Protein AF-0000000087712544 (afdb_homodimer)

pLDDT: mean 96.52, std 3.57, range [65.75, 98.94]

Organism: NCBI:txid1293036

Nearest PDB structures (foldseek):
  1uin-assembly1_B  TM=9.057E-01  e=6.612E-23  Thermus thermophilus
  3aey-assembly1_B  TM=8.820E-01  e=3.073E-22  Thermus thermophilus HB8
  4h27-assembly1_A  TM=8.557E-01  e=8.986E-17  Homo sapiens
  1p5j-assembly1_A  TM=8.442E-01  e=1.444E-15  Homo sapiens
  5i6d-assembly1_A  TM=7.350E-01  e=1.079E-13  Mycobacterium tuberculosis

Structure (mmCIF, N/CA/C/O backbone):
data_AF-0000000087712544-model_v1
#
loop_
_entity.id
_entity.type
_entity.pdbx_description
1 polymer 'Threonine synthase'
#
loop_
_atom_site.group_PDB
_atom_site.id
_atom_site.type_symbol
_atom_site.label_atom_id
_atom_site.label_alt_id
_atom_site.label_comp_id
_atom_site.label_asym_id
_atom_site.label_entity_id
_atom_site.label_seq_id
_atom_site.pdbx_PDB_ins_code
_atom_site.Cartn_x
_atom_site.Cartn_y
_atom_site.Cartn_z
_atom_site.occupancy
_atom_site.B_iso_or_equiv
_atom_site.auth_seq_id
_atom_site.auth_comp_id
_atom_site.auth_asym_id
_atom_site.auth_atom_id
_atom_site.pdbx_PDB_model_num
ATOM 1 N N . MET A 1 1 ? -15.078 -16.906 -26.75 1 65.75 1 MET A N 1
ATOM 2 C CA . MET A 1 1 ? -15.117 -16.766 -25.297 1 65.75 1 MET A CA 1
ATOM 3 C C . MET A 1 1 ? -13.992 -17.578 -24.641 1 65.75 1 MET A C 1
ATOM 5 O O . MET A 1 1 ? -13.68 -18.688 -25.094 1 65.75 1 MET A O 1
ATOM 9 N N . MET A 1 2 ? -13.203 -16.984 -23.859 1 81.94 2 MET A N 1
ATOM 10 C CA . MET A 1 2 ? -12.086 -17.688 -23.234 1 81.94 2 MET A CA 1
ATOM 11 C C . MET A 1 2 ? -12.594 -18.828 -22.359 1 81.94 2 MET A C 1
ATOM 13 O O . MET A 1 2 ? -13.531 -18.656 -21.578 1 81.94 2 MET A O 1
ATOM 17 N N . LYS A 1 3 ? -12.117 -20.031 -22.641 1 91.5 3 LYS A N 1
ATOM 18 C CA . LYS A 1 3 ? -12.547 -21.234 -21.938 1 91.5 3 LYS A CA 1
ATOM 19 C C . LYS A 1 3 ? -11.438 -21.766 -21.047 1 91.5 3 LYS A C 1
ATOM 21 O O . LYS A 1 3 ? -10.258 -21.516 -21.281 1 91.5 3 LYS A O 1
ATOM 26 N N . ALA A 1 4 ? -11.898 -22.406 -19.953 1 96.62 4 ALA A N 1
ATOM 27 C CA . ALA A 1 4 ? -10.945 -23.141 -19.141 1 96.62 4 ALA A CA 1
ATOM 28 C C . ALA A 1 4 ? -10.719 -24.547 -19.688 1 96.62 4 ALA A C 1
ATOM 30 O O . ALA A 1 4 ? -11.68 -25.266 -19.969 1 96.62 4 ALA A O 1
ATOM 31 N N . VAL A 1 5 ? -9.453 -24.938 -19.922 1 97.56 5 VAL A N 1
ATOM 32 C CA . VAL A 1 5 ? -9.133 -26.234 -20.5 1 97.56 5 VAL A CA 1
ATOM 33 C C . VAL A 1 5 ? -8.109 -26.953 -19.641 1 97.56 5 VAL A C 1
ATOM 35 O O . VAL A 1 5 ? -7.301 -26.312 -18.953 1 97.56 5 VAL A O 1
ATOM 38 N N . CYS A 1 6 ? -8.18 -28.234 -19.625 1 97.5 6 CYS A N 1
ATOM 39 C CA . CYS A 1 6 ? -7.223 -29.062 -18.891 1 97.5 6 CYS A CA 1
ATOM 40 C C . CYS A 1 6 ? -5.828 -28.938 -19.5 1 97.5 6 CYS A C 1
ATOM 42 O O . CYS A 1 6 ? -5.656 -29.062 -20.719 1 97.5 6 CYS A O 1
ATOM 44 N N . MET A 1 7 ? -4.836 -28.719 -18.656 1 95.94 7 MET A N 1
ATOM 45 C CA . MET A 1 7 ? -3.469 -28.531 -19.125 1 95.94 7 MET A CA 1
ATOM 46 C C . MET A 1 7 ? -2.828 -29.859 -19.5 1 95.94 7 MET A C 1
ATOM 48 O O . MET A 1 7 ? -1.756 -29.891 -20.094 1 95.94 7 MET A O 1
ATOM 52 N N . LYS A 1 8 ? -3.48 -30.953 -19.156 1 94.88 8 LYS A N 1
ATOM 53 C CA . LYS A 1 8 ? -2.959 -32.281 -19.453 1 94.88 8 LYS A CA 1
ATOM 54 C C . LYS A 1 8 ? -3.613 -32.875 -20.703 1 94.88 8 LYS A C 1
ATOM 56 O O . LYS A 1 8 ? -2.924 -33.312 -21.625 1 94.88 8 LYS A O 1
ATOM 61 N N . CYS A 1 9 ? -5 -32.875 -20.812 1 96.94 9 CYS A N 1
ATOM 62 C CA . CYS A 1 9 ? -5.664 -33.594 -21.906 1 96.94 9 CYS A CA 1
ATOM 63 C C . CYS A 1 9 ? -6.375 -32.594 -22.844 1 96.94 9 CYS A C 1
ATOM 65 O O . CYS A 1 9 ? -6.875 -33 -23.891 1 96.94 9 C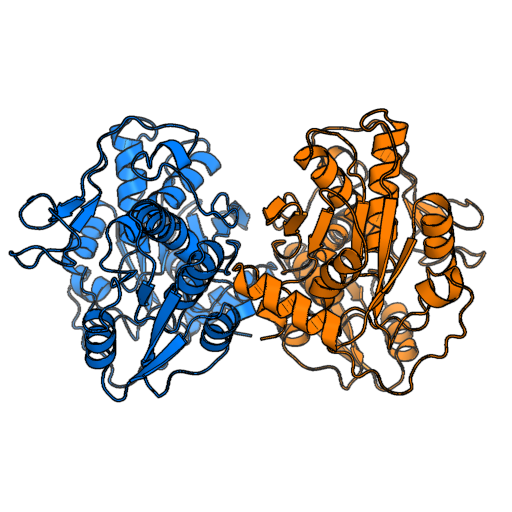YS A O 1
ATOM 67 N N . GLY A 1 10 ? -6.527 -31.328 -22.438 1 96.12 10 GLY A N 1
ATOM 68 C CA . GLY A 1 10 ? -7.094 -30.328 -23.312 1 96.12 10 GLY A CA 1
ATOM 69 C C . GLY A 1 10 ? -8.602 -30.219 -23.219 1 96.12 10 GLY A C 1
ATOM 70 O O . GLY A 1 10 ? -9.211 -29.328 -23.812 1 96.12 10 GLY A O 1
ATOM 71 N N . LYS A 1 11 ? -9.227 -31.031 -22.453 1 96.75 11 LYS A N 1
ATOM 72 C CA . LYS A 1 11 ? -10.68 -31.016 -22.312 1 96.75 11 LYS A CA 1
ATOM 73 C C . LYS A 1 11 ? -11.164 -29.734 -21.656 1 96.75 11 LYS A C 1
ATOM 75 O O . LYS A 1 11 ? -10.547 -29.25 -20.703 1 96.75 11 LYS A O 1
ATOM 80 N N . GLN A 1 12 ? -12.258 -29.25 -22.188 1 96.88 12 GLN A N 1
ATOM 81 C CA . GLN A 1 12 ? -12.844 -28.031 -21.641 1 96.88 12 GLN A CA 1
ATOM 82 C C . GLN A 1 12 ? -13.539 -28.297 -20.312 1 96.88 12 GLN A C 1
ATOM 84 O O . GLN A 1 12 ? -14.195 -29.328 -20.141 1 96.88 12 GLN A O 1
ATOM 89 N N . ARG A 1 13 ? -13.289 -27.391 -19.406 1 96 13 ARG A N 1
ATOM 90 C CA . ARG A 1 13 ? -14 -27.438 -18.141 1 96 13 ARG A CA 1
ATOM 91 C C . ARG A 1 13 ? -15.5 -27.25 -18.344 1 96 13 ARG A C 1
ATOM 93 O O . ARG A 1 13 ? -15.914 -26.359 -19.094 1 96 13 ARG A O 1
ATOM 100 N N . GLU A 1 14 ? -16.359 -28.031 -17.734 1 91.19 14 GLU A N 1
ATOM 101 C CA . GLU A 1 14 ? -17.797 -27.984 -17.969 1 91.19 14 GLU A CA 1
ATOM 102 C C . GLU A 1 14 ? -18.531 -27.328 -16.797 1 91.19 14 GLU A C 1
ATOM 104 O O . GLU A 1 14 ? -19.609 -26.766 -16.969 1 91.19 14 GLU A O 1
ATOM 109 N N . GLY A 1 15 ? -18.031 -27.25 -15.695 1 88.81 15 GLY A N 1
ATOM 110 C CA . GLY A 1 15 ? -18.641 -26.688 -14.5 1 88.81 15 GLY A CA 1
ATOM 111 C C . GLY A 1 15 ? -17.625 -26.094 -13.531 1 88.81 15 GLY A C 1
ATOM 112 O O . GLY A 1 15 ? -16.766 -25.297 -13.922 1 88.81 15 GLY A O 1
ATOM 113 N N . ASN A 1 16 ? -17.828 -26.516 -12.352 1 88.44 16 ASN A N 1
ATOM 114 C CA . ASN A 1 16 ? -16.984 -25.953 -11.297 1 88.44 16 ASN A CA 1
ATOM 115 C C . ASN A 1 16 ? -15.938 -26.969 -10.836 1 88.44 16 ASN A C 1
ATOM 117 O O . ASN A 1 16 ? -15.43 -26.875 -9.719 1 88.44 16 ASN A O 1
ATOM 121 N N . GLU A 1 17 ? -15.641 -27.922 -11.758 1 92.5 17 GLU A N 1
ATOM 122 C CA . GLU A 1 17 ? -14.656 -28.938 -11.391 1 92.5 17 GLU A CA 1
ATOM 123 C C . GLU A 1 17 ? -13.305 -28.312 -11.078 1 92.5 17 GLU A C 1
ATOM 125 O O . GLU A 1 17 ? -12.883 -27.359 -11.742 1 92.5 17 GLU A O 1
ATOM 130 N N . ILE A 1 18 ? -12.719 -28.797 -10.07 1 92.88 18 ILE A N 1
ATOM 131 C CA . ILE A 1 18 ? -11.422 -28.266 -9.656 1 92.88 18 ILE A CA 1
ATOM 132 C C . ILE A 1 18 ? -10.32 -28.953 -10.461 1 92.88 18 ILE A C 1
ATOM 134 O O . ILE A 1 18 ? -9.281 -28.344 -10.75 1 92.88 18 ILE A O 1
ATOM 138 N N . ARG A 1 19 ? -10.547 -30.203 -10.812 1 95.06 19 ARG A N 1
ATOM 139 C CA . ARG A 1 19 ? -9.633 -30.984 -11.633 1 95.06 19 ARG A CA 1
ATOM 140 C C . ARG A 1 19 ? -10.383 -31.688 -12.758 1 95.06 19 ARG A C 1
ATOM 142 O O . ARG A 1 19 ? -11.562 -32 -12.625 1 95.06 19 ARG A O 1
ATOM 149 N N . CYS A 1 20 ? -9.656 -31.875 -13.766 1 96.56 20 CYS A N 1
ATOM 150 C CA . CYS A 1 20 ? -10.188 -32.656 -14.875 1 96.56 20 CYS A CA 1
ATOM 151 C C . CYS A 1 20 ? -10.32 -34.125 -14.508 1 96.56 20 CYS A C 1
ATOM 153 O O . CYS A 1 20 ? -9.641 -34.594 -13.594 1 96.56 20 CYS A O 1
ATOM 155 N N . LYS A 1 21 ? -11.117 -34.844 -15.219 1 95.38 21 LYS A N 1
ATOM 156 C CA . LYS A 1 21 ? -11.281 -36.281 -14.992 1 95.38 21 LYS A CA 1
ATOM 157 C C . LYS A 1 21 ? -9.969 -37.031 -15.188 1 95.38 21 LYS A C 1
ATOM 159 O O . LYS A 1 21 ? -9.727 -38.031 -14.531 1 95.38 21 LYS A O 1
ATOM 164 N N . CYS A 1 22 ? -9.141 -36.469 -15.961 1 96.44 22 CYS A N 1
ATOM 165 C CA . CYS A 1 22 ? -7.852 -37.094 -16.219 1 96.44 22 CYS A CA 1
ATOM 166 C C . CYS A 1 22 ? -6.867 -36.781 -15.094 1 96.44 22 CYS A C 1
ATOM 168 O O . CYS A 1 22 ? -5.742 -37.281 -15.094 1 96.44 22 CYS A O 1
ATOM 170 N N . GLY A 1 23 ? -7.27 -35.938 -14.227 1 94.81 23 GLY A N 1
ATOM 171 C CA . GLY A 1 23 ? -6.43 -35.562 -13.094 1 94.81 23 GLY A CA 1
ATOM 172 C C . GLY A 1 23 ? -5.688 -34.281 -13.305 1 94.81 23 GLY A C 1
ATOM 173 O O . GLY A 1 23 ? -5.059 -33.75 -12.375 1 94.81 23 GLY A O 1
ATOM 174 N N . GLY A 1 24 ? -5.812 -33.719 -14.445 1 96.12 24 GLY A N 1
ATOM 175 C CA . GLY A 1 24 ? -5.102 -32.469 -14.773 1 96.12 24 GLY A CA 1
ATOM 176 C C . GLY A 1 24 ? -5.754 -31.234 -14.195 1 96.12 24 GLY A C 1
ATOM 177 O O . GLY A 1 24 ? -6.895 -31.297 -13.727 1 96.12 24 GLY A O 1
ATOM 178 N N . VAL A 1 25 ? -4.934 -30.172 -14.172 1 96.5 25 VAL A N 1
ATOM 179 C CA . VAL A 1 25 ? -5.414 -28.875 -13.695 1 96.5 25 VAL A CA 1
ATOM 180 C C . VAL A 1 25 ? -5.828 -28.016 -14.883 1 96.5 25 VAL A C 1
ATOM 182 O O . VAL A 1 25 ? -5.371 -28.234 -16.016 1 96.5 25 VAL A O 1
ATOM 185 N N . PHE A 1 26 ? -6.734 -27.094 -14.633 1 97.62 26 PHE A N 1
ATOM 186 C CA . PHE A 1 26 ? -7.266 -26.25 -15.703 1 97.62 26 PHE A CA 1
ATOM 187 C C . PHE A 1 26 ? -6.48 -24.953 -15.82 1 97.62 26 PHE A C 1
ATOM 189 O O . PHE A 1 26 ? -5.887 -24.5 -14.844 1 97.62 26 PHE A O 1
ATOM 196 N N . LYS A 1 27 ? -6.426 -24.391 -17 1 97.62 27 LYS A N 1
ATOM 197 C CA . LYS A 1 27 ? -5.992 -23.016 -17.266 1 97.62 27 LYS A CA 1
ATOM 198 C C . LYS A 1 27 ? -6.977 -22.312 -18.203 1 97.62 27 LYS A C 1
ATOM 200 O O . LYS A 1 27 ? -7.762 -22.953 -18.891 1 97.62 27 LYS A O 1
ATOM 205 N N . ILE A 1 28 ? -7 -21 -18.125 1 97.75 28 ILE A N 1
ATOM 206 C CA . ILE A 1 28 ? -7.777 -20.234 -19.094 1 97.75 28 ILE A CA 1
ATOM 207 C C . ILE A 1 28 ? -7.039 -20.203 -20.422 1 97.75 28 ILE A C 1
ATOM 209 O O . ILE A 1 28 ? -5.855 -19.844 -20.484 1 97.75 28 ILE A O 1
ATOM 213 N N . ASP A 1 29 ? -7.656 -20.641 -21.438 1 96.31 29 ASP A N 1
ATOM 214 C CA . ASP A 1 29 ? -7.086 -20.594 -22.781 1 96.31 29 ASP A CA 1
ATOM 215 C C . ASP A 1 29 ? -7.176 -19.188 -23.375 1 96.31 29 ASP A C 1
ATOM 217 O O . ASP A 1 29 ? -8.234 -18.766 -23.828 1 96.31 29 ASP A O 1
ATOM 221 N N . VAL A 1 30 ? -6.035 -18.484 -23.438 1 96.06 30 VAL A N 1
ATOM 222 C CA . VAL A 1 30 ? -5.996 -17.094 -23.891 1 96.06 30 VAL A CA 1
ATOM 223 C C . VAL A 1 30 ? -5.832 -17.031 -25.406 1 96.06 30 VAL A C 1
ATOM 225 O O . VAL A 1 30 ? -4.73 -17.234 -25.922 1 96.06 30 VAL A O 1
ATOM 228 N N . ASP A 1 31 ? -6.918 -16.812 -26.078 1 93.25 31 ASP A N 1
ATOM 229 C CA . ASP A 1 31 ? -6.93 -16.75 -27.547 1 93.25 31 ASP A CA 1
ATOM 230 C C . ASP A 1 31 ? -7.68 -15.508 -28.031 1 93.25 31 ASP A C 1
ATOM 232 O O . ASP A 1 31 ? -8.664 -15.617 -28.766 1 93.25 31 ASP A O 1
ATOM 236 N N . ILE A 1 32 ? -7.332 -14.359 -27.578 1 96.75 32 ILE A N 1
ATOM 237 C CA . ILE A 1 32 ? -7.945 -13.086 -27.922 1 96.75 32 ILE A CA 1
ATOM 238 C C . ILE A 1 32 ? -6.859 -12.078 -28.297 1 96.75 32 ILE A C 1
ATOM 240 O O . ILE A 1 32 ? -5.711 -12.211 -27.859 1 96.75 32 ILE A O 1
ATOM 244 N N . PRO A 1 33 ? -7.203 -11.117 -29.109 1 97.75 33 PRO A N 1
ATOM 245 C CA . PRO A 1 33 ? -6.238 -10.039 -29.344 1 97.75 33 PRO A CA 1
ATOM 246 C C . PRO A 1 33 ? -5.891 -9.281 -28.062 1 97.75 33 PRO A C 1
ATOM 248 O O . PRO A 1 33 ? -6.699 -9.219 -27.141 1 97.75 33 PRO A O 1
ATOM 251 N N . PHE A 1 34 ? -4.695 -8.766 -28.078 1 98.38 34 PHE A N 1
ATOM 252 C CA . PHE A 1 34 ? -4.246 -8.008 -26.906 1 98.38 34 PHE A CA 1
ATOM 253 C C . PHE A 1 34 ? -4.812 -6.59 -26.938 1 98.38 34 PHE A C 1
ATOM 255 O O . PHE A 1 34 ? -4.898 -5.969 -28 1 98.38 34 PHE A O 1
ATOM 262 N N . SER A 1 35 ? -5.223 -6.121 -25.781 1 98.25 35 SER A N 1
ATOM 263 C CA . SER A 1 35 ? -5.66 -4.742 -25.594 1 98.25 35 SER A CA 1
ATOM 264 C C . SER A 1 35 ? -4.781 -4.012 -24.578 1 98.25 35 SER A C 1
ATOM 266 O O . SER A 1 35 ? -4.41 -4.582 -23.547 1 98.25 35 SER A O 1
ATOM 268 N N . LYS A 1 36 ? -4.484 -2.715 -24.812 1 97.25 36 LYS A N 1
ATOM 269 C CA . LYS A 1 36 ? -3.707 -1.907 -23.875 1 97.25 36 LYS A CA 1
ATOM 270 C C . LYS A 1 36 ? -4.543 -1.521 -22.672 1 97.25 36 LYS A C 1
ATOM 272 O O . LYS A 1 36 ? -4 -1.081 -21.656 1 97.25 36 LYS A O 1
ATOM 277 N N . GLU A 1 37 ? -5.812 -1.564 -22.812 1 97.25 37 GLU A N 1
ATOM 278 C CA . GLU A 1 37 ? -6.68 -1.524 -21.641 1 97.25 37 GLU A CA 1
ATOM 279 C C . GLU A 1 37 ? -6.695 -2.871 -20.922 1 97.25 37 GLU A C 1
ATOM 281 O O . GLU A 1 37 ? -7.504 -3.744 -21.25 1 97.25 37 GLU A O 1
ATOM 286 N N . LEU A 1 38 ? -5.977 -3.041 -19.906 1 97.31 38 LEU A N 1
ATOM 287 C CA . LEU A 1 38 ? -5.531 -4.316 -19.344 1 97.31 38 LEU A CA 1
ATOM 288 C C . LEU A 1 38 ? -6.719 -5.207 -19 1 97.31 38 LEU A C 1
ATOM 290 O O . LEU A 1 38 ? -6.688 -6.414 -19.266 1 97.31 38 LEU A O 1
ATOM 294 N N . ARG A 1 39 ? -7.801 -4.633 -18.5 1 97.62 39 ARG A N 1
ATOM 295 C CA . ARG A 1 39 ? -8.922 -5.441 -18.031 1 97.62 39 ARG A CA 1
ATOM 296 C C . ARG A 1 39 ? -9.688 -6.043 -19.203 1 97.62 39 ARG A C 1
ATOM 298 O O . ARG A 1 39 ? -10.359 -7.062 -19.062 1 97.62 39 ARG A O 1
ATOM 305 N N . GLU A 1 40 ? -9.516 -5.477 -20.406 1 97.88 40 GLU A N 1
ATOM 306 C CA . GLU A 1 40 ? -10.18 -5.988 -21.594 1 97.88 40 GLU A CA 1
ATOM 307 C C . GLU A 1 40 ? -9.586 -7.328 -22.031 1 97.88 40 GLU A C 1
ATOM 309 O O . GLU A 1 40 ? -10.188 -8.055 -22.828 1 97.88 40 GLU A O 1
ATOM 314 N N . ASN A 1 41 ? -8.438 -7.672 -21.531 1 98.31 41 ASN A N 1
ATOM 315 C CA . ASN A 1 41 ? -7.793 -8.938 -21.859 1 98.31 41 ASN A CA 1
ATOM 316 C C . ASN A 1 41 ? -8.398 -10.102 -21.078 1 98.31 41 ASN A C 1
ATOM 318 O O . ASN A 1 41 ? -7.973 -11.25 -21.234 1 98.31 41 ASN A O 1
ATOM 322 N N . PHE A 1 42 ? -9.32 -9.789 -20.172 1 98.44 42 PHE A N 1
ATOM 323 C CA . PHE A 1 42 ? -10.062 -10.773 -19.391 1 98.44 42 PHE A CA 1
ATOM 324 C C . PHE A 1 42 ? -11.555 -10.68 -19.672 1 98.44 42 PHE A C 1
ATOM 326 O O . PHE A 1 42 ? -12.352 -10.406 -18.766 1 98.44 42 PHE A O 1
ATOM 333 N N . PRO A 1 43 ? -11.984 -11 -20.891 1 97.5 43 PRO A N 1
ATOM 334 C CA . PRO A 1 43 ? -13.352 -10.703 -21.328 1 97.5 43 PRO A CA 1
ATOM 335 C C . PRO A 1 43 ? -14.406 -11.531 -20.594 1 97.5 43 PRO A C 1
ATOM 337 O O . PRO A 1 43 ? -15.594 -11.203 -20.641 1 97.5 43 PRO A O 1
ATOM 340 N N . TYR A 1 44 ? -14.016 -12.625 -19.891 1 96.19 44 TYR A N 1
ATOM 341 C CA . TYR A 1 44 ? -14.977 -13.445 -19.172 1 96.19 44 TYR A CA 1
ATOM 342 C C . TYR A 1 44 ? -15.375 -12.797 -17.844 1 96.19 44 TYR A C 1
ATOM 344 O O . TYR A 1 44 ? -16.312 -13.242 -17.188 1 96.19 44 TYR A O 1
ATOM 352 N N . VAL A 1 45 ? -14.688 -11.742 -17.422 1 97.56 45 VAL A N 1
ATOM 353 C CA . VAL A 1 45 ? -15.094 -10.914 -16.297 1 97.56 45 VAL A CA 1
ATOM 354 C C . VAL A 1 45 ? -15.789 -9.656 -16.797 1 97.56 45 VAL A C 1
ATOM 356 O O . VAL A 1 45 ? -15.133 -8.719 -17.266 1 97.56 45 VAL A O 1
ATOM 359 N N . ARG A 1 46 ? -17.078 -9.617 -16.688 1 96.38 46 ARG A N 1
ATOM 360 C CA . ARG A 1 46 ? -17.859 -8.516 -17.234 1 96.38 46 ARG A CA 1
ATOM 361 C C . ARG A 1 46 ? -18.016 -7.387 -16.234 1 96.38 46 ARG A C 1
ATOM 363 O O . ARG A 1 46 ? -18.125 -6.219 -16.609 1 96.38 46 ARG A O 1
ATOM 370 N N . LYS A 1 47 ? -18.047 -7.68 -15 1 96.88 47 LYS A N 1
ATOM 371 C CA . LYS A 1 47 ? -18.156 -6.723 -13.898 1 96.88 47 LYS A CA 1
ATOM 372 C C . LYS A 1 47 ? -17.062 -6.961 -12.859 1 96.88 47 LYS A C 1
ATOM 374 O O . LYS A 1 47 ? -17.094 -7.965 -12.141 1 96.88 47 LYS A O 1
ATOM 379 N N . TRP A 1 48 ? -16.219 -6.023 -12.734 1 98.19 48 TRP A N 1
ATOM 380 C CA . TRP A 1 48 ? -15.078 -6.168 -11.836 1 98.19 48 TRP A CA 1
ATOM 381 C C . TRP A 1 48 ? -15.43 -5.691 -10.43 1 98.19 48 TRP A C 1
ATOM 383 O O . TRP A 1 48 ? -16 -4.609 -10.258 1 98.19 48 TRP A O 1
ATOM 393 N N . ILE A 1 49 ? -15.219 -6.453 -9.461 1 97.94 49 ILE A N 1
ATOM 394 C CA . ILE A 1 49 ? -15.211 -6.066 -8.055 1 97.94 49 ILE A CA 1
ATOM 395 C C . ILE A 1 49 ? -13.781 -5.754 -7.613 1 97.94 49 ILE A C 1
ATOM 397 O O . ILE A 1 49 ? -13.031 -6.656 -7.23 1 97.94 49 ILE A O 1
ATOM 401 N N . SER A 1 50 ? -13.484 -4.473 -7.66 1 98.38 50 SER A N 1
ATOM 402 C CA . SER A 1 50 ? -12.078 -4.082 -7.629 1 98.38 50 SER A CA 1
ATOM 403 C C . SER A 1 50 ? -11.773 -3.205 -6.418 1 98.38 50 SER A C 1
ATOM 405 O O . SER A 1 50 ? -12.594 -2.377 -6.023 1 98.38 50 SER A O 1
ATOM 407 N N . LEU A 1 51 ? -10.695 -3.43 -5.805 1 98.25 51 LEU A N 1
ATOM 408 C CA . LEU A 1 51 ? -10.117 -2.541 -4.801 1 98.25 51 LEU A CA 1
ATOM 409 C C . LEU A 1 51 ? -9.031 -1.66 -5.41 1 98.25 51 LEU A C 1
ATOM 411 O O . LEU A 1 51 ? -8.203 -1.102 -4.691 1 98.25 51 LEU A O 1
ATOM 415 N N . ARG A 1 52 ? -9.039 -1.631 -6.758 1 97.5 52 ARG A N 1
ATOM 416 C CA . ARG A 1 52 ? -8.141 -0.815 -7.566 1 97.5 52 ARG A CA 1
ATOM 417 C C . ARG A 1 52 ? -6.723 -1.381 -7.543 1 97.5 52 ARG A C 1
ATOM 419 O O . ARG A 1 52 ? -5.754 -0.633 -7.414 1 97.5 52 ARG A O 1
ATOM 426 N N . GLU A 1 53 ? -6.715 -2.725 -7.535 1 98.19 53 GLU A N 1
ATOM 427 C CA . GLU A 1 53 ? -5.461 -3.451 -7.723 1 98.19 53 GLU A CA 1
ATOM 428 C C . GLU A 1 53 ? -4.93 -3.281 -9.141 1 98.19 53 GLU A C 1
ATOM 430 O O . GLU A 1 53 ? -5.562 -2.627 -9.977 1 98.19 53 GLU A O 1
ATOM 435 N N . TRP A 1 54 ? -3.824 -3.85 -9.406 1 97.19 54 TRP A N 1
ATOM 436 C CA . TRP A 1 54 ? -3.145 -3.699 -10.688 1 97.19 54 TRP A CA 1
ATOM 437 C C . TRP A 1 54 ? -2.535 -2.307 -10.82 1 97.19 54 TRP A C 1
ATOM 439 O O . TRP A 1 54 ? -2.838 -1.411 -10.031 1 97.19 54 TRP A O 1
ATOM 449 N N . ASN A 1 55 ? -1.501 -2.107 -11.609 1 94.62 55 ASN A N 1
ATOM 450 C CA . ASN A 1 55 ? -0.803 -0.859 -11.891 1 94.62 55 ASN A CA 1
ATOM 451 C C . ASN A 1 55 ? 0.178 -0.499 -10.781 1 94.62 55 ASN A C 1
ATOM 453 O O . ASN A 1 55 ? 0.168 0.626 -10.273 1 94.62 55 ASN A O 1
ATOM 457 N N . THR A 1 56 ? 0.781 -1.489 -10.289 1 97.94 56 THR A N 1
ATOM 458 C CA . THR A 1 56 ? 1.818 -1.225 -9.297 1 97.94 56 THR A CA 1
ATOM 459 C C . THR A 1 56 ? 3.057 -0.626 -9.953 1 97.94 56 THR A C 1
ATOM 461 O O . THR A 1 56 ? 3.316 -0.871 -11.133 1 97.94 56 THR A O 1
ATOM 464 N N . PRO A 1 57 ? 3.799 0.157 -9.25 1 97.5 57 PRO A N 1
ATOM 465 C CA . PRO A 1 57 ? 4.914 0.873 -9.875 1 97.5 57 PRO A CA 1
ATOM 466 C C . PRO A 1 57 ? 6.152 -0.002 -10.047 1 97.5 57 PRO A C 1
ATOM 468 O O . PRO A 1 57 ? 6.273 -1.043 -9.398 1 97.5 57 PRO A O 1
ATOM 471 N N . SER A 1 58 ? 6.965 0.399 -11.008 1 97.56 58 SER A N 1
ATOM 472 C CA . SER A 1 58 ? 8.344 -0.061 -11.156 1 97.56 58 SER A CA 1
ATOM 473 C C . SER A 1 58 ? 9.336 1.069 -10.898 1 97.56 58 SER A C 1
ATOM 475 O O . SER A 1 58 ? 9.102 2.209 -11.305 1 97.56 58 SER A O 1
ATOM 477 N N . ILE A 1 59 ? 10.375 0.764 -10.141 1 97 59 ILE A N 1
ATOM 478 C CA . ILE A 1 59 ? 11.398 1.786 -9.938 1 97 59 ILE A CA 1
ATOM 479 C C . ILE A 1 59 ? 12.773 1.226 -10.305 1 97 59 ILE A C 1
ATOM 481 O O . ILE A 1 59 ? 13 0.019 -10.203 1 97 59 ILE A O 1
ATOM 485 N N . LYS A 1 60 ? 13.617 2.104 -10.789 1 96.31 60 LYS A N 1
ATOM 486 C CA . LYS A 1 60 ? 14.992 1.738 -11.102 1 96.31 60 LYS A CA 1
ATOM 487 C C . LYS A 1 60 ? 15.922 2.01 -9.922 1 96.31 60 LYS A C 1
ATOM 489 O O . LYS A 1 60 ? 15.938 3.117 -9.383 1 96.31 60 LYS A O 1
ATOM 494 N N . VAL A 1 61 ? 16.594 1.04 -9.453 1 96.38 61 VAL A N 1
ATOM 495 C CA . VAL A 1 61 ? 17.562 1.166 -8.367 1 96.38 61 VAL A CA 1
ATOM 496 C C . VAL A 1 61 ? 18.859 0.465 -8.758 1 96.38 61 VAL A C 1
ATOM 498 O O . VAL A 1 61 ? 18.875 -0.754 -8.938 1 96.38 61 VAL A O 1
ATOM 501 N N . GLN A 1 62 ? 19.922 1.206 -8.891 1 94.38 62 GLN A N 1
ATOM 502 C CA . GLN A 1 62 ? 21.266 0.699 -9.141 1 94.38 62 GLN A CA 1
ATOM 503 C C . GLN A 1 62 ? 21.266 -0.302 -10.297 1 94.38 62 GLN A C 1
ATOM 505 O O . GLN A 1 62 ? 21.766 -1.418 -10.156 1 94.38 62 GLN A O 1
ATOM 510 N N . GLY A 1 63 ? 20.625 -0.01 -11.344 1 94.75 63 GLY A N 1
ATOM 511 C CA . GLY A 1 63 ? 20.672 -0.781 -12.57 1 94.75 63 GLY A CA 1
ATOM 512 C C . GLY A 1 63 ? 19.656 -1.91 -12.617 1 94.75 63 GLY A C 1
ATOM 513 O O . GLY A 1 63 ? 19.641 -2.703 -13.555 1 94.75 63 GLY A O 1
ATOM 514 N N . MET A 1 64 ? 18.812 -2.033 -11.617 1 97.25 64 MET A N 1
ATOM 515 C CA . MET A 1 64 ? 17.766 -3.039 -11.586 1 97.25 64 MET A CA 1
ATOM 516 C C . MET A 1 64 ? 16.391 -2.385 -11.625 1 97.25 64 MET A C 1
ATOM 518 O O . MET A 1 64 ? 16.203 -1.266 -11.141 1 97.25 64 MET A O 1
ATOM 522 N N . THR A 1 65 ? 15.484 -3.043 -12.234 1 98.19 65 THR A N 1
ATOM 523 C CA . THR A 1 65 ? 14.086 -2.639 -12.164 1 98.19 65 THR A CA 1
ATOM 524 C C . THR A 1 65 ? 13.352 -3.408 -11.07 1 98.19 65 THR A C 1
ATOM 526 O O . THR A 1 65 ? 13.234 -4.633 -11.141 1 98.19 65 THR A O 1
ATOM 529 N N . LEU A 1 66 ? 12.938 -2.703 -10.047 1 98.69 66 LEU A N 1
ATOM 530 C CA . LEU A 1 66 ? 12.148 -3.297 -8.977 1 98.69 66 LEU A CA 1
ATOM 531 C C . LEU A 1 66 ? 10.656 -3.092 -9.219 1 98.69 66 LEU A C 1
ATOM 533 O O . LEU A 1 66 ? 10.188 -1.954 -9.297 1 98.69 66 LEU A O 1
ATOM 537 N N . LYS A 1 67 ? 9.93 -4.156 -9.469 1 98.81 67 LYS A N 1
ATOM 538 C CA . LYS A 1 67 ? 8.477 -4.098 -9.57 1 98.81 67 LYS A CA 1
ATOM 539 C C . LYS A 1 67 ? 7.82 -4.195 -8.195 1 98.81 67 LYS A C 1
ATOM 541 O O . LYS A 1 67 ? 7.871 -5.246 -7.559 1 98.81 67 LYS A O 1
ATOM 546 N N . LEU A 1 68 ? 7.168 -3.143 -7.766 1 98.75 68 LEU A N 1
ATOM 547 C CA . LEU A 1 68 ? 6.656 -3.041 -6.402 1 98.75 68 LEU A CA 1
ATOM 548 C C . LEU A 1 68 ? 5.246 -3.613 -6.305 1 98.75 68 LEU A C 1
ATOM 550 O O . LEU A 1 68 ? 4.316 -2.916 -5.898 1 98.75 68 LEU A O 1
ATOM 554 N N . ASP A 1 69 ? 5.156 -4.891 -6.516 1 98.69 69 ASP A N 1
ATOM 555 C CA . ASP A 1 69 ? 3.85 -5.535 -6.605 1 98.69 69 ASP A CA 1
ATOM 556 C C . ASP A 1 69 ? 3.246 -5.75 -5.223 1 98.69 69 ASP A C 1
ATOM 558 O O . ASP A 1 69 ? 2.059 -6.062 -5.098 1 98.69 69 ASP A O 1
ATOM 562 N N . PHE A 1 70 ? 4.02 -5.492 -4.137 1 98.56 70 PHE A N 1
ATOM 563 C CA . PHE A 1 70 ? 3.543 -5.559 -2.76 1 98.56 70 PHE A CA 1
ATOM 564 C C . PHE A 1 70 ? 2.645 -4.367 -2.441 1 98.56 70 PHE A C 1
ATOM 566 O O . PHE A 1 70 ? 2.016 -4.32 -1.382 1 98.56 70 PHE A O 1
ATOM 573 N N . LEU A 1 71 ? 2.498 -3.434 -3.408 1 98.38 71 LEU A N 1
ATOM 574 C CA . LEU A 1 71 ? 1.697 -2.234 -3.184 1 98.38 71 LEU A CA 1
ATOM 575 C C . LEU A 1 71 ? 0.27 -2.432 -3.684 1 98.38 71 LEU A C 1
ATOM 577 O O . LEU A 1 71 ? -0.507 -1.477 -3.75 1 98.38 71 LEU A O 1
ATOM 581 N N . ASN A 1 72 ? -0.103 -3.668 -4.043 1 98.69 72 ASN A N 1
ATOM 582 C CA . ASN A 1 72 ? -1.52 -3.967 -4.227 1 98.69 72 ASN A CA 1
ATOM 583 C C . ASN A 1 72 ? -2.299 -3.805 -2.926 1 98.69 72 ASN A C 1
ATOM 585 O O . ASN A 1 72 ? -1.715 -3.812 -1.842 1 98.69 72 ASN A O 1
ATOM 589 N N . PRO A 1 73 ? -3.572 -3.711 -2.949 1 98.44 73 PRO A N 1
ATOM 590 C CA . PRO A 1 73 ? -4.406 -3.264 -1.83 1 98.44 73 PRO A CA 1
ATOM 591 C C . PRO A 1 73 ? -4.215 -4.113 -0.576 1 98.44 73 PRO A C 1
ATOM 593 O O . PRO A 1 73 ? -4.176 -3.58 0.536 1 98.44 73 PRO A O 1
ATOM 596 N N . THR A 1 74 ? -4.047 -5.418 -0.723 1 98.44 74 THR A N 1
ATOM 597 C CA . THR A 1 74 ? -3.969 -6.258 0.465 1 98.44 74 THR A CA 1
ATOM 598 C C . THR A 1 74 ? -2.514 -6.523 0.846 1 98.44 74 THR A C 1
ATOM 600 O O . THR A 1 74 ? -2.24 -7.281 1.78 1 98.44 74 THR A O 1
ATOM 603 N N . GLY A 1 75 ? -1.592 -5.918 0.047 1 98.19 75 GLY A N 1
ATOM 604 C CA . GLY A 1 75 ? -0.179 -6.012 0.379 1 98.19 75 GLY A CA 1
ATOM 605 C C . GLY A 1 75 ? 0.522 -7.172 -0.303 1 98.19 75 GLY A C 1
ATOM 606 O O . GLY A 1 75 ? 1.553 -7.648 0.175 1 98.19 75 GLY A O 1
ATOM 607 N N . SER A 1 76 ? -0.035 -7.711 -1.373 1 98.38 76 SER A N 1
ATOM 608 C CA . SER A 1 76 ? 0.645 -8.797 -2.074 1 98.38 76 SER A CA 1
ATOM 609 C C . SER A 1 76 ? 0.169 -8.906 -3.518 1 98.38 76 SER A C 1
ATOM 611 O O . SER A 1 76 ? -0.89 -8.383 -3.869 1 98.38 76 SER A O 1
ATOM 613 N N . TYR A 1 77 ? 0.903 -9.594 -4.363 1 98.69 77 TYR A N 1
ATOM 614 C CA . TYR A 1 77 ? 0.586 -9.805 -5.773 1 98.69 77 TYR A CA 1
ATOM 615 C C . TYR A 1 77 ? -0.658 -10.672 -5.926 1 98.69 77 TYR A C 1
ATOM 617 O O . TYR A 1 77 ? -1.244 -10.742 -7.012 1 98.69 77 TYR A O 1
ATOM 625 N N . LYS A 1 78 ? -1.086 -11.367 -4.793 1 98.81 78 LYS A N 1
ATOM 626 C CA . LYS A 1 78 ? -2.219 -12.289 -4.852 1 98.81 78 LYS A CA 1
ATOM 627 C C . LYS A 1 78 ? -3.504 -11.555 -5.223 1 98.81 78 LYS A C 1
ATOM 629 O O . LYS A 1 78 ? -4.449 -12.164 -5.723 1 98.81 78 LYS A O 1
ATOM 634 N N . ASP A 1 79 ? -3.508 -10.266 -5.039 1 98.94 79 ASP A N 1
ATOM 635 C CA . ASP A 1 79 ? -4.672 -9.469 -5.402 1 98.94 79 ASP A CA 1
ATOM 636 C C . ASP A 1 79 ? -4.992 -9.609 -6.887 1 98.94 79 ASP A C 1
ATOM 638 O O . ASP A 1 79 ? -6.156 -9.531 -7.289 1 98.94 79 ASP A O 1
ATOM 642 N N . ARG A 1 80 ? -3.938 -9.82 -7.707 1 98.88 80 ARG A N 1
ATOM 643 C CA . ARG A 1 80 ? -4.125 -9.945 -9.148 1 98.88 80 ARG A CA 1
ATOM 644 C C . ARG A 1 80 ? -5.004 -11.148 -9.484 1 98.88 80 ARG A C 1
ATOM 646 O O . ARG A 1 80 ? -5.852 -11.07 -10.375 1 98.88 80 ARG A O 1
ATOM 653 N N . GLY A 1 81 ? -4.758 -12.219 -8.797 1 98.88 81 GLY A N 1
ATOM 654 C CA . GLY A 1 81 ? -5.578 -13.406 -8.984 1 98.88 81 GLY A CA 1
ATOM 655 C C . GLY A 1 81 ? -6.93 -13.312 -8.305 1 98.88 81 GLY A C 1
ATOM 656 O O . GLY A 1 81 ? -7.945 -13.711 -8.883 1 98.88 81 GLY A O 1
ATOM 657 N N . SER A 1 82 ? -6.965 -12.758 -7.074 1 98.94 82 SER A N 1
ATOM 658 C CA . SER A 1 82 ? -8.188 -12.703 -6.277 1 98.94 82 SER A CA 1
ATOM 659 C C . SER A 1 82 ? -9.25 -11.852 -6.957 1 98.94 82 SER A C 1
ATOM 661 O O . SER A 1 82 ? -10.43 -12.211 -6.969 1 98.94 82 SER A O 1
ATOM 663 N N . VAL A 1 83 ? -8.852 -10.711 -7.539 1 98.94 83 VAL A N 1
ATOM 664 C CA . VAL A 1 83 ? -9.836 -9.836 -8.172 1 98.94 83 VAL A CA 1
ATOM 665 C C . VAL A 1 83 ? -10.508 -10.57 -9.328 1 98.94 83 VAL A C 1
ATOM 667 O O . VAL A 1 83 ? -11.719 -10.453 -9.523 1 98.94 83 VAL A O 1
ATOM 670 N N . THR A 1 84 ? -9.695 -11.32 -10.102 1 98.81 84 THR A N 1
ATOM 671 C CA . THR A 1 84 ? -10.203 -12.016 -11.273 1 98.81 84 THR A CA 1
ATOM 672 C C . THR A 1 84 ? -11.102 -13.18 -10.867 1 98.81 84 THR A C 1
ATOM 674 O O . THR A 1 84 ? -12.219 -13.32 -11.375 1 98.81 84 THR A O 1
ATOM 677 N N . LEU A 1 85 ? -10.641 -13.961 -9.93 1 98.75 85 LEU A N 1
ATOM 678 C CA . LEU A 1 85 ? -11.398 -15.125 -9.477 1 98.75 85 LEU A CA 1
ATOM 679 C C . LEU A 1 85 ? -12.703 -14.695 -8.805 1 98.75 85 LEU A C 1
ATOM 681 O O . LEU A 1 85 ? -13.781 -15.148 -9.188 1 98.75 85 LEU A O 1
ATOM 685 N N . VAL A 1 86 ? -12.656 -13.781 -7.844 1 98.88 86 VAL A N 1
ATOM 686 C CA . VAL A 1 86 ? -13.82 -13.398 -7.043 1 98.88 86 VAL A CA 1
ATOM 687 C C . VAL A 1 86 ? -14.836 -12.68 -7.922 1 98.88 86 VAL A C 1
ATOM 689 O O . VAL A 1 86 ? -16.047 -12.906 -7.797 1 98.88 86 VAL A O 1
ATOM 692 N N . SER A 1 87 ? -14.375 -11.766 -8.844 1 98.75 87 SER A N 1
ATOM 693 C CA . SER A 1 87 ? -15.289 -11.109 -9.773 1 98.75 87 SER A CA 1
ATOM 694 C C . SER A 1 87 ? -16.016 -12.133 -10.633 1 98.75 87 SER A C 1
ATOM 696 O O . SER A 1 87 ? -17.234 -12.016 -10.859 1 98.75 87 SER A O 1
ATOM 698 N N . SER A 1 88 ? -15.25 -13.141 -11.172 1 97.88 88 SER A N 1
ATOM 699 C CA . SER A 1 88 ? -15.844 -14.188 -11.992 1 97.88 88 SER A CA 1
ATOM 700 C C . SER A 1 88 ? -16.875 -14.992 -11.211 1 97.88 88 SER A C 1
ATOM 702 O O . SER A 1 88 ? -17.938 -15.32 -11.734 1 97.88 88 SER A O 1
ATOM 704 N N . LEU A 1 89 ? -16.578 -15.297 -9.922 1 98.06 89 LEU A N 1
ATOM 705 C CA . LEU A 1 89 ? -17.484 -16.062 -9.086 1 98.06 89 LEU A CA 1
ATOM 706 C C . LEU A 1 89 ? -18.734 -15.25 -8.742 1 98.06 89 LEU A C 1
ATOM 708 O O . LEU A 1 89 ? -19.844 -15.773 -8.773 1 98.06 89 LEU A O 1
ATOM 712 N N . ALA A 1 90 ? -18.531 -14 -8.414 1 98.31 90 ALA A N 1
ATOM 713 C CA . ALA A 1 90 ? -19.641 -13.133 -8.055 1 98.31 90 ALA A CA 1
ATOM 714 C C . ALA A 1 90 ? -20.656 -13.039 -9.195 1 98.31 90 ALA A C 1
ATOM 716 O O . ALA A 1 90 ? -21.875 -13.102 -8.969 1 98.31 90 ALA A O 1
ATOM 717 N N . GLN A 1 91 ? -20.188 -12.836 -10.422 1 96.62 91 GLN A N 1
ATOM 718 C CA . GLN A 1 91 ? -21.094 -12.695 -11.562 1 96.62 91 GLN A CA 1
ATOM 719 C C . GLN A 1 91 ? -21.812 -14 -11.867 1 96.62 91 GLN A C 1
ATOM 721 O O . GLN A 1 91 ? -22.859 -14 -12.516 1 96.62 91 GLN A O 1
ATOM 726 N N . ARG A 1 92 ? -21.25 -15.203 -11.391 1 94.94 92 ARG A N 1
ATOM 727 C CA . ARG A 1 92 ? -21.875 -16.516 -11.547 1 94.94 92 ARG A CA 1
ATOM 728 C C . ARG A 1 92 ? -22.859 -16.797 -10.422 1 94.94 92 ARG A C 1
ATOM 730 O O . ARG A 1 92 ? -23.469 -17.875 -10.367 1 94.94 92 ARG A O 1
ATOM 737 N N . GLY A 1 93 ? -22.969 -15.898 -9.516 1 96.81 93 GLY A N 1
ATOM 738 C CA . GLY A 1 93 ? -23.953 -15.992 -8.453 1 96.81 93 GLY A CA 1
ATOM 739 C C . GLY A 1 93 ? -23.469 -16.781 -7.25 1 96.81 93 GLY A C 1
ATOM 740 O O . GLY A 1 93 ? -24.25 -17.109 -6.363 1 96.81 93 GLY A O 1
ATOM 741 N N . ILE A 1 94 ? -22.188 -17.062 -7.199 1 97.81 94 ILE A N 1
ATOM 742 C CA . ILE A 1 94 ? -21.625 -17.75 -6.051 1 97.81 94 IL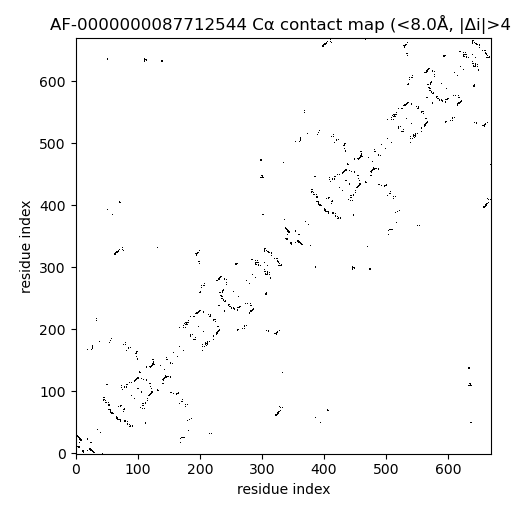E A CA 1
ATOM 743 C C . ILE A 1 94 ? -21.609 -16.828 -4.836 1 97.81 94 ILE A C 1
ATOM 745 O O . ILE A 1 94 ? -21.125 -15.695 -4.922 1 97.81 94 ILE A O 1
ATOM 749 N N . ARG A 1 95 ? -22.047 -17.344 -3.693 1 98.19 95 ARG A N 1
ATOM 750 C CA . ARG A 1 95 ? -22.219 -16.469 -2.547 1 98.19 95 ARG A CA 1
ATOM 751 C C . ARG A 1 95 ? -21.391 -16.953 -1.354 1 98.19 95 ARG A C 1
ATOM 753 O O . ARG A 1 95 ? -21.281 -16.25 -0.344 1 98.19 95 ARG A O 1
ATOM 760 N N . GLU A 1 96 ? -20.844 -18.125 -1.455 1 98.75 96 GLU A N 1
ATOM 761 C CA . GLU A 1 96 ? -19.984 -18.688 -0.416 1 98.75 96 GLU A CA 1
ATOM 762 C C . GLU A 1 96 ? -18.766 -19.391 -1.021 1 98.75 96 GLU A C 1
ATOM 764 O O . GLU A 1 96 ? -18.906 -20.203 -1.933 1 98.75 96 GLU A O 1
ATOM 769 N N . ILE A 1 97 ? -17.594 -19.031 -0.485 1 98.88 97 ILE A N 1
ATOM 770 C CA . ILE A 1 97 ? -16.391 -19.641 -1.021 1 98.88 97 ILE A CA 1
ATOM 771 C C . ILE A 1 97 ? -15.5 -20.125 0.125 1 98.88 97 ILE A C 1
ATOM 773 O O . ILE A 1 97 ? -15.625 -19.641 1.255 1 98.88 97 ILE A O 1
ATOM 777 N N . SER A 1 98 ? -14.656 -21.109 -0.124 1 98.75 98 SER A N 1
ATOM 778 C CA . SER A 1 98 ? -13.641 -21.609 0.793 1 98.75 98 SER A CA 1
ATOM 779 C C . SER A 1 98 ? -12.25 -21.516 0.178 1 98.75 98 SER A C 1
ATOM 781 O O . SER A 1 98 ? -12.102 -21.531 -1.046 1 98.75 98 SER A O 1
ATOM 783 N N . GLU A 1 99 ? -11.281 -21.312 0.914 1 98.31 99 GLU A N 1
ATOM 784 C CA . GLU A 1 99 ? -9.867 -21.281 0.564 1 98.31 99 GLU A CA 1
ATOM 785 C C . GLU A 1 99 ? -9.008 -21.828 1.698 1 98.31 99 GLU A C 1
ATOM 787 O O . GLU A 1 99 ? -9.422 -21.828 2.859 1 98.31 99 GLU A O 1
ATOM 792 N N . ASP A 1 100 ? -7.789 -22.344 1.408 1 97.44 100 ASP A N 1
ATOM 793 C CA . ASP A 1 100 ? -7.023 -23.047 2.432 1 97.44 100 ASP A CA 1
ATOM 794 C C . ASP A 1 100 ? -5.645 -22.422 2.615 1 97.44 100 ASP A C 1
ATOM 796 O O . ASP A 1 100 ? -4.645 -23.125 2.732 1 97.44 100 ASP A O 1
ATOM 800 N N . SER A 1 101 ? -5.527 -21.156 2.6 1 94.81 101 SER A N 1
ATOM 801 C CA . SER A 1 101 ? -4.27 -20.453 2.83 1 94.81 101 SER A CA 1
ATOM 802 C C . SER A 1 101 ? -4.375 -19.516 4.031 1 94.81 101 SER A C 1
ATOM 804 O O . SER A 1 101 ? -5.289 -18.688 4.105 1 94.81 101 SER A O 1
ATOM 806 N N . SER A 1 102 ? -3.412 -19.625 4.934 1 92.31 102 SER A N 1
ATOM 807 C CA . SER A 1 102 ? -3.336 -18.703 6.066 1 92.31 102 SER A CA 1
ATOM 808 C C . SER A 1 102 ? -2.502 -17.469 5.723 1 92.31 102 SER A C 1
ATOM 810 O O . SER A 1 102 ? -2.256 -16.625 6.586 1 92.31 102 SER A O 1
ATOM 812 N N . GLY A 1 103 ? -2.02 -17.359 4.535 1 94.56 103 GLY A N 1
ATOM 813 C CA . GLY A 1 103 ? -1.088 -16.312 4.156 1 94.56 103 GLY A CA 1
ATOM 814 C C . GLY A 1 103 ? -1.697 -15.281 3.227 1 94.56 103 GLY A C 1
ATOM 815 O O . GLY A 1 103 ? -2.844 -14.867 3.416 1 94.56 103 GLY A O 1
ATOM 816 N N . ASN A 1 104 ? -0.9 -14.867 2.244 1 97.12 104 ASN A N 1
ATOM 817 C CA . ASN A 1 104 ? -1.27 -13.773 1.349 1 97.12 104 ASN A CA 1
ATOM 818 C C . ASN A 1 104 ? -2.482 -14.133 0.496 1 97.12 104 ASN A C 1
ATOM 820 O O . ASN A 1 104 ? -3.342 -13.289 0.244 1 97.12 104 ASN A O 1
ATOM 824 N N . ALA A 1 105 ? -2.551 -15.359 0.072 1 97.94 105 ALA A N 1
ATOM 825 C CA . ALA A 1 105 ? -3.703 -15.766 -0.728 1 97.94 105 ALA A CA 1
ATOM 826 C C . ALA A 1 105 ? -4.992 -15.695 0.089 1 97.94 105 ALA A C 1
ATOM 828 O O . ALA A 1 105 ? -6.008 -15.188 -0.39 1 97.94 105 ALA A O 1
ATOM 829 N N . GLY A 1 106 ? -4.938 -16.25 1.291 1 98.12 106 GLY A N 1
ATOM 830 C CA . GLY A 1 106 ? -6.094 -16.172 2.17 1 98.12 106 GLY A CA 1
ATOM 831 C C . GLY A 1 106 ? -6.539 -14.758 2.461 1 98.12 106 GLY A C 1
ATOM 832 O O . GLY A 1 106 ? -7.734 -14.453 2.41 1 98.12 106 GLY A O 1
ATOM 833 N N . SER A 1 107 ? -5.59 -13.898 2.773 1 98.19 107 SER A N 1
ATOM 834 C CA . SER A 1 107 ? -5.902 -12.508 3.068 1 98.19 107 SER A CA 1
ATOM 835 C C . SER A 1 107 ? -6.52 -11.812 1.86 1 98.19 107 SER A C 1
ATOM 837 O O . SER A 1 107 ? -7.488 -11.062 1.996 1 98.19 107 SER A O 1
ATOM 839 N N . SER A 1 108 ? -5.941 -12.062 0.708 1 98.81 108 SER A N 1
ATOM 840 C CA . SER A 1 108 ? -6.422 -11.43 -0.518 1 98.81 108 SER A CA 1
ATOM 841 C C . SER A 1 108 ? -7.832 -11.891 -0.862 1 98.81 108 SER A C 1
ATOM 843 O O . SER A 1 108 ? -8.711 -11.07 -1.143 1 98.81 108 SER A O 1
ATOM 845 N N . ILE A 1 109 ? -8.078 -13.164 -0.822 1 98.88 109 ILE A N 1
ATOM 846 C CA . ILE A 1 109 ? -9.383 -13.719 -1.137 1 98.88 109 ILE A CA 1
ATOM 847 C C . ILE A 1 109 ? -10.414 -13.227 -0.123 1 98.88 109 ILE A C 1
ATOM 849 O O . ILE A 1 109 ? -11.547 -12.906 -0.487 1 98.88 109 ILE A O 1
ATOM 853 N N . ALA A 1 110 ? -10.023 -13.164 1.125 1 98.88 110 ALA A N 1
ATOM 854 C CA . ALA A 1 110 ? -10.906 -12.641 2.162 1 98.88 110 ALA A CA 1
ATOM 855 C C . ALA A 1 110 ? -11.312 -11.203 1.855 1 98.88 110 ALA A C 1
ATOM 857 O O . ALA A 1 110 ? -12.484 -10.844 1.979 1 98.88 110 ALA A O 1
ATOM 858 N N . ALA A 1 111 ? -10.406 -10.406 1.445 1 98.88 111 ALA A N 1
ATOM 859 C CA . ALA A 1 111 ? -10.672 -9 1.166 1 98.88 111 ALA A CA 1
ATOM 860 C C . ALA A 1 111 ? -11.625 -8.844 -0.015 1 98.88 111 ALA A C 1
ATOM 862 O O . ALA A 1 111 ? -12.625 -8.125 0.076 1 98.88 111 ALA A O 1
ATOM 863 N N . TYR A 1 112 ? -11.312 -9.477 -1.121 1 98.94 112 TYR A N 1
ATOM 864 C CA . TYR A 1 112 ? -12.133 -9.336 -2.322 1 98.94 112 TYR A CA 1
ATOM 865 C C . TYR A 1 112 ? -13.492 -9.992 -2.137 1 98.94 112 TYR A C 1
ATOM 867 O O . TYR A 1 112 ? -14.5 -9.516 -2.676 1 98.94 112 TYR A O 1
ATOM 875 N N . GLY A 1 113 ? -13.492 -11.125 -1.4 1 98.88 113 GLY A N 1
ATOM 876 C CA . GLY A 1 113 ? -14.781 -11.688 -1.021 1 98.88 113 GLY A CA 1
ATOM 877 C C . GLY A 1 113 ? -15.633 -10.727 -0.214 1 98.88 113 GLY A C 1
ATOM 878 O O . GLY A 1 113 ? -16.828 -10.586 -0.471 1 98.88 113 GLY A O 1
ATOM 879 N N . ALA A 1 114 ? -15.039 -10.102 0.756 1 98.75 114 ALA A N 1
ATOM 880 C CA . ALA A 1 114 ? -15.742 -9.117 1.573 1 98.75 114 ALA A CA 1
ATOM 881 C C . ALA A 1 114 ? -16.328 -8.008 0.707 1 98.75 114 ALA A C 1
ATOM 883 O O . ALA A 1 114 ? -17.5 -7.66 0.849 1 98.75 114 ALA A O 1
ATOM 884 N N . MET A 1 115 ? -15.57 -7.457 -0.215 1 98.56 115 MET A N 1
ATOM 885 C CA . MET A 1 115 ? -16.031 -6.398 -1.108 1 98.56 115 MET A CA 1
ATOM 886 C C . MET A 1 115 ? -17.188 -6.879 -1.967 1 98.56 115 MET A C 1
ATOM 888 O O . MET A 1 115 ? -18.109 -6.109 -2.26 1 98.56 115 MET A O 1
ATOM 892 N N . ALA A 1 116 ? -17.109 -8.148 -2.34 1 98.56 116 ALA A N 1
ATOM 893 C CA . ALA A 1 116 ? -18.109 -8.719 -3.238 1 98.56 116 ALA A CA 1
ATOM 894 C C . ALA A 1 116 ? -19.375 -9.109 -2.475 1 98.56 116 ALA A C 1
ATOM 896 O O . ALA A 1 116 ? -20.391 -9.453 -3.08 1 98.56 116 ALA A O 1
ATOM 897 N N . GLY A 1 117 ? -19.312 -9.07 -1.145 1 98.19 117 GLY A N 1
ATOM 898 C CA . GLY A 1 117 ? -20.438 -9.555 -0.351 1 98.19 117 GLY A CA 1
ATOM 899 C C . GLY A 1 117 ? -20.562 -11.062 -0.345 1 98.19 117 GLY A C 1
ATOM 900 O O . GLY A 1 117 ? -21.656 -11.602 -0.191 1 98.19 117 GLY A O 1
ATOM 901 N N . ILE A 1 118 ? -19.484 -11.781 -0.623 1 98.81 118 ILE A N 1
ATOM 902 C CA . ILE A 1 118 ? -19.422 -13.242 -0.619 1 98.81 118 ILE A CA 1
ATOM 903 C C . ILE A 1 118 ? -18.938 -13.734 0.744 1 98.81 118 ILE A C 1
ATOM 905 O O . ILE A 1 118 ? -18.016 -13.164 1.324 1 98.81 118 ILE A O 1
ATOM 909 N N . LYS A 1 119 ? -19.609 -14.742 1.321 1 98.81 119 LYS A N 1
ATOM 910 C CA . LYS A 1 119 ? -19.125 -15.367 2.549 1 98.81 119 LYS A CA 1
ATOM 911 C C . LYS A 1 119 ? -17.844 -16.156 2.299 1 98.81 119 LYS A C 1
ATOM 913 O O . LYS A 1 119 ? -17.797 -17 1.401 1 98.81 119 LYS A O 1
ATOM 918 N N . VAL A 1 120 ? -16.828 -15.883 3.061 1 98.88 120 VAL A N 1
ATOM 919 C CA . VAL A 1 120 ? -15.531 -16.5 2.842 1 98.88 120 VAL A CA 1
ATOM 920 C C . VAL A 1 120 ? -15.148 -17.344 4.055 1 98.88 120 VAL A C 1
ATOM 922 O O . VAL A 1 120 ? -15.18 -16.875 5.191 1 98.88 120 VAL A O 1
ATOM 925 N N . LYS A 1 121 ? -14.805 -18.562 3.826 1 98.88 121 LYS A N 1
ATOM 926 C CA . LYS A 1 121 ? -14.219 -19.469 4.82 1 98.88 121 LYS A CA 1
ATOM 927 C C . LYS A 1 121 ? -12.758 -19.766 4.492 1 98.88 121 LYS A C 1
ATOM 929 O O . LYS A 1 121 ? -12.453 -20.25 3.395 1 98.88 121 LYS A O 1
ATOM 934 N N . ILE A 1 122 ? -11.938 -19.484 5.422 1 98.81 122 ILE A N 1
ATOM 935 C CA . ILE A 1 122 ? -10.523 -19.781 5.242 1 98.81 122 ILE A CA 1
ATOM 936 C C . ILE A 1 122 ? -10.109 -20.922 6.176 1 98.81 122 ILE A C 1
ATOM 938 O O . ILE A 1 122 ? -10.148 -20.766 7.398 1 98.81 122 ILE A O 1
ATOM 942 N N . PHE A 1 123 ? -9.664 -21.984 5.617 1 98.56 123 PHE A N 1
ATOM 943 C CA . PHE A 1 123 ? -9.227 -23.156 6.363 1 98.56 123 PHE A CA 1
ATOM 944 C C . PHE A 1 123 ? -7.719 -23.109 6.602 1 98.56 123 PHE A C 1
ATOM 946 O O . PHE A 1 123 ? -6.945 -22.891 5.664 1 98.56 123 PHE A O 1
ATOM 953 N N . VAL A 1 124 ? -7.395 -23.25 7.828 1 97.38 124 VAL A N 1
ATOM 954 C CA . VAL A 1 124 ? -5.98 -23.141 8.18 1 97.38 124 VAL A CA 1
ATOM 955 C C . VAL A 1 124 ? -5.613 -24.219 9.188 1 97.38 124 VAL A C 1
ATOM 957 O O . VAL A 1 124 ? -6.488 -24.781 9.852 1 97.38 124 VAL A O 1
ATOM 960 N N . PRO A 1 125 ? -4.281 -24.562 9.219 1 94.25 125 PRO A N 1
ATOM 961 C CA . PRO A 1 125 ? -3.877 -25.438 10.32 1 94.25 125 PRO A CA 1
ATOM 962 C C . PRO A 1 125 ? -4.203 -24.859 11.695 1 94.25 125 PRO A C 1
ATOM 964 O O . PRO A 1 125 ? -4.152 -23.641 11.883 1 94.25 125 PRO A O 1
ATOM 967 N N . SER A 1 126 ? -4.469 -25.688 12.633 1 94.94 126 SER A N 1
ATOM 968 C CA . SER A 1 126 ? -4.832 -25.266 13.977 1 94.94 126 SER A CA 1
ATOM 969 C C . SER A 1 126 ? -3.717 -24.438 14.617 1 94.94 126 SER A C 1
ATOM 971 O O . SER A 1 126 ? -3.965 -23.641 15.523 1 94.94 126 SER A O 1
ATOM 973 N N . THR A 1 127 ? -2.566 -24.547 14.078 1 90.69 127 THR A N 1
ATOM 974 C CA . THR A 1 127 ? -1.402 -23.875 14.641 1 90.69 127 THR A CA 1
ATOM 975 C C . THR A 1 127 ? -1.196 -22.516 13.984 1 90.69 127 THR A C 1
ATOM 977 O O . THR A 1 127 ? -0.335 -21.75 14.406 1 90.69 127 THR A O 1
ATOM 980 N N . ALA A 1 128 ? -1.971 -22.297 12.961 1 90.19 128 ALA A N 1
ATOM 981 C CA . ALA A 1 128 ? -1.808 -21.031 12.242 1 90.19 128 ALA A CA 1
ATOM 982 C C . ALA A 1 128 ? -2.08 -19.844 13.164 1 90.19 128 ALA A C 1
ATOM 984 O O . ALA A 1 128 ? -3.035 -19.859 13.945 1 90.19 128 ALA A O 1
ATOM 985 N N . ARG A 1 129 ? -1.158 -18.891 13.195 1 84.44 129 ARG A N 1
ATOM 986 C CA . ARG A 1 129 ? -1.271 -17.656 13.969 1 84.44 129 ARG A CA 1
ATOM 987 C C . ARG A 1 129 ? -0.548 -16.5 13.273 1 84.44 129 ARG A C 1
ATOM 989 O O . ARG A 1 129 ? 0.021 -16.688 12.195 1 84.44 129 ARG A O 1
ATOM 996 N N . GLY A 1 130 ? -0.746 -15.234 13.844 1 85.12 130 GLY A N 1
ATOM 997 C CA . GLY A 1 130 ? 0.069 -14.141 13.352 1 85.12 130 GLY A CA 1
ATOM 998 C C . GLY A 1 130 ? -0.729 -13.102 12.586 1 85.12 130 GLY A C 1
ATOM 999 O O . GLY A 1 130 ? -1.962 -13.141 12.578 1 85.12 130 GLY A O 1
ATOM 1000 N N . GLY A 1 131 ? 0.061 -12.18 12.062 1 84.25 131 GLY A N 1
ATOM 1001 C CA . GLY A 1 131 ? -0.495 -10.984 11.445 1 84.25 131 GLY A CA 1
ATOM 1002 C C . GLY A 1 131 ? -1.359 -11.281 10.234 1 84.25 131 GLY A C 1
ATOM 1003 O O . GLY A 1 131 ? -2.424 -10.68 10.062 1 84.25 131 GLY A O 1
ATOM 1004 N N . LYS A 1 132 ? -0.998 -12.234 9.305 1 87.56 132 LYS A N 1
ATOM 1005 C CA . LYS A 1 132 ? -1.767 -12.539 8.102 1 87.56 132 LYS A CA 1
ATOM 1006 C C . LYS A 1 132 ? -3.121 -13.148 8.461 1 87.56 132 LYS A C 1
ATOM 1008 O O . LYS A 1 132 ? -4.121 -12.875 7.793 1 87.56 132 LYS A O 1
ATOM 1013 N N . LEU A 1 133 ? -3.113 -13.938 9.523 1 93.75 133 LEU A N 1
ATOM 1014 C CA . LEU A 1 133 ? -4.383 -14.484 9.992 1 93.75 133 LEU A CA 1
ATOM 1015 C C . LEU A 1 133 ? -5.285 -13.375 10.531 1 93.75 133 LEU A C 1
ATOM 1017 O O . LEU A 1 133 ? -6.496 -13.391 10.297 1 93.75 133 LEU A O 1
ATOM 1021 N N . LYS A 1 134 ? -4.715 -12.445 11.281 1 95.12 134 LYS A N 1
ATOM 1022 C CA . LYS A 1 134 ? -5.48 -11.305 11.789 1 95.12 134 LYS A CA 1
ATOM 1023 C C . LYS A 1 134 ? -6.074 -10.492 10.641 1 95.12 134 LYS A C 1
ATOM 1025 O O . LYS A 1 134 ? -7.188 -9.977 10.75 1 95.12 134 LYS A O 1
ATOM 1030 N N . GLN A 1 135 ? -5.293 -10.328 9.609 1 97.5 135 GLN A N 1
ATOM 1031 C CA . GLN A 1 135 ? -5.773 -9.625 8.422 1 97.5 135 GLN A CA 1
ATOM 1032 C C . GLN A 1 135 ? -6.984 -10.328 7.816 1 97.5 135 GLN A C 1
ATOM 1034 O O . GLN A 1 135 ? -7.969 -9.68 7.449 1 97.5 135 GLN A O 1
ATOM 1039 N N . ILE A 1 136 ? -6.895 -11.664 7.707 1 98.38 136 ILE A N 1
ATOM 1040 C CA . ILE A 1 136 ? -7.98 -12.492 7.191 1 98.38 136 ILE A CA 1
ATOM 1041 C C . ILE A 1 136 ? -9.234 -12.289 8.039 1 98.38 136 ILE A C 1
ATOM 1043 O O . ILE A 1 136 ? -10.312 -12.008 7.508 1 98.38 136 ILE A O 1
ATOM 1047 N N . GLU A 1 137 ? -9.078 -12.328 9.328 1 98 137 GLU A N 1
ATOM 1048 C CA . GLU A 1 137 ? -10.188 -12.18 10.258 1 98 137 GLU A CA 1
ATOM 1049 C C . GLU A 1 137 ? -10.781 -10.773 10.195 1 98 137 GLU A C 1
ATOM 1051 O O . GLU A 1 137 ? -11.992 -10.602 10.289 1 98 137 GLU A O 1
ATOM 1056 N N . ALA A 1 138 ? -9.953 -9.844 10.047 1 98 138 ALA A N 1
ATOM 1057 C CA . ALA A 1 138 ? -10.398 -8.453 9.992 1 98 138 ALA A CA 1
ATOM 1058 C C . ALA A 1 138 ? -11.367 -8.234 8.828 1 98 138 ALA A C 1
ATOM 1060 O O . ALA A 1 138 ? -12.312 -7.457 8.938 1 98 138 ALA A O 1
ATOM 1061 N N . TYR A 1 139 ? -11.172 -8.914 7.727 1 98.62 139 TYR A N 1
ATOM 1062 C CA . TYR A 1 139 ? -12.008 -8.758 6.539 1 98.62 139 TYR A CA 1
ATOM 1063 C C . TYR A 1 139 ? -13.352 -9.453 6.727 1 98.62 139 TYR A C 1
ATOM 1065 O O . TYR A 1 139 ? -14.242 -9.328 5.883 1 98.62 139 TYR A O 1
ATOM 1073 N N . GLY A 1 140 ? -13.484 -10.211 7.801 1 98.44 140 GLY A N 1
ATOM 1074 C CA . GLY A 1 140 ? -14.758 -10.836 8.109 1 98.44 140 GLY A CA 1
ATOM 1075 C C . GLY A 1 140 ? -14.836 -12.289 7.672 1 98.44 140 GLY A C 1
ATOM 1076 O O . GLY A 1 140 ? -15.891 -12.922 7.777 1 98.44 140 GLY A O 1
ATOM 1077 N N . ALA A 1 141 ? -13.742 -12.82 7.164 1 98.75 141 ALA A N 1
ATOM 1078 C CA . ALA A 1 141 ? -13.727 -14.227 6.781 1 98.75 141 ALA A CA 1
ATOM 1079 C C . ALA A 1 141 ? -13.812 -15.133 8.008 1 98.75 141 ALA A C 1
ATOM 1081 O O . ALA A 1 141 ? -13.266 -14.812 9.062 1 98.75 141 ALA A O 1
ATOM 1082 N N . GLU A 1 142 ? -14.523 -16.188 7.883 1 98.5 142 GLU A N 1
ATOM 1083 C CA . GLU A 1 142 ? -14.523 -17.219 8.914 1 98.5 142 GLU A CA 1
ATOM 1084 C C . GLU A 1 142 ? -13.258 -18.062 8.836 1 98.5 142 GLU A C 1
ATOM 1086 O O . GLU A 1 142 ? -12.969 -18.656 7.801 1 98.5 142 GLU A O 1
ATOM 1091 N N . VAL A 1 143 ? -12.523 -18.078 9.898 1 98.38 143 VAL A N 1
ATOM 1092 C CA . VAL A 1 143 ? -11.328 -18.922 9.961 1 98.38 143 VAL A CA 1
ATOM 1093 C C . VAL A 1 143 ? -11.68 -20.281 10.562 1 98.38 143 VAL A C 1
ATOM 1095 O O . VAL A 1 143 ? -12.203 -20.359 11.68 1 98.38 143 VAL A O 1
ATOM 1098 N N . VAL A 1 144 ? -11.422 -21.281 9.828 1 98.38 144 VAL A N 1
ATOM 1099 C CA . VAL A 1 144 ? -11.688 -22.641 10.273 1 98.38 144 VAL A CA 1
ATOM 1100 C C . VAL A 1 144 ? -10.367 -23.375 10.523 1 98.38 144 VAL A C 1
ATOM 1102 O O . VAL A 1 144 ? -9.633 -23.688 9.578 1 98.38 144 VAL A O 1
ATOM 1105 N N . LYS A 1 145 ? -10.148 -23.719 11.711 1 97.56 145 LYS A N 1
ATOM 1106 C CA . LYS A 1 145 ? -8.906 -24.391 12.086 1 97.56 145 LYS A CA 1
ATOM 1107 C C . LYS A 1 145 ? -9.047 -25.906 12.008 1 97.56 145 LYS A C 1
ATOM 1109 O O . LYS A 1 145 ? -10.023 -26.469 12.508 1 97.56 145 LYS A O 1
ATOM 1114 N N . ILE A 1 146 ? -8.125 -26.516 11.359 1 97.62 146 ILE A N 1
ATOM 1115 C CA . ILE A 1 146 ? -8.148 -27.953 11.141 1 97.62 146 ILE A CA 1
ATOM 1116 C C . ILE A 1 146 ? -6.918 -28.594 11.781 1 97.62 146 ILE A C 1
ATOM 1118 O O . ILE A 1 146 ? -5.789 -28.156 11.539 1 97.62 146 ILE A O 1
ATOM 1122 N N . ASP A 1 147 ? -7.129 -29.609 12.578 1 95.31 147 ASP A N 1
ATOM 1123 C CA . ASP A 1 147 ? -6.02 -30.422 13.086 1 95.31 147 ASP A CA 1
ATOM 1124 C C . ASP A 1 147 ? -5.527 -31.406 12.023 1 95.31 147 ASP A C 1
ATOM 1126 O O . ASP A 1 147 ? -6.332 -32.094 11.375 1 95.31 147 ASP A O 1
ATOM 1130 N N . GLY A 1 148 ? -4.301 -31.391 11.82 1 90.5 148 GLY A N 1
ATOM 1131 C CA . GLY A 1 148 ? -3.762 -32.344 10.875 1 90.5 148 GLY A CA 1
ATOM 1132 C C . GLY A 1 148 ? -2.762 -31.75 9.906 1 90.5 148 GLY A C 1
ATOM 1133 O O . GLY A 1 148 ? -2.111 -30.75 10.219 1 90.5 148 GLY A O 1
ATOM 1134 N N . THR A 1 149 ? -2.594 -32.438 8.797 1 87.12 149 THR A N 1
ATOM 1135 C CA . THR A 1 149 ? -1.606 -32.062 7.785 1 87.12 149 THR A CA 1
ATOM 1136 C C . THR A 1 149 ? -2.164 -31 6.848 1 87.12 149 THR A C 1
ATOM 1138 O O . THR A 1 149 ? -3.346 -30.656 6.922 1 87.12 149 THR A O 1
ATOM 1141 N N . ARG A 1 150 ? -1.257 -30.469 6.035 1 87.19 150 ARG A N 1
ATOM 1142 C CA . ARG A 1 150 ? -1.684 -29.531 4.992 1 87.19 150 ARG A CA 1
ATOM 1143 C C . ARG A 1 150 ? -2.738 -30.172 4.09 1 87.19 150 ARG A C 1
ATOM 1145 O O . ARG A 1 150 ? -3.654 -29.5 3.623 1 87.19 150 ARG A O 1
ATOM 1152 N N . GLU A 1 151 ? -2.598 -31.406 3.861 1 90.44 151 GLU A N 1
ATOM 1153 C CA . GLU A 1 151 ? -3.562 -32.125 3.041 1 90.44 151 GLU A CA 1
ATOM 1154 C C . GLU A 1 151 ? -4.93 -32.188 3.717 1 90.44 151 GLU A C 1
ATOM 1156 O O . GLU A 1 151 ? -5.961 -32.094 3.049 1 90.44 151 GLU A O 1
ATOM 1161 N N . ASP A 1 152 ? -4.91 -32.344 5.012 1 95.5 152 ASP A N 1
ATOM 1162 C CA . ASP A 1 152 ? -6.164 -32.344 5.758 1 95.5 152 ASP A CA 1
ATOM 1163 C C . ASP A 1 152 ? -6.875 -30.984 5.633 1 95.5 152 ASP A C 1
ATOM 1165 O O . ASP A 1 152 ? -8.094 -30.938 5.48 1 95.5 152 ASP A O 1
ATOM 1169 N N . VAL A 1 153 ? -6.133 -30 5.688 1 96.5 153 VAL A N 1
ATOM 1170 C CA . VAL A 1 153 ? -6.672 -28.641 5.586 1 96.5 153 VAL A CA 1
ATOM 1171 C C . VAL A 1 153 ? -7.297 -28.438 4.207 1 96.5 153 VAL A C 1
ATOM 1173 O O . VAL A 1 153 ? -8.43 -27.969 4.098 1 96.5 153 VAL A O 1
ATOM 1176 N N . SER A 1 154 ? -6.598 -28.812 3.17 1 95.38 154 SER A N 1
ATOM 1177 C CA . SER A 1 154 ? -7.102 -28.656 1.81 1 95.38 154 SER A CA 1
ATOM 1178 C C . SER A 1 154 ? -8.359 -29.484 1.584 1 95.38 154 SER A C 1
ATOM 1180 O O . SER A 1 154 ? -9.312 -29.031 0.948 1 95.38 154 SER A O 1
ATOM 1182 N N . ARG A 1 155 ? -8.32 -30.719 2.068 1 96.31 155 ARG A N 1
ATOM 1183 C CA . ARG A 1 155 ? -9.477 -31.594 1.93 1 96.31 155 ARG A CA 1
ATOM 1184 C C . ARG A 1 155 ? -10.703 -31 2.625 1 96.31 155 ARG A C 1
ATOM 1186 O O . ARG A 1 155 ? -11.812 -31.062 2.092 1 96.31 155 ARG A O 1
ATOM 1193 N N . ALA A 1 156 ? -10.492 -30.453 3.793 1 98 156 ALA A N 1
ATOM 1194 C CA . ALA A 1 156 ? -11.586 -29.844 4.539 1 98 156 ALA A CA 1
ATOM 1195 C C . ALA A 1 156 ? -12.18 -28.656 3.773 1 98 156 ALA A C 1
ATOM 1197 O O . ALA A 1 156 ? -13.398 -28.5 3.717 1 98 156 ALA A O 1
ATOM 1198 N N . ALA A 1 157 ? -11.359 -27.812 3.217 1 98 157 ALA A N 1
ATOM 1199 C CA . ALA A 1 157 ? -11.812 -26.672 2.436 1 98 157 ALA A CA 1
ATOM 1200 C C . ALA A 1 157 ? -12.609 -27.109 1.211 1 98 157 ALA A C 1
ATOM 1202 O O . ALA A 1 157 ? -13.664 -26.562 0.912 1 98 157 ALA A O 1
ATOM 1203 N N . GLU A 1 158 ? -12.078 -28.109 0.524 1 96.44 158 GLU A N 1
ATOM 1204 C CA . GLU A 1 158 ? -12.703 -28.625 -0.694 1 96.44 158 GLU A CA 1
ATOM 1205 C C . GLU A 1 158 ? -14.062 -29.25 -0.396 1 96.44 158 GLU A C 1
ATOM 1207 O O . GLU A 1 158 ? -14.992 -29.156 -1.199 1 96.44 158 GLU A O 1
ATOM 1212 N N . SER A 1 159 ? -14.188 -29.875 0.751 1 96.88 159 SER A N 1
ATOM 1213 C CA . SER A 1 159 ? -15.398 -30.594 1.104 1 96.88 159 SER A CA 1
ATOM 1214 C C . SER A 1 159 ? -16.328 -29.75 1.965 1 96.88 159 SER A C 1
ATOM 1216 O O . SER A 1 159 ? -17.25 -30.266 2.584 1 96.88 159 SER A O 1
ATOM 1218 N N . SER A 1 160 ? -16.125 -28.5 2.07 1 97.19 160 SER A N 1
ATOM 1219 C CA . SER A 1 160 ? -16.828 -27.625 3.008 1 97.19 160 SER A CA 1
ATOM 1220 C C . SER A 1 160 ? -18.266 -27.359 2.549 1 97.19 160 SER A C 1
ATOM 1222 O O . SER A 1 160 ? -19.078 -26.859 3.322 1 97.19 160 SER A O 1
ATOM 1224 N N . GLY A 1 161 ? -18.625 -27.562 1.344 1 96.44 161 GLY A N 1
ATOM 1225 C CA . GLY A 1 161 ? -19.906 -27.219 0.766 1 96.44 161 GLY A CA 1
ATOM 1226 C C . GLY A 1 161 ? -19.906 -25.875 0.045 1 96.44 161 GLY A C 1
ATOM 1227 O O . GLY A 1 161 ? -20.75 -25.625 -0.808 1 96.44 161 GLY A O 1
ATOM 1228 N N . ALA A 1 162 ? -18.984 -25.047 0.342 1 97.94 162 ALA A N 1
ATOM 1229 C CA . ALA A 1 162 ? -18.781 -23.781 -0.363 1 97.94 162 ALA A CA 1
ATOM 1230 C C . ALA A 1 162 ? -17.969 -24 -1.637 1 97.94 162 ALA A C 1
ATOM 1232 O O . ALA A 1 162 ? -17.375 -25.062 -1.832 1 97.94 162 ALA A O 1
ATOM 1233 N N . TYR A 1 163 ? -18.094 -23.047 -2.576 1 98.19 163 TYR A N 1
ATOM 1234 C CA . TYR A 1 163 ? -17.219 -23.109 -3.748 1 98.19 163 TYR A CA 1
ATOM 1235 C C . TYR A 1 163 ? -15.758 -23.031 -3.346 1 98.19 163 TYR A C 1
ATOM 1237 O O . TYR A 1 163 ? -15.328 -22.078 -2.705 1 98.19 163 TYR A O 1
ATOM 1245 N N . TYR A 1 164 ? -14.953 -24.031 -3.691 1 98.38 164 TYR A N 1
ATOM 1246 C CA . TYR A 1 164 ? -13.547 -24.078 -3.324 1 98.38 164 TYR A CA 1
ATOM 1247 C C . TYR A 1 164 ? -12.719 -23.141 -4.199 1 98.38 164 TYR A C 1
ATOM 1249 O O . TYR A 1 164 ? -12.266 -23.531 -5.277 1 98.38 164 TYR A O 1
ATOM 1257 N N . ALA A 1 165 ? -12.438 -21.953 -3.709 1 98.44 165 ALA A N 1
ATOM 1258 C CA . ALA A 1 165 ? -11.727 -20.891 -4.422 1 98.44 165 ALA A CA 1
ATOM 1259 C C . ALA A 1 165 ? -10.219 -21.016 -4.227 1 98.44 165 ALA A C 1
ATOM 1261 O O . ALA A 1 165 ? -9.555 -20.047 -3.861 1 98.44 165 ALA A O 1
ATOM 1262 N N . SER A 1 166 ? -9.703 -22.203 -4.539 1 97.75 166 SER A N 1
ATOM 1263 C CA . SER A 1 166 ? -8.273 -22.469 -4.414 1 97.75 166 SER A CA 1
ATOM 1264 C C . SER A 1 166 ? -7.457 -21.5 -5.277 1 97.75 166 SER A C 1
ATOM 1266 O O . SER A 1 166 ? -7.613 -21.484 -6.5 1 97.75 166 SER A O 1
ATOM 1268 N N . HIS A 1 167 ? -6.488 -20.781 -4.621 1 97.75 167 HIS A N 1
ATOM 1269 C CA . HIS A 1 167 ? -5.656 -19.859 -5.375 1 97.75 167 HIS A CA 1
ATOM 1270 C C . HIS A 1 167 ? -4.695 -20.594 -6.297 1 97.75 167 HIS A C 1
ATOM 1272 O O . HIS A 1 167 ? -4.156 -20.016 -7.238 1 97.75 167 HIS A O 1
ATOM 1278 N N . VAL A 1 168 ? -4.488 -21.875 -6.047 1 97.38 168 VAL A N 1
ATOM 1279 C CA . VAL A 1 168 ? -3.557 -22.656 -6.855 1 97.38 168 VAL A CA 1
ATOM 1280 C C . VAL A 1 168 ? -4.312 -23.344 -7.996 1 97.38 168 VAL A C 1
ATOM 1282 O O . VAL A 1 168 ? -3.84 -23.359 -9.133 1 97.38 168 VAL A O 1
ATOM 1285 N N . LEU A 1 169 ? -5.566 -23.812 -7.746 1 97.25 169 LEU A N 1
ATOM 1286 C CA . LEU A 1 169 ? -6.227 -24.734 -8.664 1 97.25 169 LEU A CA 1
ATOM 1287 C C . LEU A 1 169 ? -7.227 -23.984 -9.547 1 97.25 169 LEU A C 1
ATOM 1289 O O . LEU A 1 169 ? -7.594 -24.484 -10.617 1 97.25 169 LEU A O 1
ATOM 1293 N N . GLN A 1 170 ? -7.742 -22.875 -9.086 1 97.94 170 GLN A N 1
ATOM 1294 C CA . GLN A 1 170 ? -8.695 -22.125 -9.906 1 97.94 170 GLN A CA 1
ATOM 1295 C C . GLN A 1 170 ? -7.996 -21.422 -11.07 1 97.94 170 GLN A C 1
ATOM 1297 O O . GLN A 1 170 ? -7.125 -20.578 -10.859 1 97.94 170 GLN A O 1
ATOM 1302 N N . PRO A 1 171 ? -8.398 -21.75 -12.273 1 97.81 171 PRO A N 1
ATOM 1303 C CA . PRO A 1 171 ? -7.719 -21.156 -13.43 1 97.81 171 PRO A CA 1
ATOM 1304 C C . PRO A 1 171 ? -7.887 -19.641 -13.508 1 97.81 171 PRO A C 1
ATOM 1306 O O . PRO A 1 171 ? -6.984 -18.938 -13.984 1 97.81 171 PRO A O 1
ATOM 1309 N N . GLU A 1 172 ? -8.992 -19.125 -13 1 98.12 172 GLU A N 1
ATOM 1310 C CA . GLU A 1 172 ? -9.242 -17.688 -13.047 1 98.12 172 GLU A CA 1
ATOM 1311 C C . GLU A 1 172 ? -8.25 -16.922 -12.172 1 98.12 172 GLU A C 1
ATOM 1313 O O . GLU A 1 172 ? -7.84 -15.812 -12.523 1 98.12 172 GLU A O 1
ATOM 1318 N N . PHE A 1 173 ? -7.898 -17.547 -11.023 1 98.69 173 PHE A N 1
ATOM 1319 C CA . PHE A 1 173 ? -6.902 -16.906 -10.164 1 98.69 173 PHE A CA 1
ATOM 1320 C C . PHE A 1 173 ? -5.566 -16.797 -10.883 1 98.69 173 PHE A C 1
ATOM 1322 O O . PHE A 1 173 ? -4.988 -15.703 -10.945 1 98.69 173 PHE A O 1
ATOM 1329 N N . ARG A 1 174 ? -5.074 -17.828 -11.43 1 98.31 174 ARG A N 1
ATOM 1330 C CA . ARG A 1 174 ? -3.795 -17.828 -12.133 1 98.31 174 ARG A CA 1
ATOM 1331 C C . ARG A 1 174 ? -3.838 -16.891 -13.336 1 98.31 174 ARG A C 1
ATOM 1333 O O . ARG A 1 174 ? -2.861 -16.203 -13.625 1 98.31 174 ARG A O 1
ATOM 1340 N N . ASP A 1 175 ? -4.957 -16.922 -14 1 98.69 175 ASP A N 1
ATOM 1341 C CA . ASP A 1 175 ? -5.117 -16.078 -15.188 1 98.69 175 ASP A CA 1
ATOM 1342 C C . ASP A 1 175 ? -4.98 -14.602 -14.844 1 98.69 175 ASP A C 1
ATOM 1344 O O . ASP A 1 175 ? -4.422 -13.828 -15.625 1 98.69 175 ASP A O 1
ATOM 1348 N N . GLY A 1 176 ? -5.52 -14.227 -13.664 1 98.81 176 GLY A N 1
ATOM 1349 C CA . GLY A 1 176 ? -5.438 -12.836 -13.25 1 98.81 176 GLY A CA 1
ATOM 1350 C C . GLY A 1 176 ? -4.012 -12.328 -13.172 1 98.81 176 GLY A C 1
ATOM 1351 O O . GLY A 1 176 ? -3.764 -11.133 -13.367 1 98.81 176 GLY A O 1
ATOM 1352 N N . ILE A 1 177 ? -3.074 -13.203 -12.984 1 98.81 177 ILE A N 1
ATOM 1353 C CA . ILE A 1 177 ? -1.681 -12.836 -12.758 1 98.81 177 ILE A CA 1
ATOM 1354 C C . ILE A 1 177 ? -1.022 -12.461 -14.086 1 98.81 177 ILE A C 1
ATOM 1356 O O . ILE A 1 177 ? 0.037 -11.828 -14.102 1 98.81 177 ILE A O 1
ATOM 1360 N N . ARG A 1 178 ? -1.691 -12.688 -15.281 1 98.62 178 ARG A N 1
ATOM 1361 C CA . ARG A 1 178 ? -1.199 -12.195 -16.562 1 98.62 178 ARG A CA 1
ATOM 1362 C C . ARG A 1 178 ? -1.024 -10.68 -16.531 1 98.62 178 ARG A C 1
ATOM 1364 O O . ARG A 1 178 ? -0.155 -10.141 -17.219 1 98.62 178 ARG A O 1
ATOM 1371 N N . SER A 1 179 ? -1.84 -10.047 -15.695 1 98.81 179 SER A N 1
ATOM 1372 C CA . SER A 1 179 ? -1.821 -8.594 -15.609 1 98.81 179 SER A CA 1
ATOM 1373 C C . SER A 1 179 ? -0.433 -8.078 -15.242 1 98.81 179 SER A C 1
ATOM 1375 O O . SER A 1 179 ? -0.042 -6.984 -15.656 1 98.81 179 SER A O 1
ATOM 1377 N N . LEU A 1 180 ? 0.287 -8.852 -14.469 1 98.88 180 LEU A N 1
ATOM 1378 C CA . LEU A 1 180 ? 1.626 -8.445 -14.062 1 98.88 180 LEU A CA 1
ATOM 1379 C C . LEU A 1 180 ? 2.562 -8.375 -15.258 1 98.88 180 LEU A C 1
ATOM 1381 O O . LEU A 1 180 ? 3.348 -7.43 -15.391 1 98.88 180 LEU A O 1
ATOM 1385 N N . ALA A 1 181 ? 2.484 -9.352 -16.125 1 98.81 181 ALA A N 1
ATOM 1386 C CA . ALA A 1 181 ? 3.295 -9.336 -17.328 1 98.81 181 ALA A CA 1
ATOM 1387 C C . ALA A 1 181 ? 2.963 -8.125 -18.203 1 98.81 181 ALA A C 1
ATOM 1389 O O . ALA A 1 181 ? 3.857 -7.5 -18.766 1 98.81 181 ALA A O 1
ATOM 1390 N N . TYR A 1 182 ? 1.7 -7.824 -18.312 1 98.75 182 TYR A N 1
ATOM 1391 C CA . TYR A 1 182 ? 1.27 -6.668 -19.094 1 98.75 182 TYR A CA 1
ATOM 1392 C C . TYR A 1 182 ? 1.862 -5.383 -18.531 1 98.75 182 TYR A C 1
ATOM 1394 O O . TYR A 1 182 ? 2.346 -4.535 -19.281 1 98.75 182 TYR A O 1
ATOM 1402 N N . GLU A 1 183 ? 1.837 -5.277 -17.219 1 98.5 183 GLU A N 1
ATOM 1403 C CA . GLU A 1 183 ? 2.387 -4.082 -16.594 1 98.5 183 GLU A CA 1
ATOM 1404 C C . GLU A 1 183 ? 3.895 -3.986 -16.812 1 98.5 183 GLU A C 1
ATOM 1406 O O . GLU A 1 183 ? 4.426 -2.9 -17.047 1 98.5 183 GLU A O 1
ATOM 1411 N N . LEU A 1 184 ? 4.531 -5.113 -16.625 1 98.5 184 LEU A N 1
ATOM 1412 C CA . LEU A 1 184 ? 5.98 -5.121 -16.828 1 98.5 184 LEU A CA 1
ATOM 1413 C C . LEU A 1 184 ? 6.34 -4.68 -18.234 1 98.5 184 LEU A C 1
ATOM 1415 O O . LEU A 1 184 ? 7.266 -3.889 -18.422 1 98.5 184 LEU A O 1
ATOM 1419 N N . ALA A 1 185 ? 5.617 -5.18 -19.234 1 98.25 185 ALA A N 1
ATOM 1420 C CA . ALA A 1 185 ? 5.852 -4.785 -20.609 1 98.25 185 ALA A CA 1
ATOM 1421 C C . ALA A 1 185 ? 5.547 -3.305 -20.828 1 98.25 185 ALA A C 1
ATOM 1423 O O . ALA A 1 185 ? 6.332 -2.582 -21.438 1 98.25 185 ALA A O 1
ATOM 1424 N N . ARG A 1 186 ? 4.402 -2.865 -20.297 1 97.62 186 ARG A N 1
ATOM 1425 C CA . ARG A 1 186 ? 4.012 -1.463 -20.391 1 97.62 186 ARG A CA 1
ATOM 1426 C C . ARG A 1 186 ? 5.074 -0.556 -19.781 1 97.62 186 ARG A C 1
ATOM 1428 O O . ARG A 1 186 ? 5.473 0.438 -20.391 1 97.62 186 ARG A O 1
ATOM 1435 N N . ASP A 1 187 ? 5.539 -0.961 -18.609 1 96 187 ASP A N 1
ATOM 1436 C CA . ASP A 1 187 ? 6.52 -0.155 -17.875 1 96 187 ASP A CA 1
ATOM 1437 C C . ASP A 1 187 ? 7.852 -0.114 -18.625 1 96 187 ASP A C 1
ATOM 1439 O O . ASP A 1 187 ? 8.672 0.776 -18.391 1 96 187 ASP A O 1
ATOM 1443 N N . ASN A 1 188 ? 8.062 -1.074 -19.422 1 96.56 188 ASN A N 1
ATOM 1444 C CA . ASN A 1 188 ? 9.297 -1.16 -20.203 1 96.56 188 ASN A CA 1
ATOM 1445 C C . ASN A 1 188 ? 9.062 -0.785 -21.656 1 96.56 188 ASN A C 1
ATOM 1447 O O . ASN A 1 188 ? 9.711 -1.324 -22.562 1 96.56 188 ASN A O 1
ATOM 1451 N N . ARG A 1 189 ? 8.07 0.025 -22 1 96.38 189 ARG A N 1
ATOM 1452 C CA . ARG A 1 189 ? 7.766 0.566 -23.312 1 96.38 189 ARG A CA 1
ATOM 1453 C C . ARG A 1 189 ? 7.426 -0.548 -24.297 1 96.38 189 ARG A C 1
ATOM 1455 O O . ARG A 1 189 ? 7.848 -0.512 -25.453 1 96.38 189 ARG A O 1
ATOM 1462 N N . TRP A 1 190 ? 6.832 -1.583 -23.703 1 97.5 190 TRP A N 1
ATOM 1463 C CA . TRP A 1 190 ? 6.324 -2.719 -24.469 1 97.5 190 TRP A CA 1
ATOM 1464 C C . TRP A 1 190 ? 7.465 -3.504 -25.109 1 97.5 190 TRP A C 1
ATOM 1466 O O . TRP A 1 190 ? 7.324 -4.031 -26.203 1 97.5 190 TRP A O 1
ATOM 1476 N N . LYS A 1 191 ? 8.547 -3.445 -24.453 1 96.31 191 LYS A N 1
ATOM 1477 C CA . LYS A 1 191 ? 9.664 -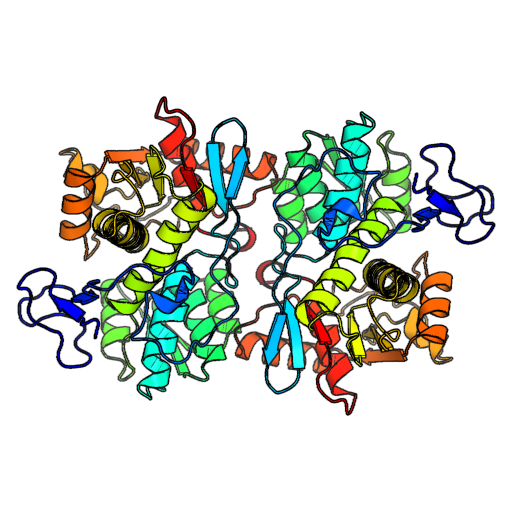4.332 -24.75 1 96.31 191 LYS A CA 1
ATOM 1478 C C . LYS A 1 191 ? 9.812 -5.402 -23.672 1 96.31 191 LYS A C 1
ATOM 1480 O O . LYS A 1 191 ? 9.609 -5.133 -22.484 1 96.31 191 LYS A O 1
ATOM 1485 N N . SER A 1 192 ? 10.109 -6.574 -24.109 1 96.25 192 SER A N 1
ATOM 1486 C CA . SER A 1 192 ? 10.32 -7.652 -23.141 1 96.25 192 SER A CA 1
ATOM 1487 C C . SER A 1 192 ? 11.57 -7.406 -22.312 1 96.25 192 SER A C 1
ATOM 1489 O O . SER A 1 192 ? 12.617 -7.039 -22.844 1 96.25 192 SER A O 1
ATOM 1491 N N . PRO A 1 193 ? 11.43 -7.527 -20.984 1 96.44 193 PRO A N 1
ATOM 1492 C CA . PRO A 1 193 ? 12.656 -7.504 -20.188 1 96.44 193 PRO A CA 1
ATOM 1493 C C . PRO A 1 193 ? 13.578 -8.68 -20.484 1 96.44 193 PRO A C 1
ATOM 1495 O O . PRO A 1 193 ? 13.156 -9.672 -21.078 1 96.44 193 PRO A O 1
ATOM 1498 N N . GLY A 1 194 ? 14.867 -8.484 -20.141 1 95.56 194 GLY A N 1
ATOM 1499 C CA . GLY A 1 194 ? 15.805 -9.586 -20.312 1 95.56 194 GLY A CA 1
ATOM 1500 C C . GLY A 1 194 ? 15.539 -10.742 -19.375 1 95.56 194 GLY A C 1
ATOM 1501 O O . GLY A 1 194 ? 15.266 -11.859 -19.812 1 95.56 194 GLY A O 1
ATOM 1502 N N . GLU A 1 195 ? 15.648 -10.5 -18.109 1 97.88 195 GLU A N 1
ATOM 1503 C CA . GLU A 1 195 ? 15.406 -11.484 -17.062 1 97.88 195 GLU A CA 1
ATOM 1504 C C . GLU A 1 195 ? 14.383 -10.977 -16.047 1 97.88 195 GLU A C 1
ATOM 1506 O O . GLU A 1 195 ? 14.398 -9.797 -15.688 1 97.88 195 GLU A O 1
ATOM 1511 N N . VAL A 1 196 ? 13.531 -11.812 -15.688 1 98.75 196 VAL A N 1
ATOM 1512 C CA . VAL A 1 196 ? 12.57 -11.555 -14.617 1 98.75 196 VAL A CA 1
ATOM 1513 C C . VAL A 1 196 ? 12.773 -12.562 -13.484 1 98.75 196 VAL A C 1
ATOM 1515 O O . VAL A 1 196 ? 12.641 -13.773 -13.695 1 98.75 196 VAL A O 1
ATOM 1518 N N . PHE A 1 197 ? 13.109 -12.094 -12.305 1 98.88 197 PHE A N 1
ATOM 1519 C CA . PHE A 1 197 ? 13.336 -12.961 -11.156 1 98.88 197 PHE A CA 1
ATOM 1520 C C . PHE A 1 197 ? 12.078 -13.047 -10.289 1 98.88 197 PHE A C 1
ATOM 1522 O O . PHE A 1 197 ? 11.523 -12.023 -9.891 1 98.88 197 PHE A O 1
ATOM 1529 N N . LEU A 1 198 ? 11.648 -14.258 -10.008 1 98.81 198 LEU A N 1
ATOM 1530 C CA . LEU A 1 198 ? 10.367 -14.508 -9.367 1 98.81 198 LEU A CA 1
ATOM 1531 C C . LEU A 1 198 ? 10.531 -15.422 -8.156 1 98.81 198 LEU A C 1
ATOM 1533 O O . LEU A 1 198 ? 10.961 -16.562 -8.297 1 98.81 198 LEU A O 1
ATOM 1537 N N . PRO A 1 199 ? 10.148 -14.883 -6.91 1 98.81 199 PRO A N 1
ATOM 1538 C CA . PRO A 1 199 ? 9.969 -15.898 -5.871 1 98.81 199 PRO A CA 1
ATOM 1539 C C . PRO A 1 199 ? 8.969 -16.984 -6.273 1 98.81 199 PRO A C 1
ATOM 1541 O O . PRO A 1 199 ? 7.887 -16.672 -6.781 1 98.81 199 PRO A O 1
ATOM 1544 N N . THR A 1 200 ? 9.359 -18.266 -6.074 1 98.69 200 THR A N 1
ATOM 1545 C CA . THR A 1 200 ? 8.523 -19.328 -6.621 1 98.69 200 THR A CA 1
ATOM 1546 C C . THR A 1 200 ? 8.234 -20.391 -5.559 1 98.69 200 THR A C 1
ATOM 1548 O O . THR A 1 200 ? 9.141 -20.844 -4.863 1 98.69 200 THR A O 1
ATOM 1551 N N . SER A 1 201 ? 6.961 -20.703 -5.406 1 97.25 201 SER A N 1
ATOM 1552 C CA . SER A 1 201 ? 6.484 -21.719 -4.477 1 97.25 201 SER A CA 1
ATOM 1553 C C . SER A 1 201 ? 5.461 -22.641 -5.141 1 97.25 201 SER A C 1
ATOM 1555 O O . SER A 1 201 ? 5.824 -23.516 -5.926 1 97.25 201 SER A O 1
ATOM 1557 N N . ALA A 1 202 ? 4.188 -22.281 -5.109 1 96.75 202 ALA A N 1
ATOM 1558 C CA . ALA A 1 202 ? 3.131 -23.109 -5.668 1 96.75 202 ALA A CA 1
ATOM 1559 C C . ALA A 1 202 ? 3.031 -22.938 -7.18 1 96.75 202 ALA A C 1
ATOM 1561 O O . ALA A 1 202 ? 2.393 -23.75 -7.863 1 96.75 202 ALA A O 1
ATOM 1562 N N . GLY A 1 203 ? 3.625 -21.906 -7.684 1 98 203 GLY A N 1
ATOM 1563 C CA . GLY A 1 203 ? 3.789 -21.797 -9.125 1 98 203 GLY A CA 1
ATOM 1564 C C . GLY A 1 203 ? 2.822 -20.812 -9.758 1 98 203 GLY A C 1
ATOM 1565 O O . GLY A 1 203 ? 2.918 -20.516 -10.953 1 98 203 GLY A O 1
ATOM 1566 N N . THR A 1 204 ? 1.896 -20.188 -8.984 1 98.31 204 THR A N 1
ATOM 1567 C CA . THR A 1 204 ? 0.872 -19.328 -9.555 1 98.31 204 THR A CA 1
ATOM 1568 C C . THR A 1 204 ? 1.499 -18.078 -10.164 1 98.31 204 THR A C 1
ATOM 1570 O O . THR A 1 204 ? 1.116 -17.656 -11.258 1 98.31 204 THR A O 1
ATOM 1573 N N . LEU A 1 205 ? 2.496 -17.516 -9.5 1 98.81 205 LEU A N 1
ATOM 1574 C CA . LEU A 1 205 ? 3.172 -16.328 -10.008 1 98.81 205 LEU A CA 1
ATOM 1575 C C . LEU A 1 205 ? 3.918 -16.625 -11.305 1 98.81 205 LEU A C 1
ATOM 1577 O O . LEU A 1 205 ? 3.729 -15.945 -12.312 1 98.81 205 LEU A O 1
ATOM 1581 N N . LEU A 1 206 ? 4.695 -17.688 -11.297 1 98.81 206 LEU A N 1
ATOM 1582 C CA . LEU A 1 206 ? 5.504 -18.078 -12.445 1 98.81 206 LEU A CA 1
ATOM 1583 C C . LEU A 1 206 ? 4.621 -18.391 -13.648 1 98.81 206 LEU A C 1
ATOM 1585 O O . LEU A 1 206 ? 4.859 -17.859 -14.742 1 98.81 206 LEU A O 1
ATOM 1589 N N . LEU A 1 207 ? 3.619 -19.156 -13.43 1 98.62 207 LEU A N 1
ATOM 1590 C CA . LEU A 1 207 ? 2.771 -19.594 -14.539 1 98.62 207 LEU A CA 1
ATOM 1591 C C . LEU A 1 207 ? 1.934 -18.422 -15.062 1 98.62 207 LEU A C 1
ATOM 1593 O O . LEU A 1 207 ? 1.686 -18.328 -16.266 1 98.62 207 LEU A O 1
ATOM 1597 N N . GLY A 1 208 ? 1.49 -17.562 -14.133 1 98.62 208 GLY A N 1
ATOM 1598 C CA . GLY A 1 208 ? 0.732 -16.391 -14.555 1 98.62 208 GLY A CA 1
ATOM 1599 C C . GLY A 1 208 ? 1.533 -15.445 -15.422 1 98.62 208 GLY A C 1
ATOM 1600 O O . GLY A 1 208 ? 1.057 -15.008 -16.469 1 98.62 208 GLY A O 1
ATOM 1601 N N . ILE A 1 209 ? 2.699 -15.141 -14.984 1 98.62 209 ILE A N 1
ATOM 1602 C CA . ILE A 1 209 ? 3.562 -14.234 -15.734 1 98.62 209 ILE A CA 1
ATOM 1603 C C . ILE A 1 209 ? 3.924 -14.852 -17.078 1 98.62 209 ILE A C 1
ATOM 1605 O O . ILE A 1 209 ? 3.953 -14.164 -18.109 1 98.62 209 ILE A O 1
ATOM 1609 N N . TYR A 1 210 ? 4.172 -16.141 -17.125 1 98.69 210 TYR A N 1
ATOM 1610 C CA . TYR A 1 210 ? 4.473 -16.844 -18.359 1 98.69 210 TYR A CA 1
ATOM 1611 C C . TYR A 1 210 ? 3.34 -16.688 -19.359 1 98.69 210 TYR A C 1
ATOM 1613 O O . TYR A 1 210 ? 3.574 -16.328 -20.516 1 98.69 210 TYR A O 1
ATOM 1621 N N . GLU A 1 211 ? 2.146 -16.953 -18.906 1 98.5 211 GLU A N 1
ATOM 1622 C CA . GLU A 1 211 ? 0.995 -16.859 -19.797 1 98.5 211 GLU A CA 1
ATOM 1623 C C . GLU A 1 211 ? 0.792 -15.438 -20.297 1 98.5 211 GLU A C 1
ATOM 1625 O O . GLU A 1 211 ? 0.35 -15.227 -21.422 1 98.5 211 GLU A O 1
ATOM 1630 N N . GLY A 1 212 ? 1.079 -14.453 -19.406 1 98.69 212 GLY A N 1
ATOM 1631 C CA . GLY A 1 212 ? 0.979 -13.062 -19.828 1 98.69 212 GLY A CA 1
ATOM 1632 C C . GLY A 1 212 ? 1.946 -12.703 -20.938 1 98.69 212 GLY A C 1
ATOM 1633 O O . GLY A 1 212 ? 1.545 -12.133 -21.953 1 98.69 212 GLY A O 1
ATOM 1634 N N . PHE A 1 213 ? 3.203 -13.047 -20.75 1 98.69 213 PHE A N 1
ATOM 1635 C CA . PHE A 1 213 ? 4.199 -12.742 -21.781 1 98.69 213 PHE A CA 1
ATOM 1636 C C . PHE A 1 213 ? 3.957 -13.562 -23.031 1 98.69 213 PHE A C 1
ATOM 1638 O O . PHE A 1 213 ? 4.207 -13.086 -24.141 1 98.69 213 PHE A O 1
ATOM 1645 N N . LYS A 1 214 ? 3.498 -14.82 -22.844 1 98.38 214 LYS A N 1
ATOM 1646 C CA . LYS A 1 214 ? 3.137 -15.633 -24 1 98.38 214 LYS A CA 1
ATOM 1647 C C . LYS A 1 214 ? 2.062 -14.953 -24.844 1 98.38 214 LYS A C 1
ATOM 1649 O O . LYS A 1 214 ? 2.156 -14.914 -26.078 1 98.38 214 LYS A O 1
ATOM 1654 N N . HIS A 1 215 ? 1.06 -14.43 -24.188 1 98.62 215 HIS A N 1
ATOM 1655 C CA . HIS A 1 215 ? 0.003 -13.695 -24.859 1 98.62 215 HIS A CA 1
ATOM 1656 C C . HIS A 1 215 ? 0.565 -12.492 -25.609 1 98.62 215 HIS A C 1
ATOM 1658 O O . HIS A 1 215 ? 0.262 -12.289 -26.797 1 98.62 215 HIS A O 1
ATOM 1664 N N . LEU A 1 216 ? 1.412 -11.711 -24.953 1 98.75 216 LEU A N 1
ATOM 1665 C CA . LEU A 1 216 ? 2.02 -10.523 -25.562 1 98.75 216 LEU A CA 1
ATOM 1666 C C . LEU A 1 216 ? 2.855 -10.906 -26.781 1 98.75 216 LEU A C 1
ATOM 1668 O O . LEU A 1 216 ? 2.818 -10.211 -27.797 1 98.75 216 LEU A O 1
ATOM 1672 N N . LEU A 1 217 ? 3.562 -11.977 -26.625 1 98.31 217 LEU A N 1
ATOM 1673 C CA . LEU A 1 217 ? 4.418 -12.453 -27.719 1 98.31 217 LEU A CA 1
ATOM 1674 C C . LEU A 1 217 ? 3.586 -12.914 -28.906 1 98.31 217 LEU A C 1
ATOM 1676 O O . LEU A 1 217 ? 3.885 -12.562 -30.047 1 98.31 217 LEU A O 1
ATOM 1680 N N . SER A 1 218 ? 2.541 -13.688 -28.641 1 98 218 SER A N 1
ATOM 1681 C CA . SER A 1 218 ? 1.693 -14.227 -29.688 1 98 218 SER A CA 1
ATOM 1682 C C . SER A 1 218 ? 0.996 -13.117 -30.469 1 98 218 SER A C 1
ATOM 1684 O O . SER A 1 218 ? 0.713 -13.266 -31.656 1 98 218 SER A O 1
ATOM 1686 N N . GLU A 1 219 ? 0.736 -12.047 -29.797 1 98.19 219 GLU A N 1
ATOM 1687 C CA . GLU A 1 219 ? 0.027 -10.922 -30.406 1 98.19 219 GLU A CA 1
ATOM 1688 C C . GLU A 1 219 ? 1.002 -9.898 -30.984 1 98.19 219 GLU A C 1
ATOM 1690 O O . GLU A 1 219 ? 0.591 -8.828 -31.422 1 98.19 219 GLU A O 1
ATOM 1695 N N . GLY A 1 220 ? 2.252 -10.172 -30.891 1 97.94 220 GLY A N 1
ATOM 1696 C CA . GLY A 1 220 ? 3.277 -9.352 -31.516 1 97.94 220 GLY A CA 1
ATOM 1697 C C . GLY A 1 220 ? 3.566 -8.07 -30.75 1 97.94 220 GLY A C 1
ATOM 1698 O O . GLY A 1 220 ? 4.086 -7.109 -31.328 1 97.94 220 GLY A O 1
ATOM 1699 N N . ILE A 1 221 ? 3.164 -8.031 -29.5 1 98.19 221 ILE A N 1
ATOM 1700 C CA . ILE A 1 221 ? 3.369 -6.828 -28.688 1 98.19 221 ILE A CA 1
ATOM 1701 C C . ILE A 1 221 ? 4.82 -6.766 -28.219 1 98.19 221 ILE A C 1
ATOM 1703 O O . ILE A 1 221 ? 5.402 -5.684 -28.141 1 98.19 221 ILE A O 1
ATOM 1707 N N . VAL A 1 222 ? 5.363 -7.961 -27.828 1 97.81 222 VAL A N 1
ATOM 1708 C CA . VAL A 1 222 ? 6.781 -8.078 -27.516 1 97.81 222 VAL A CA 1
ATOM 1709 C C . VAL A 1 222 ? 7.461 -9.008 -28.516 1 97.81 222 VAL A C 1
ATOM 1711 O O . VAL A 1 222 ? 6.793 -9.797 -29.188 1 97.81 222 VAL A O 1
ATOM 1714 N N . ASP A 1 223 ? 8.789 -8.906 -28.578 1 96.38 223 ASP A N 1
ATOM 1715 C CA . ASP A 1 223 ? 9.5 -9.594 -29.656 1 96.38 223 ASP A CA 1
ATOM 1716 C C . ASP A 1 223 ? 10.102 -10.906 -29.156 1 96.38 223 ASP A C 1
ATOM 1718 O O . ASP A 1 223 ? 10.508 -11.75 -29.953 1 96.38 223 ASP A O 1
ATOM 1722 N N . ARG A 1 224 ? 10.133 -11.062 -27.922 1 97.5 224 ARG A N 1
ATOM 1723 C CA . ARG A 1 224 ? 10.711 -12.281 -27.344 1 97.5 224 ARG A CA 1
ATOM 1724 C C . ARG A 1 224 ? 10.125 -12.57 -25.969 1 97.5 224 ARG A C 1
ATOM 1726 O O . ARG A 1 224 ? 9.555 -11.688 -25.328 1 97.5 224 ARG A O 1
ATOM 1733 N N . MET A 1 225 ? 10.234 -13.812 -25.562 1 98.12 225 MET A N 1
ATOM 1734 C CA . MET A 1 225 ? 9.938 -14.227 -24.188 1 98.12 225 MET A CA 1
ATOM 1735 C C . MET A 1 225 ? 11.078 -13.852 -23.25 1 98.12 225 MET A C 1
ATOM 1737 O O . MET A 1 225 ? 12.25 -14.078 -23.562 1 98.12 225 MET A O 1
ATOM 1741 N N . PRO A 1 226 ? 10.773 -13.141 -22.188 1 98.06 226 PRO A N 1
ATOM 1742 C CA . PRO A 1 226 ? 11.859 -12.93 -21.219 1 98.06 226 PRO A CA 1
ATOM 1743 C C . PRO A 1 226 ? 12.359 -14.227 -20.594 1 98.06 226 PRO A C 1
ATOM 1745 O O . PRO A 1 226 ? 11.633 -15.227 -20.562 1 98.06 226 PRO A O 1
ATOM 1748 N N . LYS A 1 227 ? 13.57 -14.203 -20.188 1 98.06 227 LYS A N 1
ATOM 1749 C CA . LYS A 1 227 ? 14.055 -15.297 -19.359 1 98.06 227 LYS A CA 1
ATOM 1750 C C . LYS A 1 227 ? 13.43 -15.25 -17.969 1 98.06 227 LYS A C 1
ATOM 1752 O O . LYS A 1 227 ? 13.656 -14.305 -17.219 1 98.06 227 LYS A O 1
ATOM 1757 N N . LEU A 1 228 ? 12.602 -16.172 -17.688 1 98.56 228 LEU A N 1
ATOM 1758 C CA . LEU A 1 228 ? 12.008 -16.266 -16.359 1 98.56 228 LEU A CA 1
ATOM 1759 C C . LEU A 1 228 ? 12.898 -17.062 -15.414 1 98.56 228 LEU A C 1
ATOM 1761 O O . LEU A 1 228 ? 13.305 -18.188 -15.734 1 98.56 228 LEU A O 1
ATOM 1765 N N . VAL A 1 229 ? 13.258 -16.484 -14.305 1 98.69 229 VAL A N 1
ATOM 1766 C CA . VAL A 1 229 ? 14.133 -17.156 -13.344 1 98.69 229 VAL A CA 1
ATOM 1767 C C . VAL A 1 229 ? 13.375 -17.406 -12.039 1 98.69 229 VAL A C 1
ATOM 1769 O O . VAL A 1 229 ? 13.062 -16.453 -11.312 1 98.69 229 VAL A O 1
ATOM 1772 N N . ALA A 1 230 ? 13.07 -18.641 -11.797 1 98.75 230 ALA A N 1
ATOM 1773 C CA . ALA A 1 230 ? 12.461 -19.016 -10.523 1 98.75 230 ALA A CA 1
ATOM 1774 C C . ALA A 1 230 ? 13.492 -19.031 -9.406 1 98.75 230 ALA A C 1
ATOM 1776 O O . ALA A 1 230 ? 14.609 -19.516 -9.586 1 98.75 230 ALA A O 1
ATOM 1777 N N . VAL A 1 231 ? 13.141 -18.469 -8.289 1 98.81 231 VAL A N 1
ATOM 1778 C CA . VAL A 1 231 ? 14.039 -18.469 -7.145 1 98.81 231 VAL A CA 1
ATOM 1779 C C . VAL A 1 231 ? 13.383 -19.188 -5.969 1 98.81 231 VAL A C 1
ATOM 1781 O O . VAL A 1 231 ? 12.266 -18.844 -5.57 1 98.81 231 VAL A O 1
ATOM 1784 N N . GLN A 1 232 ? 13.992 -20.172 -5.426 1 98.69 232 GLN A N 1
ATOM 1785 C CA . GLN A 1 232 ? 13.508 -20.938 -4.273 1 98.69 232 GLN A CA 1
ATOM 1786 C C . GLN A 1 232 ? 14.531 -20.922 -3.141 1 98.69 232 GLN A C 1
ATOM 1788 O O . GLN A 1 232 ? 15.672 -20.484 -3.334 1 98.69 232 GLN A O 1
ATOM 1793 N N . THR A 1 233 ? 14.117 -21.281 -1.963 1 97.81 233 THR A N 1
ATOM 1794 C CA . THR A 1 233 ? 14.984 -21.297 -0.789 1 97.81 233 THR A CA 1
ATOM 1795 C C . THR A 1 233 ? 15.688 -22.641 -0.658 1 97.81 233 THR A C 1
ATOM 1797 O O . THR A 1 233 ? 15.219 -23.656 -1.181 1 97.81 233 THR A O 1
ATOM 1800 N N . GLU A 1 234 ? 16.75 -22.641 0.025 1 95.94 234 GLU A N 1
ATOM 1801 C CA . GLU A 1 234 ? 17.516 -23.859 0.265 1 95.94 234 GLU A CA 1
ATOM 1802 C C . GLU A 1 234 ? 16.672 -24.906 0.987 1 95.94 234 GLU A C 1
ATOM 1804 O O . GLU A 1 234 ? 16.797 -26.094 0.729 1 95.94 234 GLU A O 1
ATOM 1809 N N . GLN A 1 235 ? 15.852 -24.469 1.806 1 94.69 235 GLN A N 1
ATOM 1810 C CA . GLN A 1 235 ? 15.07 -25.391 2.623 1 94.69 235 GLN A CA 1
ATOM 1811 C C . GLN A 1 235 ? 13.922 -25.984 1.819 1 94.69 235 GLN A C 1
ATOM 1813 O O . GLN A 1 235 ? 13.484 -27.109 2.1 1 94.69 235 GLN A O 1
ATOM 1818 N N . VAL A 1 236 ? 13.336 -25.266 0.94 1 96.56 236 VAL A N 1
ATOM 1819 C CA . VAL A 1 236 ? 12.211 -25.703 0.128 1 96.56 236 VAL A CA 1
ATOM 1820 C C . VAL A 1 236 ? 12.469 -25.391 -1.341 1 96.56 236 VAL A C 1
ATOM 1822 O O . VAL A 1 236 ? 12.148 -24.281 -1.806 1 96.56 236 VAL A O 1
ATOM 1825 N N . SER A 1 237 ? 12.945 -26.406 -2.062 1 97.69 237 SER A N 1
ATOM 1826 C CA . SER A 1 237 ? 13.336 -26.141 -3.443 1 97.69 237 SER A CA 1
ATOM 1827 C C . SER A 1 237 ? 12.969 -27.312 -4.355 1 97.69 237 SER A C 1
ATOM 1829 O O . SER A 1 237 ? 13.797 -27.781 -5.141 1 97.69 237 SER A O 1
ATOM 1831 N N . PRO A 1 238 ? 11.695 -27.75 -4.301 1 97.69 238 PRO A N 1
ATOM 1832 C CA . PRO A 1 238 ? 11.328 -28.906 -5.125 1 97.69 238 PRO A CA 1
ATOM 1833 C C . PRO A 1 238 ? 11.477 -28.641 -6.617 1 97.69 238 PRO A C 1
ATOM 1835 O O . PRO A 1 238 ? 11.938 -29.5 -7.363 1 97.69 238 PRO A O 1
ATOM 1838 N N . LEU A 1 239 ? 11.133 -27.484 -7.094 1 98.31 239 LEU A N 1
ATOM 1839 C CA . LEU A 1 239 ? 11.203 -27.156 -8.516 1 98.31 239 LEU A CA 1
ATOM 1840 C C . LEU A 1 239 ? 12.648 -27.047 -8.984 1 98.31 239 LEU A C 1
ATOM 1842 O O . LEU A 1 239 ? 13.031 -27.688 -9.969 1 98.31 239 LEU A O 1
ATOM 1846 N N . CYS A 1 240 ? 13.414 -26.281 -8.273 1 98.06 240 CYS A N 1
ATOM 1847 C CA . CYS A 1 240 ? 14.805 -26.078 -8.664 1 98.06 240 CYS A CA 1
ATOM 1848 C C . CYS A 1 240 ? 15.578 -27.391 -8.602 1 98.06 240 CYS A C 1
ATOM 1850 O O . CYS A 1 240 ? 16.453 -27.641 -9.438 1 98.06 240 CYS A O 1
ATOM 1852 N N . SER A 1 241 ? 15.328 -28.188 -7.656 1 97.5 241 SER A N 1
ATOM 1853 C CA . SER A 1 241 ? 15.992 -29.484 -7.543 1 97.5 241 SER A CA 1
ATOM 1854 C C . SER A 1 241 ? 15.672 -30.375 -8.742 1 97.5 241 SER A C 1
ATOM 1856 O O . SER A 1 241 ? 16.562 -31.031 -9.273 1 97.5 241 SER A O 1
ATOM 1858 N N . ARG A 1 242 ? 14.422 -30.359 -9.07 1 96.62 242 ARG A N 1
ATOM 1859 C CA . ARG A 1 242 ? 14.023 -31.156 -10.234 1 96.62 242 ARG A CA 1
ATOM 1860 C C . ARG A 1 242 ? 14.734 -30.672 -11.492 1 96.62 242 ARG A C 1
ATOM 1862 O O . ARG A 1 242 ? 15.258 -31.469 -12.266 1 96.62 242 ARG A O 1
ATOM 1869 N N . ILE A 1 243 ? 14.742 -29.391 -11.711 1 96.75 243 ILE A N 1
ATOM 1870 C CA . ILE A 1 243 ? 15.312 -28.797 -12.914 1 96.75 243 ILE A CA 1
ATOM 1871 C C . ILE A 1 243 ? 16.812 -29.047 -12.953 1 96.75 243 ILE A C 1
ATOM 1873 O O . ILE A 1 243 ? 17.375 -29.312 -14.023 1 96.75 243 ILE A O 1
ATOM 1877 N N . ARG A 1 244 ? 17.375 -29.062 -11.812 1 95.44 244 ARG A N 1
ATOM 1878 C CA . ARG A 1 244 ? 18.844 -29.156 -11.75 1 95.44 244 ARG A CA 1
ATOM 1879 C C . ARG A 1 244 ? 19.281 -30.594 -11.516 1 95.44 244 ARG A C 1
ATOM 1881 O O . ARG A 1 244 ? 20.484 -30.875 -11.461 1 95.44 244 ARG A O 1
ATOM 1888 N N . GLY A 1 245 ? 18.375 -31.453 -11.383 1 95 245 GLY A N 1
ATOM 1889 C CA . GLY A 1 245 ? 18.703 -32.844 -11.164 1 95 245 GLY A CA 1
ATOM 1890 C C . GLY A 1 245 ? 19.266 -33.125 -9.773 1 95 245 GLY A C 1
ATOM 1891 O O . GLY A 1 245 ? 20.172 -33.938 -9.617 1 95 245 GLY A O 1
ATOM 1892 N N . LEU A 1 246 ? 18.828 -32.312 -8.852 1 95 246 LEU A N 1
ATOM 1893 C CA . LEU A 1 246 ? 19.266 -32.5 -7.473 1 95 246 LEU A CA 1
ATOM 1894 C C . LEU A 1 246 ? 18.25 -33.312 -6.68 1 95 246 LEU A C 1
ATOM 1896 O O . LEU A 1 246 ? 17.062 -33.312 -6.996 1 95 246 LEU A O 1
ATOM 1900 N N . LYS A 1 247 ? 18.875 -34 -5.703 1 94.19 247 LYS A N 1
ATOM 1901 C CA . LYS A 1 247 ? 17.969 -34.688 -4.785 1 94.19 247 LYS A CA 1
ATOM 1902 C C . LYS A 1 247 ? 17.266 -33.719 -3.855 1 94.19 247 LYS A C 1
ATOM 1904 O O . LYS A 1 247 ? 17.859 -32.75 -3.371 1 94.19 247 LYS A O 1
ATOM 1909 N N . TYR A 1 248 ? 15.945 -33.938 -3.707 1 93.25 248 TYR A N 1
ATOM 1910 C CA . TYR A 1 248 ? 15.141 -33.094 -2.826 1 93.25 248 TYR A CA 1
ATOM 1911 C C . TYR A 1 248 ? 14.203 -33.938 -1.974 1 93.25 248 TYR A C 1
ATOM 1913 O O . TYR A 1 248 ? 13.539 -34.844 -2.48 1 93.25 248 TYR A O 1
ATOM 1921 N N . SER A 1 249 ? 14.312 -33.75 -0.67 1 92.12 249 SER A N 1
ATOM 1922 C CA . SER A 1 249 ? 13.336 -34.25 0.284 1 92.12 249 SER A CA 1
ATOM 1923 C C . SER A 1 249 ? 12.797 -33.156 1.178 1 92.12 249 SER A C 1
ATOM 1925 O O . SER A 1 249 ? 13.562 -32.375 1.751 1 92.12 249 SER A O 1
ATOM 1927 N N . PRO A 1 250 ? 11.484 -33.094 1.265 1 89.75 250 PRO A N 1
ATOM 1928 C CA . PRO A 1 250 ? 10.914 -32.031 2.117 1 89.75 250 PRO A CA 1
ATOM 1929 C C . PRO A 1 250 ? 11.422 -32.125 3.559 1 89.75 250 PRO A C 1
ATOM 1931 O O . PRO A 1 250 ? 11.562 -33.219 4.105 1 89.75 250 PRO A O 1
ATOM 1934 N N . PRO A 1 251 ? 11.68 -30.969 4.078 1 89.19 251 PRO A N 1
ATOM 1935 C CA . PRO A 1 251 ? 12.078 -30.984 5.488 1 89.19 251 PRO A CA 1
ATOM 1936 C C . PRO A 1 251 ? 10.914 -31.297 6.43 1 89.19 251 PRO A C 1
ATOM 1938 O O . PRO A 1 251 ? 9.773 -30.938 6.133 1 89.19 251 PRO A O 1
ATOM 1941 N N . PRO A 1 252 ? 11.258 -31.875 7.543 1 85.56 252 PRO A N 1
ATOM 1942 C CA . PRO A 1 252 ? 10.195 -32.125 8.523 1 85.56 252 PRO A CA 1
ATOM 1943 C C . PRO A 1 252 ? 9.625 -30.844 9.117 1 85.56 252 PRO A C 1
ATOM 1945 O O . PRO A 1 252 ? 8.445 -30.812 9.484 1 85.56 252 PRO A O 1
ATOM 1948 N N . ARG A 1 253 ? 10.516 -29.906 9.305 1 87.56 253 ARG A N 1
ATOM 1949 C CA . ARG A 1 253 ? 10.102 -28.609 9.828 1 87.56 253 ARG A CA 1
ATOM 1950 C C . ARG A 1 253 ? 10.68 -27.469 8.992 1 87.56 253 ARG A C 1
ATOM 1952 O O . ARG A 1 253 ? 11.867 -27.469 8.672 1 87.56 253 ARG A O 1
ATOM 1959 N N . ILE A 1 254 ? 9.836 -26.625 8.602 1 88.38 254 ILE A N 1
ATOM 1960 C CA . ILE A 1 254 ? 10.273 -25.469 7.832 1 88.38 254 ILE A CA 1
ATOM 1961 C C . ILE A 1 254 ? 10.688 -24.344 8.773 1 88.38 254 ILE A C 1
ATOM 1963 O O . ILE A 1 254 ? 9.914 -23.922 9.641 1 88.38 254 ILE A O 1
ATOM 1967 N N . THR A 1 255 ? 11.891 -23.75 8.641 1 90.62 255 THR A N 1
ATOM 1968 C CA . THR A 1 255 ? 12.414 -22.703 9.531 1 90.62 255 THR A CA 1
ATOM 1969 C C . THR A 1 255 ? 12.805 -21.469 8.734 1 90.62 255 THR A C 1
ATOM 1971 O O . THR A 1 255 ? 13.211 -20.453 9.32 1 90.62 255 THR A O 1
ATOM 1974 N N . SER A 1 256 ? 12.656 -21.594 7.445 1 93.19 256 SER A N 1
ATOM 1975 C CA . SER A 1 256 ? 13.047 -20.453 6.613 1 93.19 256 SER A CA 1
ATOM 1976 C C . SER A 1 256 ? 12.242 -19.203 6.961 1 93.19 256 SER A C 1
ATOM 1978 O O . SER A 1 256 ? 11.031 -19.297 7.215 1 93.19 256 SER A O 1
ATOM 1980 N N . VAL A 1 257 ? 12.891 -17.953 6.852 1 94.69 257 VAL A N 1
ATOM 1981 C CA . VAL A 1 257 ? 12.211 -16.688 7.09 1 94.69 257 VAL A CA 1
ATOM 1982 C C . VAL A 1 257 ? 11.258 -16.391 5.938 1 94.69 257 VAL A C 1
ATOM 1984 O O . VAL A 1 257 ? 10.344 -15.562 6.074 1 94.69 257 VAL A O 1
ATOM 1987 N N . ALA A 1 258 ? 11.523 -17.047 4.82 1 95.31 258 ALA A N 1
ATOM 1988 C CA . ALA A 1 258 ? 10.641 -16.891 3.668 1 95.31 258 ALA A CA 1
ATOM 1989 C C . ALA A 1 258 ? 9.391 -17.75 3.82 1 95.31 258 ALA A C 1
ATOM 1991 O O . ALA A 1 258 ? 9.18 -18.688 3.049 1 95.31 258 ALA A O 1
ATOM 1992 N N . ASP A 1 259 ? 8.508 -17.328 4.602 1 91.81 259 ASP A N 1
ATOM 1993 C CA . ASP A 1 259 ? 7.391 -18.141 5.09 1 91.81 259 ASP A CA 1
ATOM 1994 C C . ASP A 1 259 ? 6.309 -18.281 4.023 1 91.81 259 ASP A C 1
ATOM 1996 O O . ASP A 1 259 ? 5.418 -19.125 4.148 1 91.81 259 ASP A O 1
ATOM 2000 N N . ALA A 1 260 ? 6.414 -17.484 2.967 1 91.94 260 ALA A N 1
ATOM 2001 C CA . ALA A 1 260 ? 5.414 -17.578 1.905 1 91.94 260 ALA A CA 1
ATOM 2002 C C . ALA A 1 260 ? 5.855 -18.562 0.824 1 91.94 260 ALA A C 1
ATOM 2004 O O . ALA A 1 260 ? 5.102 -18.859 -0.108 1 91.94 260 ALA A O 1
ATOM 2005 N N . LEU A 1 261 ? 7.059 -19.062 0.861 1 94.94 261 LEU A N 1
ATOM 2006 C CA . LEU A 1 261 ? 7.609 -19.984 -0.138 1 94.94 261 LEU A CA 1
ATOM 2007 C C . LEU A 1 261 ? 7.82 -21.375 0.451 1 94.94 261 LEU A C 1
ATOM 2009 O O . LEU A 1 261 ? 8.945 -21.875 0.478 1 94.94 261 LEU A O 1
ATOM 2013 N N . VAL A 1 262 ? 6.656 -22.062 0.811 1 90.19 262 VAL A N 1
ATOM 2014 C CA . VAL A 1 262 ? 6.836 -23.266 1.612 1 90.19 262 VAL A CA 1
ATOM 2015 C C . VAL A 1 262 ? 6.074 -24.422 0.978 1 90.19 262 VAL A C 1
ATOM 2017 O O . VAL A 1 262 ? 5.73 -25.391 1.657 1 90.19 262 VAL A O 1
ATOM 2020 N N . SER A 1 263 ? 5.789 -24.328 -0.288 1 92.88 263 SER A N 1
ATOM 2021 C CA . SER A 1 263 ? 5.16 -25.453 -0.97 1 92.88 263 SER A CA 1
ATOM 2022 C C . SER A 1 263 ? 6.172 -26.562 -1.247 1 92.88 263 SER A C 1
ATOM 2024 O O . SER A 1 263 ? 6.941 -26.484 -2.207 1 92.88 263 SER A O 1
ATOM 2026 N N . THR A 1 264 ? 6.047 -27.688 -0.542 1 93.81 264 THR A N 1
ATOM 2027 C CA . THR A 1 264 ? 7.059 -28.734 -0.602 1 93.81 264 THR A CA 1
ATOM 2028 C C . THR A 1 264 ? 6.75 -29.719 -1.724 1 93.81 264 THR A C 1
ATOM 2030 O O . THR A 1 264 ? 7.641 -30.438 -2.191 1 93.81 264 THR A O 1
ATOM 2033 N N . ASN A 1 265 ? 5.555 -29.844 -2.133 1 93.38 265 ASN A N 1
ATOM 2034 C CA . ASN A 1 265 ? 5.09 -30.703 -3.219 1 93.38 265 ASN A CA 1
ATOM 2035 C C . ASN A 1 265 ? 4.016 -30.016 -4.055 1 93.38 265 ASN A C 1
ATOM 2037 O O . ASN A 1 265 ? 2.85 -30.406 -4.023 1 93.38 265 ASN A O 1
ATOM 2041 N N . PRO A 1 266 ? 4.438 -29.047 -4.809 1 95.56 266 PRO A N 1
ATOM 2042 C CA . PRO A 1 266 ? 3.453 -28.25 -5.539 1 95.56 266 PRO A CA 1
ATOM 2043 C C . PRO A 1 266 ? 2.684 -29.047 -6.578 1 95.56 266 PRO A C 1
ATOM 2045 O O . PRO A 1 266 ? 3.287 -29.812 -7.344 1 95.56 266 PRO A O 1
ATOM 2048 N N . VAL A 1 267 ? 1.404 -28.828 -6.648 1 94.56 267 VAL A N 1
ATOM 2049 C CA . VAL A 1 267 ? 0.527 -29.547 -7.57 1 94.56 267 VAL A CA 1
ATOM 2050 C C . VAL A 1 267 ? 0.851 -29.141 -9.008 1 94.56 267 VAL A C 1
ATOM 2052 O O . VAL A 1 267 ? 0.637 -29.922 -9.938 1 94.56 267 VAL A O 1
ATOM 2055 N N . LEU A 1 268 ? 1.5 -28 -9.203 1 97.62 268 LEU A N 1
ATOM 2056 C CA . LEU A 1 268 ? 1.773 -27.484 -10.531 1 97.62 268 LEU A CA 1
ATOM 2057 C C . LEU A 1 268 ? 3.219 -27.75 -10.938 1 97.62 268 LEU A C 1
ATOM 2059 O O . LEU A 1 268 ? 3.775 -27.031 -11.773 1 97.62 268 LEU A O 1
ATOM 2063 N N . MET A 1 269 ? 3.787 -28.75 -10.367 1 97.25 269 MET A N 1
ATOM 2064 C CA . MET A 1 269 ? 5.203 -29.062 -10.555 1 97.25 269 MET A CA 1
ATOM 2065 C C . MET A 1 269 ? 5.523 -29.266 -12.023 1 97.25 269 MET A C 1
ATOM 2067 O O . MET A 1 269 ? 6.488 -28.703 -12.547 1 97.25 269 MET A O 1
ATOM 2071 N N . ASP A 1 270 ? 4.73 -30.062 -12.711 1 96.94 270 ASP A N 1
ATOM 2072 C CA . ASP A 1 270 ? 4.996 -30.391 -14.109 1 96.94 270 ASP A CA 1
ATOM 2073 C C . ASP A 1 270 ? 4.898 -29.141 -14.992 1 96.94 270 ASP A C 1
ATOM 2075 O O . ASP A 1 270 ? 5.719 -28.953 -15.898 1 96.94 270 ASP A O 1
ATOM 2079 N N . GLN A 1 271 ? 3.92 -28.359 -14.742 1 97.31 271 GLN A N 1
ATOM 2080 C CA . GLN A 1 271 ? 3.717 -27.141 -15.516 1 97.31 271 GLN A CA 1
ATOM 2081 C C . GLN A 1 271 ? 4.855 -26.156 -15.297 1 97.31 271 GLN A C 1
ATOM 2083 O O . GLN A 1 271 ? 5.355 -25.547 -16.25 1 97.31 271 GLN A O 1
ATOM 2088 N N . MET A 1 272 ? 5.258 -25.969 -14.047 1 98.5 272 MET A N 1
ATOM 2089 C CA . MET A 1 272 ? 6.371 -25.078 -13.734 1 98.5 272 MET A CA 1
ATOM 2090 C C . MET A 1 272 ? 7.656 -25.547 -14.406 1 98.5 272 MET A C 1
ATOM 2092 O O . MET A 1 272 ? 8.406 -24.75 -14.969 1 98.5 272 MET A O 1
ATOM 2096 N N . THR A 1 273 ? 7.871 -26.859 -14.375 1 98.12 273 THR A N 1
ATOM 2097 C CA . THR A 1 273 ? 9.07 -27.453 -14.977 1 98.12 273 THR A CA 1
ATOM 2098 C C . THR A 1 273 ? 9.117 -27.156 -16.469 1 98.12 273 THR A C 1
ATOM 2100 O O . THR A 1 273 ? 10.148 -26.734 -17 1 98.12 273 THR A O 1
ATOM 2103 N N . ARG A 1 274 ? 8.039 -27.375 -17.125 1 97.31 274 ARG A N 1
ATOM 2104 C CA . ARG A 1 274 ? 7.969 -27.156 -18.562 1 97.31 274 ARG A CA 1
ATOM 2105 C C . ARG A 1 274 ? 8.266 -25.688 -18.906 1 97.31 274 ARG A C 1
ATOM 2107 O O . ARG A 1 274 ? 9 -25.406 -19.859 1 97.31 274 ARG A O 1
ATOM 2114 N N . VAL A 1 275 ? 7.684 -24.766 -18.125 1 97.94 275 VAL A N 1
ATOM 2115 C CA . VAL A 1 275 ? 7.848 -23.344 -18.359 1 97.94 275 VAL A CA 1
ATOM 2116 C C . VAL A 1 275 ? 9.32 -22.953 -18.219 1 97.94 275 VAL A C 1
ATOM 2118 O O . VAL A 1 275 ? 9.859 -22.219 -19.031 1 97.94 275 VAL A O 1
ATOM 2121 N N . LEU A 1 276 ? 9.969 -23.469 -17.188 1 98.12 276 LEU A N 1
ATOM 2122 C CA . LEU A 1 276 ? 11.359 -23.078 -16.938 1 98.12 276 LEU A CA 1
ATOM 2123 C C . LEU A 1 276 ? 12.289 -23.734 -17.953 1 98.12 276 LEU A C 1
ATOM 2125 O O . LEU A 1 276 ? 13.305 -23.141 -18.344 1 98.12 276 LEU A O 1
ATOM 2129 N N . GLU A 1 277 ? 11.977 -24.922 -18.406 1 97.19 277 GLU A N 1
ATOM 2130 C CA . GLU A 1 277 ? 12.75 -25.562 -19.469 1 97.19 277 GLU A CA 1
ATOM 2131 C C . GLU A 1 277 ? 12.664 -24.75 -20.766 1 97.19 277 GLU A C 1
ATOM 2133 O O . GLU A 1 277 ? 13.633 -24.688 -21.531 1 97.19 277 GLU A O 1
ATOM 2138 N N . GLU A 1 278 ? 11.555 -24.125 -20.938 1 96.19 278 GLU A N 1
ATOM 2139 C CA . GLU A 1 278 ? 11.297 -23.359 -22.156 1 96.19 278 GLU A CA 1
ATOM 2140 C C . GLU A 1 278 ? 11.891 -21.969 -22.078 1 96.19 278 GLU A C 1
ATOM 2142 O O . GLU A 1 278 ? 12.352 -21.406 -23.078 1 96.19 278 GLU A O 1
ATOM 2147 N N . THR A 1 279 ? 11.828 -21.328 -20.938 1 94.12 279 THR A N 1
ATOM 2148 C CA . THR A 1 279 ? 12.023 -19.875 -20.906 1 94.12 279 THR A CA 1
ATOM 2149 C C . THR A 1 279 ? 13.258 -19.516 -20.078 1 94.12 279 THR A C 1
ATOM 2151 O O . THR A 1 279 ? 13.805 -18.422 -20.203 1 94.12 279 THR A O 1
ATOM 2154 N N . GLY A 1 280 ? 13.508 -20.469 -19.094 1 92.12 280 GLY A N 1
ATOM 2155 C CA . GLY A 1 280 ? 14.469 -19.797 -18.234 1 92.12 280 GLY A CA 1
ATOM 2156 C C . GLY A 1 280 ? 15.227 -20.766 -17.328 1 92.12 280 GLY A C 1
ATOM 2157 O O . GLY A 1 280 ? 15.742 -21.781 -17.781 1 92.12 280 GLY A O 1
ATOM 2158 N N . ASP A 1 281 ? 15.453 -20.266 -16.031 1 96.25 281 ASP A N 1
ATOM 2159 C CA . ASP A 1 281 ? 16.344 -20.922 -15.086 1 96.25 281 ASP A CA 1
ATOM 2160 C C . ASP A 1 281 ? 15.742 -20.938 -13.68 1 96.25 281 ASP A C 1
ATOM 2162 O O . ASP A 1 281 ? 14.625 -20.453 -13.477 1 96.25 281 ASP A O 1
ATOM 2166 N N . CYS A 1 282 ? 16.391 -21.641 -12.852 1 97.56 282 CYS A N 1
ATOM 2167 C CA . CYS A 1 282 ? 16.016 -21.703 -11.445 1 97.56 282 CYS A CA 1
ATOM 2168 C C . CYS A 1 282 ? 17.234 -21.547 -10.539 1 97.56 282 CYS A C 1
ATOM 2170 O O . CYS A 1 282 ? 18.297 -22.062 -10.844 1 97.56 282 CYS A O 1
ATOM 2172 N N . VAL A 1 283 ? 17.062 -20.812 -9.453 1 97.69 283 VAL A N 1
ATOM 2173 C CA . VAL A 1 283 ? 18.188 -20.562 -8.547 1 97.69 283 VAL A CA 1
ATOM 2174 C C . VAL A 1 283 ? 17.734 -20.766 -7.102 1 97.69 283 VAL A C 1
ATOM 2176 O O . VAL A 1 283 ? 16.594 -20.469 -6.75 1 97.69 283 VAL A O 1
ATOM 2179 N N . ILE A 1 284 ? 18.609 -21.359 -6.301 1 98 284 ILE A N 1
ATOM 2180 C CA . ILE A 1 284 ? 18.359 -21.594 -4.883 1 98 284 ILE A CA 1
ATOM 2181 C C . ILE A 1 284 ? 19.172 -20.609 -4.047 1 98 284 ILE A C 1
ATOM 2183 O O . ILE A 1 284 ? 20.344 -20.359 -4.324 1 98 284 ILE A O 1
ATOM 2187 N N . VAL A 1 285 ? 18.547 -20.031 -3.047 1 98.38 285 VAL A N 1
ATOM 2188 C CA . VAL A 1 285 ? 19.219 -19.062 -2.182 1 98.38 285 VAL A CA 1
ATOM 2189 C C . VAL A 1 285 ? 19.109 -19.516 -0.727 1 98.38 285 VAL A C 1
ATOM 2191 O O . VAL A 1 285 ? 18.203 -20.25 -0.362 1 98.38 285 VAL A O 1
ATOM 2194 N N . ASN A 1 286 ? 20.047 -19.125 0.125 1 98.06 286 ASN A N 1
ATOM 2195 C CA . ASN A 1 286 ? 20.047 -19.484 1.538 1 98.06 286 ASN A CA 1
ATOM 2196 C C . ASN A 1 286 ? 19.562 -18.328 2.408 1 98.06 286 ASN A C 1
ATOM 2198 O O . ASN A 1 286 ? 19.25 -17.25 1.898 1 98.06 286 ASN A O 1
ATOM 2202 N N . GLU A 1 287 ? 19.469 -18.578 3.695 1 98 287 GLU A N 1
ATOM 2203 C CA . GLU A 1 287 ? 18.891 -17.625 4.641 1 98 287 GLU A CA 1
ATOM 2204 C C . GLU A 1 287 ? 19.703 -16.344 4.691 1 98 287 GLU A C 1
ATOM 2206 O O . GLU A 1 287 ? 19.141 -15.242 4.77 1 98 287 GLU A O 1
ATOM 2211 N N . LYS A 1 288 ? 21.047 -16.469 4.699 1 98.44 288 LYS A N 1
ATOM 2212 C CA . LYS A 1 288 ? 21.922 -15.297 4.746 1 98.44 288 LYS A CA 1
ATOM 2213 C C . LYS A 1 288 ? 21.703 -14.398 3.527 1 98.44 288 LYS A C 1
ATOM 2215 O O . LYS A 1 288 ? 21.609 -13.18 3.654 1 98.44 288 LYS A O 1
ATOM 2220 N N . GLU A 1 289 ? 21.625 -15.016 2.326 1 98.69 289 GLU A N 1
ATOM 2221 C CA . GLU A 1 289 ? 21.406 -14.281 1.083 1 98.69 289 GLU A CA 1
ATOM 2222 C C . GLU A 1 289 ? 20.062 -13.562 1.108 1 98.69 289 GLU A C 1
ATOM 2224 O O . GLU A 1 289 ? 19.953 -12.422 0.654 1 98.69 289 GLU A O 1
ATOM 2229 N N . ILE A 1 290 ? 19.047 -14.211 1.622 1 98.62 290 ILE A N 1
ATOM 2230 C CA . ILE A 1 290 ? 17.719 -13.633 1.725 1 98.62 290 ILE A CA 1
ATOM 2231 C C . ILE A 1 290 ? 17.75 -12.414 2.648 1 98.62 290 ILE A C 1
ATOM 2233 O O . ILE A 1 290 ? 17.281 -11.336 2.285 1 98.62 290 ILE A O 1
ATOM 2237 N N . MET A 1 291 ? 18.375 -12.539 3.809 1 98.44 291 MET A N 1
ATOM 2238 C CA . MET A 1 291 ? 18.391 -11.469 4.809 1 98.44 291 MET A CA 1
ATOM 2239 C C . MET A 1 291 ? 19.219 -10.281 4.316 1 98.44 291 MET A C 1
ATOM 2241 O O . MET A 1 291 ? 18.844 -9.125 4.562 1 98.44 291 MET A O 1
ATOM 2245 N N . GLU A 1 292 ? 20.328 -10.547 3.646 1 98.69 292 GLU A N 1
ATOM 2246 C CA . GLU A 1 292 ? 21.141 -9.477 3.08 1 98.69 292 GLU A CA 1
ATOM 2247 C C . GLU A 1 292 ? 20.375 -8.695 2.02 1 98.69 292 GLU A C 1
ATOM 2249 O O . GLU A 1 292 ? 20.453 -7.469 1.96 1 98.69 292 GLU A O 1
ATOM 2254 N N . SER A 1 293 ? 19.641 -9.445 1.19 1 98.75 293 SER A N 1
ATOM 2255 C CA . SER A 1 293 ? 18.844 -8.805 0.154 1 98.75 293 SER A CA 1
ATOM 2256 C C . SER A 1 293 ? 17.688 -8.008 0.759 1 98.75 293 SER A C 1
ATOM 2258 O O . SER A 1 293 ? 17.375 -6.91 0.293 1 98.75 293 SER A O 1
ATOM 2260 N N . TRP A 1 294 ? 17.109 -8.57 1.808 1 98.62 294 TRP A N 1
ATOM 2261 C CA . TRP A 1 294 ? 16.031 -7.867 2.512 1 98.62 294 TRP A CA 1
ATOM 2262 C C . TRP A 1 294 ? 16.562 -6.562 3.111 1 98.62 294 TRP A C 1
ATOM 2264 O O . TRP A 1 294 ? 15.938 -5.508 2.947 1 98.62 294 TRP A O 1
ATOM 2274 N N . THR A 1 295 ? 17.703 -6.594 3.771 1 98.5 295 THR A N 1
ATOM 2275 C CA . THR A 1 295 ? 18.312 -5.422 4.395 1 98.5 295 THR A CA 1
ATOM 2276 C C . THR A 1 295 ? 18.656 -4.367 3.344 1 98.5 295 THR A C 1
ATOM 2278 O O . THR A 1 295 ? 18.391 -3.178 3.549 1 98.5 295 THR A O 1
ATOM 2281 N N . TYR A 1 296 ? 19.203 -4.852 2.209 1 98.69 296 TYR A N 1
ATOM 2282 C CA . TYR A 1 296 ? 19.547 -3.936 1.126 1 98.69 296 TYR A CA 1
ATOM 2283 C C . TYR A 1 296 ? 18.312 -3.166 0.661 1 98.69 296 TYR A C 1
ATOM 2285 O O . TYR A 1 296 ? 18.344 -1.941 0.533 1 98.69 296 TYR A O 1
ATOM 2293 N N . LEU A 1 297 ? 17.172 -3.854 0.427 1 98.81 297 LEU A N 1
ATOM 2294 C CA . LEU A 1 297 ? 15.938 -3.221 -0.018 1 98.81 297 LEU A CA 1
ATOM 2295 C C . LEU A 1 297 ? 15.414 -2.244 1.033 1 98.81 297 LEU A C 1
ATOM 2297 O O . LEU A 1 297 ? 15.055 -1.113 0.708 1 98.81 297 LEU A O 1
ATOM 2301 N N . ALA A 1 298 ? 15.383 -2.701 2.279 1 98.44 298 ALA A N 1
ATOM 2302 C CA . ALA A 1 298 ? 14.898 -1.853 3.369 1 98.44 298 ALA A CA 1
ATOM 2303 C C . ALA A 1 298 ? 15.719 -0.566 3.463 1 98.44 298 ALA A C 1
ATOM 2305 O O . ALA A 1 298 ? 15.164 0.513 3.682 1 98.44 298 ALA A O 1
ATOM 2306 N N . ARG A 1 299 ? 17 -0.647 3.209 1 98.19 299 ARG A N 1
ATOM 2307 C CA . ARG A 1 299 ? 17.891 0.5 3.287 1 98.19 299 ARG A CA 1
ATOM 2308 C C . ARG A 1 299 ? 17.766 1.386 2.053 1 98.19 299 ARG A C 1
ATOM 2310 O O . ARG A 1 299 ? 18.422 2.422 1.951 1 98.19 299 ARG A O 1
ATOM 2317 N N . LYS A 1 300 ? 16.922 0.989 1.147 1 98.38 300 LYS A N 1
ATOM 2318 C CA . LYS A 1 300 ? 16.531 1.836 0.027 1 98.38 300 LYS A CA 1
ATOM 2319 C C . LYS A 1 300 ? 15.094 2.326 0.192 1 98.38 300 LYS A C 1
ATOM 2321 O O . LYS A 1 300 ? 14.492 2.836 -0.757 1 98.38 300 LYS A O 1
ATOM 2326 N N . GLY A 1 301 ? 14.57 2.186 1.374 1 98.5 301 GLY A N 1
ATOM 2327 C CA . GLY A 1 301 ? 13.227 2.656 1.662 1 98.5 301 GLY A CA 1
ATOM 2328 C C . GLY A 1 301 ? 12.141 1.716 1.164 1 98.5 301 GLY A C 1
ATOM 2329 O O . GLY A 1 301 ? 10.969 2.08 1.123 1 98.5 301 GLY A O 1
ATOM 2330 N N . ILE A 1 302 ? 12.516 0.513 0.75 1 98.69 302 ILE A N 1
ATOM 2331 C CA . ILE A 1 302 ? 11.586 -0.469 0.196 1 98.69 302 ILE A CA 1
ATOM 2332 C C . ILE A 1 302 ? 11.43 -1.638 1.166 1 98.69 302 ILE A C 1
ATOM 2334 O O . ILE A 1 302 ? 12.312 -2.496 1.26 1 98.69 302 ILE A O 1
ATOM 2338 N N . LEU A 1 303 ? 10.32 -1.672 1.881 1 98.56 303 LEU A N 1
ATOM 2339 C CA . LEU A 1 303 ? 10.078 -2.693 2.895 1 98.56 303 LEU A CA 1
ATOM 2340 C C . LEU A 1 303 ? 9.203 -3.811 2.342 1 98.56 303 LEU A C 1
ATOM 2342 O O . LEU A 1 303 ? 8.023 -3.596 2.061 1 98.56 303 LEU A O 1
ATOM 2346 N N . VAL A 1 304 ? 9.773 -4.992 2.242 1 98.62 304 VAL A N 1
ATOM 2347 C CA . VAL A 1 304 ? 9.047 -6.129 1.683 1 98.62 304 VAL A CA 1
ATOM 2348 C C . VAL A 1 304 ? 9.086 -7.301 2.658 1 98.62 304 VAL A C 1
ATOM 2350 O O . VAL A 1 304 ? 9.844 -7.281 3.631 1 98.62 304 VAL A O 1
ATOM 2353 N N . GLU A 1 305 ? 8.18 -8.305 2.447 1 98 305 GLU A N 1
ATOM 2354 C CA . GLU A 1 305 ? 8.312 -9.57 3.162 1 98 305 GLU A CA 1
ATOM 2355 C C . GLU A 1 305 ? 9.648 -10.242 2.846 1 98 305 GLU A C 1
ATOM 2357 O O . GLU A 1 305 ? 10.195 -10.062 1.758 1 98 305 GLU A O 1
ATOM 2362 N N . TYR A 1 306 ? 10.094 -11.102 3.754 1 98 306 TYR A N 1
ATOM 2363 C CA . TYR A 1 306 ? 11.328 -11.836 3.512 1 98 306 TYR A CA 1
ATOM 2364 C C . TYR A 1 306 ? 11.219 -12.695 2.258 1 98 306 TYR A C 1
ATOM 2366 O O . TYR A 1 306 ? 12.172 -12.789 1.48 1 98 306 TYR A O 1
ATOM 2374 N N . SER A 1 307 ? 10.047 -13.312 2.059 1 98.06 307 SER A N 1
ATOM 2375 C CA . SER A 1 307 ? 9.805 -14.133 0.879 1 98.06 307 SER A CA 1
ATOM 2376 C C . SER A 1 307 ? 9.969 -13.32 -0.403 1 98.06 307 SER A C 1
ATOM 2378 O O . SER A 1 307 ? 10.367 -13.859 -1.436 1 98.06 307 SER A O 1
ATOM 2380 N N . SER A 1 308 ? 9.648 -12.07 -0.346 1 98.44 308 SER A N 1
ATOM 2381 C CA . SER A 1 308 ? 9.766 -11.18 -1.496 1 98.44 308 SER A CA 1
ATOM 2382 C C . SER A 1 308 ? 11.227 -10.906 -1.837 1 98.44 308 SER A C 1
ATOM 2384 O O . SER A 1 308 ? 11.594 -10.812 -3.012 1 98.44 308 SER A O 1
ATOM 2386 N N . ALA A 1 309 ? 12.07 -10.828 -0.846 1 98.69 309 ALA A N 1
ATOM 2387 C CA . ALA A 1 309 ? 13.484 -10.5 -1.019 1 98.69 309 ALA A CA 1
ATOM 2388 C C . ALA A 1 309 ? 14.227 -11.656 -1.688 1 98.69 309 ALA A C 1
ATOM 2390 O O . ALA A 1 309 ? 15.344 -11.477 -2.18 1 98.69 309 ALA A O 1
ATOM 2391 N N . VAL A 1 310 ? 13.602 -12.805 -1.74 1 98.81 310 VAL A N 1
ATOM 2392 C CA . VAL A 1 310 ? 14.18 -13.992 -2.355 1 98.81 310 VAL A CA 1
ATOM 2393 C C . VAL A 1 310 ? 14.5 -13.719 -3.822 1 98.81 310 VAL A C 1
ATOM 2395 O O . VAL A 1 310 ? 15.523 -14.172 -4.34 1 98.81 310 VAL A O 1
ATOM 2398 N N . ALA A 1 311 ? 13.664 -12.93 -4.504 1 98.81 311 ALA A N 1
ATOM 2399 C CA . ALA A 1 311 ? 13.875 -12.602 -5.914 1 98.81 311 ALA A CA 1
ATOM 2400 C C . ALA A 1 311 ? 15.195 -11.859 -6.109 1 98.81 311 ALA A C 1
ATOM 2402 O O . ALA A 1 311 ? 15.977 -12.203 -7 1 98.81 311 ALA A O 1
ATOM 2403 N N . LEU A 1 312 ? 15.43 -10.852 -5.258 1 98.75 312 LEU A N 1
ATOM 2404 C CA . LEU A 1 312 ? 16.672 -10.094 -5.352 1 98.75 312 LEU A CA 1
ATOM 2405 C C . LEU A 1 312 ? 17.875 -10.977 -5.012 1 98.75 312 LEU A C 1
ATOM 2407 O O . LEU A 1 312 ? 18.922 -10.883 -5.66 1 98.75 312 LEU A O 1
ATOM 2411 N N . ALA A 1 313 ? 17.703 -11.766 -3.955 1 98.75 313 ALA A N 1
ATOM 2412 C CA . ALA A 1 313 ? 18.781 -12.68 -3.588 1 98.75 313 ALA A CA 1
ATOM 2413 C C . ALA A 1 313 ? 19.188 -13.547 -4.77 1 98.75 313 ALA A C 1
ATOM 2415 O O . ALA A 1 313 ? 20.391 -13.773 -5.004 1 98.75 313 ALA A O 1
ATOM 2416 N N . GLY A 1 314 ? 18.219 -14.078 -5.523 1 98.62 314 GLY A N 1
ATOM 2417 C CA . GLY A 1 314 ? 18.5 -14.867 -6.715 1 98.62 314 GLY A CA 1
ATOM 2418 C C . GLY A 1 314 ? 19.188 -14.07 -7.805 1 98.62 314 GLY A C 1
ATOM 2419 O O . GLY A 1 314 ? 20.141 -14.555 -8.422 1 98.62 314 GLY A O 1
ATOM 2420 N N . ALA A 1 315 ? 18.75 -12.859 -8.047 1 98.38 315 ALA A N 1
ATOM 2421 C CA . ALA A 1 315 ? 19.312 -12.016 -9.094 1 98.38 315 ALA A CA 1
ATOM 2422 C C . ALA A 1 315 ? 20.781 -11.719 -8.828 1 98.38 315 ALA A C 1
ATOM 2424 O O . ALA A 1 315 ? 21.578 -11.609 -9.766 1 98.38 315 ALA A O 1
ATOM 2425 N N . ARG A 1 316 ? 21.125 -11.594 -7.605 1 97.69 316 ARG A N 1
ATOM 2426 C CA . ARG A 1 316 ? 22.484 -11.234 -7.211 1 97.69 316 ARG A CA 1
ATOM 2427 C C . ARG A 1 316 ? 23.469 -12.344 -7.562 1 97.69 316 ARG A C 1
ATOM 2429 O O . ARG A 1 316 ? 24.672 -12.117 -7.574 1 97.69 316 ARG A O 1
ATOM 2436 N N . LYS A 1 317 ? 22.938 -13.484 -7.852 1 96.5 317 LYS A N 1
ATOM 2437 C CA . LYS A 1 317 ? 23.797 -14.602 -8.219 1 96.5 317 LYS A CA 1
ATOM 2438 C C . LYS A 1 317 ? 24.109 -14.594 -9.711 1 96.5 317 LYS A C 1
ATOM 2440 O O . LYS A 1 317 ? 24.906 -15.406 -10.195 1 96.5 317 LYS A O 1
ATOM 2445 N N . TYR A 1 318 ? 23.469 -13.672 -10.43 1 92.12 318 TYR A N 1
ATOM 2446 C CA . TYR A 1 318 ? 23.656 -13.547 -11.875 1 92.12 318 TYR A CA 1
ATOM 2447 C C . TYR A 1 318 ? 24.391 -12.258 -12.219 1 92.12 318 TYR A C 1
ATOM 2449 O O . TYR A 1 318 ? 24.328 -11.281 -11.469 1 92.12 318 TYR A O 1
ATOM 2457 N N . GLU A 1 319 ? 25.172 -12.297 -13.219 1 86.62 319 GLU A N 1
ATOM 2458 C CA . GLU A 1 319 ? 25.688 -11.086 -13.828 1 86.62 319 GLU A CA 1
ATOM 2459 C C . GLU A 1 319 ? 24.828 -10.641 -15.008 1 86.62 319 GLU A C 1
ATOM 2461 O O . GLU A 1 319 ? 25.016 -11.109 -16.125 1 86.62 319 GLU A O 1
ATOM 2466 N N . VAL A 1 320 ? 23.781 -9.898 -14.734 1 85.88 320 VAL A N 1
ATOM 2467 C CA . VAL A 1 320 ? 22.859 -9.477 -15.781 1 85.88 320 VAL A CA 1
ATOM 2468 C C . VAL A 1 320 ? 22.641 -7.969 -15.695 1 85.88 320 VAL A C 1
ATOM 2470 O O . VAL A 1 320 ? 22.844 -7.363 -14.641 1 85.88 320 VAL A O 1
ATOM 2473 N N . THR A 1 321 ? 22.297 -7.492 -16.891 1 87.88 321 THR A N 1
ATOM 2474 C CA . THR A 1 321 ? 22.062 -6.059 -16.984 1 87.88 321 THR A CA 1
ATOM 2475 C C . THR A 1 321 ? 20.578 -5.746 -16.906 1 87.88 321 THR A C 1
ATOM 2477 O O . THR A 1 321 ? 19.781 -6.336 -17.641 1 87.88 321 THR A O 1
ATOM 2480 N N . ASP A 1 322 ? 20.125 -4.941 -16.062 1 91.5 322 ASP A N 1
ATOM 2481 C CA . ASP A 1 322 ? 18.781 -4.383 -15.883 1 91.5 322 ASP A CA 1
ATOM 2482 C C . ASP A 1 322 ? 17.75 -5.484 -15.633 1 91.5 322 ASP A C 1
ATOM 2484 O O . ASP A 1 322 ? 16.734 -5.551 -16.312 1 91.5 322 ASP A O 1
ATOM 2488 N N . PRO A 1 323 ? 18.047 -6.371 -14.695 1 97.44 323 PRO A N 1
ATOM 2489 C CA . PRO A 1 323 ? 17.031 -7.383 -14.359 1 97.44 323 PRO A CA 1
ATOM 2490 C C . PRO A 1 323 ? 15.781 -6.777 -13.75 1 97.44 323 PRO A C 1
ATOM 2492 O O . PRO A 1 323 ? 15.828 -5.684 -13.18 1 97.44 323 PRO A O 1
ATOM 2495 N N . VAL A 1 324 ? 14.688 -7.469 -14 1 98.69 324 VAL A N 1
ATOM 2496 C CA . VAL A 1 324 ? 13.445 -7.133 -13.297 1 98.69 324 VAL A CA 1
ATOM 2497 C C . VAL A 1 324 ? 13.297 -8.008 -12.055 1 98.69 324 VAL A C 1
ATOM 2499 O O . VAL A 1 324 ? 13.344 -9.234 -12.148 1 98.69 324 VAL A O 1
ATOM 2502 N N . ILE A 1 325 ? 13.227 -7.402 -10.914 1 98.88 325 ILE A N 1
ATOM 2503 C CA . ILE A 1 325 ? 13 -8.07 -9.633 1 98.88 325 ILE A CA 1
ATOM 2504 C C . ILE A 1 325 ? 11.555 -7.867 -9.188 1 98.88 325 ILE A C 1
ATOM 2506 O O . ILE A 1 325 ? 11.133 -6.738 -8.922 1 98.88 325 ILE A O 1
ATOM 2510 N N . VAL A 1 326 ? 10.75 -8.93 -9.148 1 98.94 326 VAL A N 1
ATOM 2511 C CA . VAL A 1 326 ? 9.359 -8.805 -8.742 1 98.94 326 VAL A CA 1
ATOM 2512 C C . VAL A 1 326 ? 9.25 -8.891 -7.219 1 98.94 326 VAL A C 1
ATOM 2514 O O . VAL A 1 326 ? 9.523 -9.945 -6.629 1 98.94 326 VAL A O 1
ATOM 2517 N N . LEU A 1 327 ? 8.867 -7.809 -6.582 1 98.88 327 LEU A N 1
ATOM 2518 C CA . LEU A 1 327 ? 8.68 -7.75 -5.137 1 98.88 327 LEU A CA 1
ATOM 2519 C C . LEU A 1 327 ? 7.215 -7.988 -4.773 1 98.88 327 LEU A C 1
ATOM 2521 O O . LEU A 1 327 ? 6.359 -7.141 -5.035 1 98.88 327 LEU A O 1
ATOM 2525 N N . THR A 1 328 ? 6.895 -9.078 -4.074 1 98.62 328 THR A N 1
ATOM 2526 C CA . THR A 1 328 ? 5.578 -9.688 -4.164 1 98.62 328 THR A CA 1
ATOM 2527 C C . THR A 1 328 ? 4.742 -9.359 -2.93 1 98.62 328 THR A C 1
ATOM 2529 O O . THR A 1 328 ? 3.512 -9.344 -2.992 1 98.62 328 THR A O 1
ATOM 2532 N N . GLY A 1 329 ? 5.332 -9.289 -1.742 1 98.31 329 GLY A N 1
ATOM 2533 C CA . GLY A 1 329 ? 4.582 -9.07 -0.516 1 98.31 329 GLY A CA 1
ATOM 2534 C C . GLY A 1 329 ? 5.105 -7.906 0.304 1 98.31 329 GLY A C 1
ATOM 2535 O O . GLY A 1 329 ? 6.305 -7.617 0.289 1 98.31 329 GLY A O 1
ATOM 2536 N N . ASN A 1 330 ? 4.219 -7.293 1.053 1 98.12 330 ASN A N 1
ATOM 2537 C CA . ASN A 1 330 ? 4.52 -6.082 1.806 1 98.12 330 ASN A CA 1
ATOM 2538 C C . ASN A 1 330 ? 5.18 -6.402 3.145 1 98.12 330 ASN A C 1
ATOM 2540 O O . ASN A 1 330 ? 4.746 -7.312 3.854 1 98.12 330 ASN A O 1
ATOM 2544 N N . GLY A 1 331 ? 6.18 -5.66 3.459 1 97.19 331 GLY A N 1
ATOM 2545 C CA . GLY A 1 331 ? 6.949 -5.902 4.668 1 97.19 331 GLY A CA 1
ATOM 2546 C C . GLY A 1 331 ? 6.184 -5.59 5.938 1 97.19 331 GLY A C 1
ATOM 2547 O O . GLY A 1 331 ? 6.547 -6.051 7.023 1 97.19 331 GLY A O 1
ATOM 2548 N N . LEU A 1 332 ? 5.145 -4.82 5.879 1 96.25 332 LEU A N 1
ATOM 2549 C CA . LEU A 1 332 ? 4.324 -4.512 7.047 1 96.25 332 LEU A CA 1
ATOM 2550 C C . LEU A 1 332 ? 3.664 -5.773 7.598 1 96.25 332 LEU A C 1
ATOM 2552 O O . LEU A 1 332 ? 3.215 -5.793 8.742 1 96.25 332 LEU A O 1
ATOM 2556 N N . LYS A 1 333 ? 3.643 -6.809 6.82 1 93.94 333 LYS A N 1
ATOM 2557 C CA . LYS A 1 333 ? 2.992 -8.047 7.227 1 93.94 333 LYS A CA 1
ATOM 2558 C C . LYS A 1 333 ? 3.934 -8.914 8.062 1 93.94 333 LYS A C 1
ATOM 2560 O O . LYS A 1 333 ? 3.512 -9.914 8.648 1 93.94 333 LYS A O 1
ATOM 2565 N N . VAL A 1 334 ? 5.184 -8.539 8.18 1 86.5 334 VAL A N 1
ATOM 2566 C CA . VAL A 1 334 ? 6.125 -9.398 8.883 1 86.5 334 VAL A CA 1
ATOM 2567 C C . VAL A 1 334 ? 6.836 -8.609 9.977 1 86.5 334 VAL A C 1
ATOM 2569 O O . VAL A 1 334 ? 7.773 -9.109 10.609 1 86.5 334 VAL A O 1
ATOM 2572 N N . LEU A 1 335 ? 6.469 -7.367 10.211 1 83.31 335 LEU A N 1
ATOM 2573 C CA . LEU A 1 335 ? 7.074 -6.574 11.273 1 83.31 335 LEU A CA 1
ATOM 2574 C C . LEU A 1 335 ? 6.422 -6.887 12.617 1 83.31 335 LEU A C 1
ATOM 2576 O O . LEU A 1 335 ? 5.215 -7.145 12.68 1 83.31 335 LEU A O 1
ATOM 2580 N N . MET B 1 1 ? 10.133 31.938 -8.398 1 65.75 1 MET B N 1
ATOM 2581 C CA . MET B 1 1 ? 10.5 30.766 -7.605 1 65.75 1 MET B CA 1
ATOM 2582 C C . MET B 1 1 ? 9.688 30.703 -6.32 1 65.75 1 MET B C 1
ATOM 2584 O O . MET B 1 1 ? 9.43 31.734 -5.688 1 65.75 1 MET B O 1
ATOM 2588 N N . MET B 1 2 ? 9.055 29.641 -6.07 1 82.31 2 MET B N 1
ATOM 2589 C CA . MET B 1 2 ? 8.234 29.516 -4.871 1 82.31 2 MET B CA 1
ATOM 2590 C C . MET B 1 2 ? 9.078 29.656 -3.611 1 82.31 2 MET B C 1
ATOM 2592 O O . MET B 1 2 ? 10.156 29.078 -3.506 1 82.31 2 MET B O 1
ATOM 2596 N N . LYS B 1 3 ? 8.695 30.625 -2.779 1 91.38 3 LYS B N 1
ATOM 2597 C CA . LYS B 1 3 ? 9.43 30.938 -1.561 1 91.38 3 LYS B CA 1
ATOM 2598 C C . LYS B 1 3 ? 8.656 30.5 -0.321 1 91.38 3 LYS B C 1
ATOM 2600 O O . LYS B 1 3 ? 7.434 30.375 -0.353 1 91.38 3 LYS B O 1
ATOM 2605 N N . ALA B 1 4 ? 9.469 30.156 0.708 1 96.69 4 ALA B N 1
ATOM 2606 C CA . ALA B 1 4 ? 8.844 29.938 2.012 1 96.69 4 ALA B CA 1
ATOM 2607 C C . ALA B 1 4 ? 8.648 31.25 2.758 1 96.69 4 ALA B C 1
ATOM 2609 O O . ALA B 1 4 ? 9.578 32.062 2.869 1 96.69 4 ALA B O 1
ATOM 2610 N N . VAL B 1 5 ? 7.422 31.516 3.232 1 97.56 5 VAL B N 1
ATOM 2611 C CA . VAL B 1 5 ? 7.121 32.781 3.91 1 97.56 5 VAL B CA 1
ATOM 2612 C C . VAL B 1 5 ? 6.441 32.5 5.25 1 97.56 5 VAL B C 1
ATOM 2614 O O . VAL B 1 5 ? 5.766 31.469 5.402 1 97.56 5 VAL B O 1
ATOM 2617 N N . CYS B 1 6 ? 6.648 33.344 6.184 1 97.56 6 CYS B N 1
ATOM 2618 C CA . CYS B 1 6 ? 6.008 33.25 7.488 1 97.56 6 CYS B CA 1
ATOM 2619 C C . CYS B 1 6 ? 4.5 33.438 7.379 1 97.56 6 CYS B C 1
ATOM 2621 O O . CYS B 1 6 ? 4.047 34.406 6.766 1 97.56 6 CYS B O 1
ATOM 2623 N N . MET B 1 7 ? 3.748 32.562 8 1 96 7 MET B N 1
ATOM 2624 C CA . MET B 1 7 ? 2.293 32.625 7.91 1 96 7 MET B CA 1
ATOM 2625 C C . MET B 1 7 ? 1.739 33.688 8.836 1 96 7 MET B C 1
ATOM 2627 O O . MET B 1 7 ? 0.56 34.062 8.758 1 96 7 MET B O 1
ATOM 2631 N N . LYS B 1 8 ? 2.578 34.25 9.703 1 94.88 8 LYS B N 1
ATOM 2632 C CA . LYS B 1 8 ? 2.158 35.281 10.641 1 94.88 8 LYS B CA 1
ATOM 2633 C C . LYS B 1 8 ? 2.531 36.688 10.133 1 94.88 8 LYS B C 1
ATOM 2635 O O . LYS B 1 8 ? 1.682 37.562 10.055 1 94.88 8 LYS B O 1
ATOM 2640 N N . CYS B 1 9 ? 3.824 36.906 9.688 1 96.94 9 CYS B N 1
ATOM 2641 C CA . CYS B 1 9 ? 4.266 38.281 9.367 1 96.94 9 CYS B CA 1
ATOM 2642 C C . CYS B 1 9 ? 4.598 38.406 7.887 1 96.94 9 CYS B C 1
ATOM 2644 O O . CYS B 1 9 ? 4.852 39.5 7.398 1 96.94 9 CYS B O 1
ATOM 2646 N N . GLY B 1 10 ? 4.699 37.281 7.145 1 96.12 10 GLY B N 1
ATOM 2647 C CA . GLY B 1 10 ? 4.902 37.344 5.707 1 96.12 10 GLY B CA 1
ATOM 2648 C C . GLY B 1 10 ? 6.363 37.375 5.309 1 96.12 10 GLY B C 1
ATOM 2649 O O . GLY B 1 10 ? 6.695 37.281 4.125 1 96.12 10 GLY B O 1
ATOM 2650 N N . LYS B 1 11 ? 7.262 37.406 6.242 1 96.81 11 LYS B N 1
ATOM 2651 C CA . LYS B 1 11 ? 8.688 37.469 5.941 1 96.81 11 LYS B CA 1
ATOM 2652 C C . LYS B 1 11 ? 9.164 36.188 5.273 1 96.81 11 LYS B C 1
ATOM 2654 O O . LYS B 1 11 ? 8.758 35.094 5.66 1 96.81 11 LYS B O 1
ATOM 2659 N N . GLN B 1 12 ? 10.031 36.375 4.316 1 96.88 12 GLN B N 1
ATOM 2660 C CA . GLN B 1 12 ? 10.594 35.25 3.598 1 96.88 12 GLN B CA 1
ATOM 2661 C C . GLN B 1 12 ? 11.633 34.531 4.445 1 96.88 12 GLN B C 1
ATOM 2663 O O . GLN B 1 12 ? 12.43 35.156 5.137 1 96.88 12 GLN B O 1
ATOM 2668 N N . ARG B 1 13 ? 11.516 33.219 4.391 1 96.12 13 ARG B N 1
ATOM 2669 C CA . ARG B 1 13 ? 12.539 32.406 5.039 1 96.12 13 ARG B CA 1
ATOM 2670 C C . ARG B 1 13 ? 13.898 32.594 4.375 1 96.12 13 ARG B C 1
ATOM 2672 O O . ARG B 1 13 ? 13.992 32.625 3.148 1 96.12 13 ARG B O 1
ATOM 2679 N N . GLU B 1 14 ? 14.969 32.75 5.105 1 91.38 14 GLU B N 1
ATOM 2680 C CA . GLU B 1 14 ? 16.281 33.062 4.555 1 91.38 14 GLU B CA 1
ATOM 2681 C C . GLU B 1 14 ? 17.203 31.859 4.613 1 91.38 14 GLU B C 1
ATOM 2683 O O . GLU B 1 14 ? 18.141 31.75 3.812 1 91.38 14 GLU B O 1
ATOM 2688 N N . GLY B 1 15 ? 17 30.938 5.395 1 88.88 15 GLY B N 1
ATOM 2689 C CA . GLY B 1 15 ? 17.828 29.75 5.566 1 88.88 15 GLY B CA 1
ATOM 2690 C C . GLY B 1 15 ? 17.047 28.531 5.996 1 88.88 15 GLY B C 1
ATOM 2691 O O . GLY B 1 15 ? 16.031 28.188 5.387 1 88.88 15 GLY B O 1
ATOM 2692 N N . ASN B 1 16 ? 17.609 27.953 6.988 1 88.5 16 ASN B N 1
ATOM 2693 C CA . ASN B 1 16 ? 17 26.703 7.449 1 88.5 16 ASN B CA 1
ATOM 2694 C C . ASN B 1 16 ? 16.219 26.906 8.742 1 88.5 16 ASN B C 1
ATOM 2696 O O . ASN B 1 16 ? 16.016 25.953 9.5 1 88.5 16 ASN B O 1
ATOM 2700 N N . GLU B 1 17 ? 15.82 28.203 8.953 1 92.62 17 GLU B N 1
ATOM 2701 C CA . GLU B 1 17 ? 15.094 28.469 10.188 1 92.62 17 GLU B CA 1
ATOM 2702 C C . GLU B 1 17 ? 13.797 27.672 10.258 1 92.62 17 GLU B C 1
ATOM 2704 O O . GLU B 1 17 ? 13.117 27.5 9.242 1 92.62 17 GLU B O 1
ATOM 2709 N N . ILE B 1 18 ? 13.531 27.172 11.383 1 92.94 18 ILE B N 1
ATOM 2710 C CA . ILE B 1 18 ? 12.328 26.375 11.578 1 92.94 18 ILE B CA 1
ATOM 2711 C C . ILE B 1 18 ? 11.141 27.297 11.859 1 92.94 18 ILE B C 1
ATOM 2713 O O . ILE B 1 18 ? 10.008 26.969 11.484 1 92.94 18 ILE B O 1
ATOM 2717 N N . ARG B 1 19 ? 11.414 28.406 12.516 1 95.12 19 ARG B N 1
ATOM 2718 C CA . ARG B 1 19 ? 10.414 29.422 12.82 1 95.12 19 ARG B CA 1
ATOM 2719 C C . ARG B 1 19 ? 10.922 30.812 12.453 1 95.12 19 ARG B C 1
ATOM 2721 O O . ARG B 1 19 ? 12.133 31.062 12.469 1 95.12 19 ARG B O 1
ATOM 2728 N N . CYS B 1 20 ? 9.984 31.594 12.156 1 96.69 20 CYS B N 1
ATOM 2729 C CA . CYS B 1 20 ? 10.297 33 11.906 1 96.69 20 CYS B CA 1
ATOM 2730 C C . CYS B 1 20 ? 10.688 33.719 13.195 1 96.69 20 CYS B C 1
ATOM 2732 O O . CYS B 1 20 ? 10.312 33.281 14.289 1 96.69 20 CYS B O 1
ATOM 2734 N N . LYS B 1 21 ? 11.352 34.812 13.086 1 95.44 21 LYS B N 1
ATOM 2735 C CA . LYS B 1 21 ? 11.734 35.625 14.242 1 95.44 21 LYS B CA 1
ATOM 2736 C C . LYS B 1 21 ? 10.508 36.094 15.008 1 95.44 21 LYS B C 1
ATOM 2738 O O . LYS B 1 21 ? 10.555 36.25 16.234 1 95.44 21 LYS B O 1
ATOM 2743 N N . CYS B 1 22 ? 9.461 36.188 14.336 1 96.5 22 CYS B N 1
ATOM 2744 C CA . CYS B 1 22 ? 8.219 36.656 14.969 1 96.5 22 CYS B CA 1
ATOM 2745 C C . CYS B 1 22 ? 7.535 35.5 15.688 1 96.5 22 CYS B C 1
ATOM 2747 O O . CYS B 1 22 ? 6.508 35.688 16.344 1 96.5 22 CYS B O 1
ATOM 2749 N N . GLY B 1 23 ? 8.039 34.344 15.492 1 94.81 23 GLY B N 1
ATOM 2750 C CA . GLY B 1 23 ? 7.48 33.156 16.141 1 94.81 23 GLY B CA 1
ATOM 2751 C C . GLY B 1 23 ? 6.566 32.375 15.234 1 94.81 23 GLY B C 1
ATOM 2752 O O . GLY B 1 23 ? 6.141 31.266 15.586 1 94.81 23 GLY B O 1
ATOM 2753 N N . GLY B 1 24 ? 6.332 32.844 14.07 1 96.19 24 GLY B N 1
ATOM 2754 C CA . GLY B 1 24 ? 5.43 32.188 13.141 1 96.19 24 GLY B CA 1
ATOM 2755 C C . GLY B 1 24 ? 6.059 31.016 12.414 1 96.19 24 GLY B C 1
ATOM 2756 O O . GLY B 1 24 ? 7.277 30.828 12.461 1 96.19 24 GLY B O 1
ATOM 2757 N N . VAL B 1 25 ? 5.152 30.203 11.844 1 96.5 25 VAL B N 1
ATOM 2758 C CA . VAL B 1 25 ? 5.586 29.047 11.055 1 96.5 25 VAL B CA 1
ATOM 2759 C C . VAL B 1 25 ? 5.574 29.406 9.57 1 96.5 25 VAL B C 1
ATOM 2761 O O . VAL B 1 25 ? 4.871 30.328 9.148 1 96.5 25 VAL B O 1
ATOM 2764 N N . PHE B 1 26 ? 6.406 28.719 8.797 1 97.62 26 PHE B N 1
ATOM 2765 C CA . PHE B 1 26 ? 6.543 29.031 7.383 1 97.62 26 PHE B CA 1
ATOM 2766 C C . PHE B 1 26 ? 5.609 28.156 6.547 1 97.62 26 PHE B C 1
ATOM 2768 O O . PHE B 1 26 ? 5.238 27.062 6.961 1 97.62 26 PHE B O 1
ATOM 2775 N N . LYS B 1 27 ? 5.191 28.641 5.41 1 97.69 27 LYS B N 1
ATOM 2776 C CA . LYS B 1 27 ? 4.555 27.891 4.336 1 97.69 27 LYS B CA 1
ATOM 2777 C C . LYS B 1 27 ? 5.176 28.219 2.984 1 97.69 27 LYS B C 1
ATOM 2779 O O . LYS B 1 27 ? 5.828 29.25 2.832 1 97.69 27 LYS B O 1
ATOM 2784 N N . ILE B 1 28 ? 5.062 27.312 2.064 1 97.81 28 ILE B N 1
ATOM 2785 C CA . ILE B 1 28 ? 5.473 27.609 0.697 1 97.81 28 ILE B CA 1
ATOM 2786 C C . ILE B 1 28 ? 4.414 28.484 0.027 1 97.81 28 ILE B C 1
ATOM 2788 O O . ILE B 1 28 ? 3.227 28.156 0.041 1 97.81 28 ILE B O 1
ATOM 2792 N N . ASP B 1 29 ? 4.797 29.609 -0.439 1 96.44 29 ASP B N 1
ATOM 2793 C CA . ASP B 1 29 ? 3.896 30.5 -1.161 1 96.44 29 ASP B CA 1
ATOM 2794 C C . ASP B 1 29 ? 3.67 30.016 -2.59 1 96.44 29 ASP B C 1
ATOM 2796 O O . ASP B 1 29 ? 4.523 30.203 -3.461 1 96.44 29 ASP B O 1
ATOM 2800 N N . VAL B 1 30 ? 2.479 29.453 -2.869 1 96.12 30 VAL B N 1
ATOM 2801 C CA . VAL B 1 30 ? 2.166 28.859 -4.164 1 96.12 30 VAL B CA 1
ATOM 2802 C C . VAL B 1 30 ? 1.607 29.922 -5.102 1 96.12 30 VAL B C 1
ATOM 2804 O O . VAL B 1 30 ? 0.446 30.328 -4.98 1 96.12 30 VAL B O 1
ATOM 2807 N N . ASP B 1 31 ? 2.445 30.422 -5.977 1 93.25 31 ASP B N 1
ATOM 2808 C CA . ASP B 1 31 ? 2.068 31.453 -6.934 1 93.25 31 ASP B CA 1
ATOM 2809 C C . ASP B 1 31 ? 2.508 31.078 -8.344 1 93.25 31 ASP B C 1
ATOM 2811 O O . ASP B 1 31 ? 3.254 31.828 -8.984 1 93.25 31 ASP B O 1
ATOM 2815 N N . ILE B 1 32 ? 2.182 29.938 -8.812 1 96.75 32 ILE B N 1
ATOM 2816 C CA . ILE B 1 32 ? 2.523 29.438 -10.141 1 96.75 32 ILE B CA 1
ATOM 2817 C C . ILE B 1 32 ? 1.266 28.922 -10.836 1 96.75 32 ILE B C 1
ATOM 2819 O O . ILE B 1 32 ? 0.291 28.547 -10.172 1 96.75 32 ILE B O 1
ATOM 2823 N N . PRO B 1 33 ? 1.263 28.938 -12.148 1 97.75 33 PRO B N 1
ATOM 2824 C CA . PRO B 1 33 ? 0.151 28.281 -12.836 1 97.75 33 PRO B CA 1
ATOM 2825 C C . PRO B 1 33 ? 0.059 26.781 -12.523 1 97.75 33 PRO B C 1
ATOM 2827 O O . PRO B 1 33 ? 1.072 26.156 -12.211 1 97.75 33 PRO B O 1
ATOM 2830 N N . PHE B 1 34 ? -1.141 26.312 -12.602 1 98.38 34 PHE B N 1
ATOM 2831 C CA . PHE B 1 34 ? -1.362 24.906 -12.328 1 98.38 34 PHE B CA 1
ATOM 2832 C C . PHE B 1 34 ? -0.995 24.047 -13.531 1 98.38 34 PHE B C 1
ATOM 2834 O O . PHE B 1 34 ? -1.264 24.438 -14.672 1 98.38 34 PHE B O 1
ATOM 2841 N N . SER B 1 35 ? -0.35 22.938 -13.266 1 98.31 35 SER B N 1
ATOM 2842 C CA . SER B 1 35 ? -0.048 21.938 -14.289 1 98.31 35 SER B CA 1
ATOM 2843 C C . SER B 1 35 ? -0.714 20.609 -13.977 1 98.31 35 SER B C 1
ATOM 2845 O O . SER B 1 35 ? -0.737 20.172 -12.82 1 98.31 35 SER B O 1
ATOM 2847 N N . LYS B 1 36 ? -1.216 19.891 -15.023 1 97.31 36 LYS B N 1
ATOM 2848 C CA . LYS B 1 36 ? -1.814 18.562 -14.844 1 97.31 36 LYS B CA 1
ATOM 2849 C C . LYS B 1 36 ? -0.746 17.516 -14.594 1 97.31 36 LYS B C 1
ATOM 2851 O O . LYS B 1 36 ? -1.054 16.406 -14.148 1 97.31 36 LYS B O 1
ATOM 2856 N N . GLU B 1 37 ? 0.443 17.797 -14.977 1 97.31 37 GLU B N 1
ATOM 2857 C CA . GLU B 1 37 ? 1.572 17 -14.5 1 97.31 37 GLU B CA 1
ATOM 2858 C C . GLU B 1 37 ? 1.934 17.359 -13.062 1 97.31 37 GLU B C 1
ATOM 2860 O O . GLU B 1 37 ? 2.738 18.266 -12.828 1 97.31 37 GLU B O 1
ATOM 2865 N N . LEU B 1 38 ? 1.523 16.641 -12.117 1 97.38 38 LEU B N 1
ATOM 2866 C CA . LEU B 1 38 ? 1.385 17.016 -10.711 1 97.38 38 LEU B CA 1
ATOM 2867 C C . LEU B 1 38 ? 2.719 17.484 -10.141 1 97.38 38 LEU B C 1
ATOM 2869 O O . LEU B 1 38 ? 2.768 18.469 -9.391 1 97.38 38 LEU B O 1
ATOM 2873 N N . ARG B 1 39 ? 3.805 16.859 -10.539 1 97.69 39 ARG B N 1
ATOM 2874 C CA . ARG B 1 39 ? 5.098 17.172 -9.938 1 97.69 39 ARG B CA 1
ATOM 2875 C C . ARG B 1 39 ? 5.598 18.531 -10.414 1 97.69 39 ARG B C 1
ATOM 2877 O O . ARG B 1 39 ? 6.406 19.172 -9.734 1 97.69 39 ARG B O 1
ATOM 2884 N N . GLU B 1 40 ? 5.066 19.031 -11.531 1 97.94 40 GLU B N 1
ATOM 2885 C CA . GLU B 1 40 ? 5.457 20.344 -12.055 1 97.94 40 GLU B CA 1
ATOM 2886 C C . GLU B 1 40 ? 4.934 21.469 -11.18 1 97.94 40 GLU B C 1
ATOM 2888 O O . GLU B 1 40 ? 5.395 22.609 -11.281 1 97.94 40 GLU B O 1
ATOM 2893 N N . ASN B 1 41 ? 4.008 21.188 -10.312 1 98.38 41 ASN B N 1
ATOM 2894 C CA . ASN B 1 41 ? 3.451 22.188 -9.414 1 98.38 41 ASN B CA 1
ATOM 2895 C C . ASN B 1 41 ? 4.367 22.438 -8.227 1 98.38 41 ASN B C 1
ATOM 2897 O O . ASN B 1 41 ? 4.051 23.266 -7.355 1 98.38 41 ASN B O 1
ATOM 2901 N N . PHE B 1 42 ? 5.445 21.688 -8.133 1 98.44 42 PHE B N 1
ATOM 2902 C CA . PHE B 1 42 ? 6.469 21.844 -7.105 1 98.44 42 PHE B CA 1
ATOM 2903 C C . PHE B 1 42 ? 7.816 22.172 -7.734 1 98.44 42 PHE B C 1
ATOM 2905 O O . PHE B 1 42 ? 8.781 21.422 -7.578 1 98.44 42 PHE B O 1
ATOM 2912 N N . PRO B 1 43 ? 7.961 23.328 -8.352 1 97.5 43 PRO B N 1
ATOM 2913 C CA . PRO B 1 43 ? 9.117 23.625 -9.195 1 97.5 43 PRO B CA 1
ATOM 2914 C C . PRO B 1 43 ? 10.414 23.734 -8.398 1 97.5 43 PRO B C 1
ATOM 2916 O O . PRO B 1 43 ? 11.508 23.688 -8.969 1 97.5 43 PRO B O 1
ATOM 2919 N N . TYR B 1 44 ? 10.352 23.906 -7.059 1 96.19 44 TYR B N 1
ATOM 2920 C CA . TYR B 1 44 ? 11.562 24.016 -6.242 1 96.19 44 TYR B CA 1
ATOM 2921 C C . TYR B 1 44 ? 12.195 22.656 -6.012 1 96.19 44 TYR B C 1
ATOM 2923 O O . TYR B 1 44 ? 13.312 22.562 -5.508 1 96.19 44 TYR B O 1
ATOM 2931 N N . VAL B 1 45 ? 11.516 21.562 -6.348 1 97.56 45 VAL B N 1
ATOM 2932 C CA . VAL B 1 45 ? 12.094 20.219 -6.363 1 97.56 45 VAL B CA 1
ATOM 2933 C C . VAL B 1 45 ? 12.484 19.844 -7.789 1 97.56 45 VAL B C 1
ATOM 2935 O O . VAL B 1 45 ? 11.633 19.484 -8.602 1 97.56 45 VAL B O 1
ATOM 2938 N N . ARG B 1 46 ? 13.742 19.906 -8.086 1 96.44 46 ARG B N 1
ATOM 2939 C CA . ARG B 1 46 ? 14.227 19.688 -9.445 1 96.44 46 ARG B CA 1
ATOM 2940 C C . ARG B 1 46 ? 14.5 18.203 -9.695 1 96.44 46 ARG B C 1
ATOM 2942 O O . ARG B 1 46 ? 14.375 17.734 -10.82 1 96.44 46 ARG B O 1
ATOM 2949 N N . LYS B 1 47 ? 14.891 17.484 -8.719 1 96.88 47 LYS B N 1
ATOM 2950 C CA . LYS B 1 47 ? 15.156 16.062 -8.773 1 96.88 47 LYS B CA 1
ATOM 2951 C C . LYS B 1 47 ? 14.406 15.312 -7.672 1 96.88 47 LYS B C 1
ATOM 2953 O O . LYS B 1 47 ? 14.727 15.453 -6.488 1 96.88 47 LYS B O 1
ATOM 2958 N N . TRP B 1 48 ? 13.523 14.492 -8.07 1 98.19 48 TRP B N 1
ATOM 2959 C CA . TRP B 1 48 ? 12.68 13.781 -7.109 1 98.19 48 TRP B CA 1
ATOM 2960 C C . TRP B 1 48 ? 13.328 12.469 -6.684 1 98.19 48 TRP B C 1
ATOM 2962 O O . TRP B 1 48 ? 13.797 11.703 -7.523 1 98.19 48 TRP B O 1
ATOM 2972 N N . ILE B 1 49 ? 13.461 12.242 -5.461 1 97.94 49 ILE B N 1
ATOM 2973 C CA . ILE B 1 49 ? 13.773 10.945 -4.875 1 97.94 49 ILE B CA 1
ATOM 2974 C C . ILE B 1 49 ? 12.477 10.242 -4.469 1 97.94 49 ILE B C 1
ATOM 2976 O O . ILE B 1 49 ? 11.953 10.469 -3.375 1 97.94 49 ILE B O 1
ATOM 2980 N N . SER B 1 50 ? 12.031 9.383 -5.367 1 98.38 50 SER B N 1
ATOM 2981 C CA . SER B 1 50 ? 10.641 8.938 -5.285 1 98.38 50 SER B CA 1
ATOM 2982 C C . SER B 1 50 ? 10.562 7.426 -5.105 1 98.38 50 SER B C 1
ATOM 2984 O O . SER B 1 50 ? 11.359 6.684 -5.676 1 98.38 50 SER B O 1
ATOM 2986 N N . LEU B 1 51 ? 9.711 6.996 -4.289 1 98.25 51 LEU B N 1
ATOM 2987 C CA . LEU B 1 51 ? 9.312 5.598 -4.172 1 98.25 51 LEU B CA 1
ATOM 2988 C C . LEU B 1 51 ? 8.008 5.34 -4.926 1 98.25 51 LEU B C 1
ATOM 2990 O O . LEU B 1 51 ? 7.336 4.332 -4.688 1 98.25 51 LEU B O 1
ATOM 2994 N N . ARG B 1 52 ? 7.668 6.32 -5.781 1 97.5 52 ARG B N 1
ATOM 2995 C CA . ARG B 1 52 ? 6.496 6.273 -6.656 1 97.5 52 ARG B CA 1
ATOM 2996 C C . ARG B 1 52 ? 5.211 6.465 -5.855 1 97.5 52 ARG B C 1
ATOM 2998 O O . ARG B 1 52 ? 4.227 5.758 -6.082 1 97.5 52 ARG B O 1
ATOM 3005 N N . GLU B 1 53 ? 5.359 7.348 -4.855 1 98.19 53 GLU B N 1
ATOM 3006 C CA . GLU B 1 53 ? 4.195 7.816 -4.109 1 98.19 53 GLU B CA 1
ATOM 3007 C C . GLU B 1 53 ? 3.299 8.695 -4.98 1 98.19 53 GLU B C 1
ATOM 3009 O O . GLU B 1 53 ? 3.621 8.961 -6.137 1 98.19 53 GLU B O 1
ATOM 3014 N N . TRP B 1 54 ? 2.236 9.117 -4.438 1 97.31 54 TRP B N 1
ATOM 3015 C CA . TRP B 1 54 ? 1.23 9.883 -5.164 1 97.31 54 TRP B CA 1
ATOM 3016 C C . TRP B 1 54 ? 0.445 8.992 -6.117 1 97.31 54 TRP B C 1
ATOM 3018 O O . TRP B 1 54 ? 0.826 7.84 -6.355 1 97.31 54 TRP B O 1
ATOM 3028 N N . ASN B 1 55 ? -0.758 9.336 -6.508 1 94.81 55 ASN B N 1
ATOM 3029 C CA . ASN B 1 55 ? -1.649 8.633 -7.426 1 94.81 55 ASN B CA 1
ATOM 3030 C C . ASN B 1 55 ? -2.348 7.461 -6.746 1 94.81 55 ASN B C 1
ATOM 3032 O O . ASN B 1 55 ? -2.357 6.348 -7.273 1 94.81 55 ASN B O 1
ATOM 3036 N N . THR B 1 56 ? -2.676 7.68 -5.547 1 98 56 THR B N 1
ATOM 3037 C CA . THR B 1 56 ? -3.447 6.648 -4.859 1 98 56 THR B CA 1
ATOM 3038 C C . THR B 1 56 ? -4.879 6.602 -5.395 1 98 56 THR B C 1
ATOM 3040 O O . THR B 1 56 ? -5.398 7.609 -5.875 1 98 56 THR B O 1
ATOM 3043 N N . PRO B 1 57 ? -5.5 5.473 -5.352 1 97.56 57 PRO B N 1
ATOM 3044 C CA . PRO B 1 57 ? -6.816 5.332 -5.98 1 97.56 57 PRO B CA 1
ATOM 3045 C C . PRO B 1 57 ? -7.945 5.891 -5.117 1 97.56 57 PRO B C 1
ATOM 3047 O O . PRO B 1 57 ? -7.77 6.082 -3.91 1 97.56 57 PRO B O 1
ATOM 3050 N N . SER B 1 58 ? -9.031 6.242 -5.801 1 97.56 58 SER B N 1
ATOM 3051 C CA . SER B 1 58 ? -10.336 6.492 -5.195 1 97.56 58 SER B CA 1
ATOM 3052 C C . SER B 1 58 ? -11.352 5.434 -5.613 1 97.56 58 SER B C 1
ATOM 3054 O O . SER B 1 58 ? -11.367 5.004 -6.77 1 97.56 58 SER B O 1
ATOM 3056 N N . ILE B 1 59 ? -12.117 4.953 -4.648 1 97 59 ILE B N 1
ATOM 3057 C CA . ILE B 1 59 ? -13.164 3.998 -5.008 1 97 59 ILE B CA 1
ATOM 3058 C C . ILE B 1 59 ? -14.508 4.477 -4.469 1 97 59 ILE B C 1
ATOM 3060 O O . ILE B 1 59 ? -14.562 5.172 -3.449 1 97 59 ILE B O 1
ATOM 3064 N N . LYS B 1 60 ? -15.547 4.148 -5.207 1 96.31 60 LYS B N 1
ATOM 3065 C CA . LYS B 1 60 ? -16.906 4.461 -4.777 1 96.31 60 LYS B CA 1
ATOM 3066 C C . LYS B 1 60 ? -17.531 3.297 -4.004 1 96.31 60 LYS B C 1
ATOM 3068 O O . LYS B 1 60 ? -17.531 2.162 -4.488 1 96.31 60 LYS B O 1
ATOM 3073 N N . VAL B 1 61 ? -17.922 3.516 -2.822 1 96.38 61 VAL B N 1
ATOM 3074 C CA . VAL B 1 61 ? -18.578 2.514 -1.992 1 96.38 61 VAL B CA 1
ATOM 3075 C C . VAL B 1 61 ? -19.844 3.105 -1.374 1 96.38 61 VAL B C 1
ATOM 3077 O O . VAL B 1 61 ? -19.781 4.051 -0.583 1 96.38 61 VAL B O 1
ATOM 3080 N N . GLN B 1 62 ? -20.984 2.582 -1.722 1 94.31 62 GLN B N 1
ATOM 3081 C CA . GLN B 1 62 ? -22.281 2.947 -1.154 1 94.31 62 GLN B CA 1
ATOM 3082 C C . GLN B 1 62 ? -22.469 4.461 -1.133 1 94.31 62 GLN B C 1
ATOM 3084 O O . GLN B 1 62 ? -22.781 5.039 -0.09 1 94.31 62 GLN B O 1
ATOM 3089 N N . GLY B 1 63 ? -22.156 5.117 -2.172 1 94.81 63 GLY B N 1
ATOM 3090 C CA . GLY B 1 63 ? -22.422 6.535 -2.354 1 94.81 63 GLY B CA 1
ATOM 3091 C C . GLY B 1 63 ? -21.328 7.434 -1.813 1 94.81 63 GLY B C 1
ATOM 3092 O O . GLY B 1 63 ? -21.453 8.656 -1.839 1 94.81 63 GLY B O 1
ATOM 3093 N N . MET B 1 64 ? -20.25 6.883 -1.313 1 97.31 64 MET B N 1
ATOM 3094 C CA . MET B 1 64 ? -19.109 7.648 -0.816 1 97.31 64 MET B CA 1
ATOM 3095 C C . MET B 1 64 ? -17.875 7.41 -1.684 1 97.31 64 MET B C 1
ATOM 3097 O O . MET B 1 64 ? -17.703 6.328 -2.246 1 97.31 64 MET B O 1
ATOM 3101 N N . THR B 1 65 ? -17.109 8.406 -1.816 1 98.19 65 THR B N 1
ATOM 3102 C CA . THR B 1 65 ? -15.797 8.258 -2.434 1 98.19 65 THR B CA 1
ATOM 3103 C C . THR B 1 65 ? -14.719 8.047 -1.373 1 98.19 65 THR B C 1
ATOM 3105 O O . THR B 1 65 ? -14.484 8.914 -0.535 1 98.19 65 THR B O 1
ATOM 3108 N N . LEU B 1 66 ? -14.133 6.871 -1.361 1 98.69 66 LEU B N 1
ATOM 3109 C CA . LEU B 1 66 ? -13.031 6.566 -0.459 1 98.69 66 LEU B CA 1
ATOM 3110 C C . LEU B 1 66 ? -11.688 6.785 -1.147 1 98.69 66 LEU B C 1
ATOM 3112 O O . LEU B 1 66 ? -11.391 6.145 -2.16 1 98.69 66 LEU B O 1
ATOM 3116 N N . LYS B 1 67 ? -10.922 7.758 -0.708 1 98.88 67 LYS B N 1
ATOM 3117 C CA . LYS B 1 67 ? -9.562 7.969 -1.192 1 98.88 67 LYS B CA 1
ATOM 3118 C C . LYS B 1 67 ? -8.57 7.09 -0.435 1 98.88 67 LYS B C 1
ATOM 3120 O O . LYS B 1 67 ? -8.328 7.301 0.756 1 98.88 67 LYS B O 1
ATOM 3125 N N . LEU B 1 68 ? -7.957 6.148 -1.112 1 98.75 68 LEU B N 1
ATOM 3126 C CA . LEU B 1 68 ? -7.129 5.129 -0.472 1 98.75 68 LEU B CA 1
ATOM 3127 C C . LEU B 1 68 ? -5.684 5.602 -0.351 1 98.75 68 LEU B C 1
ATOM 3129 O O . LEU B 1 68 ? -4.77 4.949 -0.855 1 98.75 68 LEU B O 1
ATOM 3133 N N . ASP B 1 69 ? -5.5 6.613 0.436 1 98.69 69 ASP B N 1
ATOM 3134 C CA . ASP B 1 69 ? -4.195 7.262 0.52 1 98.69 69 ASP B CA 1
ATOM 3135 C C . ASP B 1 69 ? -3.234 6.445 1.383 1 98.69 69 ASP B C 1
ATOM 3137 O O . ASP B 1 69 ? -2.027 6.699 1.385 1 98.69 69 ASP B O 1
ATOM 3141 N N . PHE B 1 70 ? -3.725 5.379 2.07 1 98.56 70 PHE B N 1
ATOM 3142 C CA . PHE B 1 70 ? -2.908 4.457 2.852 1 98.56 70 PHE B CA 1
ATOM 3143 C C . PHE B 1 70 ? -2.107 3.539 1.938 1 98.56 70 PHE B C 1
ATOM 3145 O O . PHE B 1 70 ? -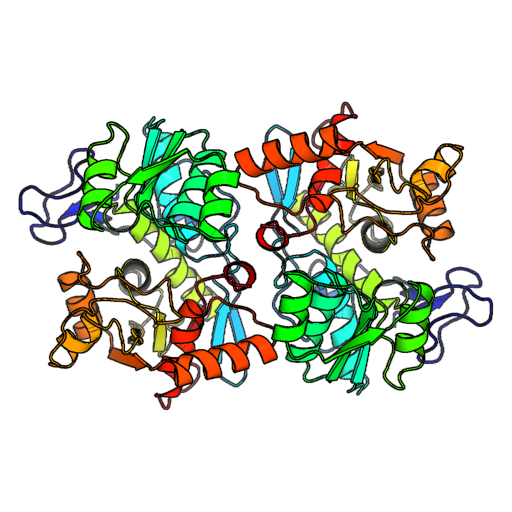1.24 2.795 2.402 1 98.56 70 PHE B O 1
ATOM 3152 N N . LEU B 1 71 ? -2.322 3.66 0.606 1 98.38 71 LEU B N 1
ATOM 3153 C CA . LEU B 1 71 ? -1.64 2.795 -0.35 1 98.38 71 LEU B CA 1
ATOM 3154 C C . LEU B 1 71 ? -0.372 3.459 -0.876 1 98.38 71 LEU B C 1
ATOM 3156 O O . LEU B 1 71 ? 0.247 2.965 -1.82 1 98.38 71 LEU B O 1
ATOM 3160 N N . ASN B 1 72 ? 0.039 4.594 -0.291 1 98.69 72 ASN B N 1
ATOM 3161 C CA . ASN B 1 72 ? 1.384 5.098 -0.55 1 98.69 72 ASN B CA 1
ATOM 3162 C C . ASN B 1 72 ? 2.451 4.121 -0.064 1 98.69 72 ASN B C 1
ATOM 3164 O O . ASN B 1 72 ? 2.172 3.252 0.764 1 98.69 72 ASN B O 1
ATOM 3168 N N . PRO B 1 73 ? 3.648 4.227 -0.475 1 98.44 73 PRO B N 1
ATOM 3169 C CA . PRO B 1 73 ? 4.688 3.207 -0.324 1 98.44 73 PRO B CA 1
ATOM 3170 C C . PRO B 1 73 ? 4.926 2.818 1.133 1 98.44 73 PRO B C 1
ATOM 3172 O O . PRO B 1 73 ? 5.109 1.637 1.438 1 98.44 73 PRO B O 1
ATOM 3175 N N . THR B 1 74 ? 4.875 3.768 2.051 1 98.44 74 THR B N 1
ATOM 3176 C CA . THR B 1 74 ? 5.203 3.436 3.432 1 98.44 74 THR B CA 1
ATOM 3177 C C . THR B 1 74 ? 3.934 3.154 4.234 1 98.44 74 THR B C 1
ATOM 3179 O O . THR B 1 74 ? 3.998 2.924 5.445 1 98.44 74 THR B O 1
ATOM 3182 N N . GLY B 1 75 ? 2.771 3.24 3.527 1 98.19 75 GLY B N 1
ATOM 3183 C CA . GLY B 1 75 ? 1.511 2.889 4.164 1 98.19 75 GLY B CA 1
ATOM 3184 C C . GLY B 1 75 ? 0.801 4.078 4.781 1 98.19 75 GLY B C 1
ATOM 3185 O O . GLY B 1 75 ? -0.009 3.92 5.695 1 98.19 75 GLY B O 1
ATOM 3186 N N . SER B 1 76 ? 1.126 5.297 4.371 1 98.31 76 SER B N 1
ATOM 3187 C CA . SER B 1 76 ? 0.422 6.453 4.918 1 98.31 76 SER B CA 1
ATOM 3188 C C . SER B 1 76 ? 0.521 7.652 3.98 1 98.31 76 SER B C 1
ATOM 3190 O O . SER B 1 76 ? 1.387 7.691 3.104 1 98.31 76 SER B O 1
ATOM 3192 N N . TYR B 1 77 ? -0.322 8.648 4.156 1 98.69 77 TYR B N 1
ATOM 3193 C CA . TYR B 1 77 ? -0.354 9.867 3.357 1 98.69 77 TYR B CA 1
ATOM 3194 C C . TYR B 1 77 ? 0.901 10.703 3.584 1 98.69 77 TYR B C 1
ATOM 3196 O O . TYR B 1 77 ? 1.193 11.617 2.811 1 98.69 77 TYR B O 1
ATOM 3204 N N . LYS B 1 78 ? 1.686 10.383 4.695 1 98.81 78 LYS B N 1
ATOM 3205 C CA . LYS B 1 78 ? 2.863 11.164 5.051 1 98.81 78 LYS B CA 1
ATOM 3206 C C . LYS B 1 78 ? 3.918 11.109 3.947 1 98.81 78 LYS B C 1
ATOM 3208 O O . LYS B 1 78 ? 4.766 11.992 3.846 1 98.81 78 LYS B O 1
ATOM 3213 N N . ASP B 1 79 ? 3.814 10.109 3.109 1 98.94 79 ASP B N 1
ATOM 3214 C CA . ASP B 1 79 ? 4.746 9.992 1.99 1 98.94 79 ASP B CA 1
ATOM 3215 C C . ASP B 1 79 ? 4.684 11.227 1.09 1 98.94 79 ASP B C 1
ATOM 3217 O O . ASP B 1 79 ? 5.688 11.609 0.489 1 98.94 79 ASP B O 1
ATOM 3221 N N . ARG B 1 80 ? 3.494 11.844 1.008 1 98.88 80 ARG B N 1
ATOM 3222 C CA . ARG B 1 80 ? 3.314 13.023 0.161 1 98.88 80 ARG B CA 1
ATOM 3223 C C . ARG B 1 80 ? 4.211 14.164 0.618 1 98.88 80 ARG B C 1
ATOM 3225 O O . ARG B 1 80 ? 4.777 14.883 -0.208 1 98.88 80 ARG B O 1
ATOM 3232 N N . GLY B 1 81 ? 4.285 14.328 1.899 1 98.88 81 GLY B N 1
ATOM 3233 C CA . GLY B 1 81 ? 5.16 15.352 2.451 1 98.88 81 GLY B CA 1
ATOM 3234 C C . GLY B 1 81 ? 6.621 14.945 2.457 1 98.88 81 GLY B C 1
ATOM 3235 O O . GLY B 1 81 ? 7.496 15.758 2.139 1 98.88 81 GLY B O 1
ATOM 3236 N N . SER B 1 82 ? 6.902 13.672 2.805 1 98.94 82 SER B N 1
ATOM 3237 C CA . SER B 1 82 ? 8.273 13.195 2.943 1 98.94 82 SER B CA 1
ATOM 3238 C C . SER B 1 82 ? 9.016 13.25 1.615 1 98.94 82 SER B C 1
ATOM 3240 O O . SER B 1 82 ? 10.188 13.633 1.571 1 98.94 82 SER B O 1
ATOM 3242 N N . VAL B 1 83 ? 8.352 12.891 0.512 1 98.94 83 VAL B N 1
ATOM 3243 C CA . VAL B 1 83 ? 9.023 12.891 -0.781 1 98.94 83 VAL B CA 1
ATOM 3244 C C . VAL B 1 83 ? 9.461 14.312 -1.136 1 98.94 83 VAL B C 1
ATOM 3246 O O . VAL B 1 83 ? 10.555 14.523 -1.653 1 98.94 83 VAL B O 1
ATOM 3249 N N . THR B 1 84 ? 8.578 15.281 -0.844 1 98.81 84 THR B N 1
ATOM 3250 C CA . THR B 1 84 ? 8.852 16.672 -1.189 1 98.81 84 THR B CA 1
ATOM 3251 C C . THR B 1 84 ? 9.953 17.25 -0.303 1 98.81 84 THR B C 1
ATOM 3253 O O . THR B 1 84 ? 10.914 17.844 -0.801 1 98.81 84 THR B O 1
ATOM 3256 N N . LEU B 1 85 ? 9.844 17.016 0.976 1 98.75 85 LEU B N 1
ATOM 3257 C CA . LEU B 1 85 ? 10.828 17.531 1.926 1 98.75 85 LEU B CA 1
ATOM 3258 C C . LEU B 1 85 ? 12.195 16.906 1.688 1 98.75 85 LEU B C 1
ATOM 3260 O O . LEU B 1 85 ? 13.188 17.609 1.508 1 98.75 85 LEU B O 1
ATOM 3264 N N . VAL B 1 86 ? 12.289 15.586 1.618 1 98.88 86 VAL B N 1
ATOM 3265 C CA . VAL B 1 86 ? 13.562 14.875 1.532 1 98.88 86 VAL B CA 1
ATOM 3266 C C . VAL B 1 86 ? 14.234 15.172 0.192 1 98.88 86 VAL B C 1
ATOM 3268 O O . VAL B 1 86 ? 15.445 15.367 0.127 1 98.88 86 VAL B O 1
ATOM 3271 N N . SER B 1 87 ? 13.438 15.188 -0.934 1 98.75 87 SER B N 1
ATOM 3272 C CA . SER B 1 87 ? 14 15.555 -2.229 1 98.75 87 SER B CA 1
ATOM 3273 C C . SER B 1 87 ? 14.602 16.953 -2.193 1 98.75 87 SER B C 1
ATOM 3275 O O . SER B 1 87 ? 15.688 17.188 -2.73 1 98.75 87 SER B O 1
ATOM 3277 N N . SER B 1 88 ? 13.844 17.922 -1.579 1 97.88 88 SER B N 1
ATOM 3278 C CA . SER B 1 88 ? 14.328 19.297 -1.469 1 97.88 88 SER B CA 1
ATOM 3279 C C . SER B 1 88 ? 15.609 19.375 -0.653 1 97.88 88 SER B C 1
ATOM 3281 O O . SER B 1 88 ? 16.531 20.109 -1.012 1 97.88 88 SER B O 1
ATOM 3283 N N . LEU B 1 89 ? 15.688 18.594 0.443 1 98.06 89 LEU B N 1
ATOM 3284 C CA . LEU B 1 89 ? 16.875 18.578 1.3 1 98.06 89 LEU B CA 1
ATOM 3285 C C . LEU B 1 89 ? 18.047 17.938 0.588 1 98.06 89 LEU B C 1
ATOM 3287 O O . LEU B 1 89 ? 19.172 18.438 0.666 1 98.06 89 LEU B O 1
ATOM 3291 N N . ALA B 1 90 ? 17.797 16.844 -0.075 1 98.31 90 ALA B N 1
ATOM 3292 C CA . ALA B 1 90 ? 18.859 16.141 -0.788 1 98.31 90 ALA B CA 1
ATOM 3293 C C . ALA B 1 90 ? 19.516 17.031 -1.821 1 98.31 90 ALA B C 1
ATOM 3295 O O . ALA B 1 90 ? 20.75 17.047 -1.947 1 98.31 90 ALA B O 1
ATOM 3296 N N . GLN B 1 91 ? 18.734 17.766 -2.602 1 96.62 91 GLN B N 1
ATOM 3297 C CA . GLN B 1 91 ? 19.281 18.625 -3.648 1 96.62 91 GLN B CA 1
ATOM 3298 C C . GLN B 1 91 ? 20.047 19.797 -3.053 1 96.62 91 GLN B C 1
ATOM 3300 O O . GLN B 1 91 ? 20.891 20.406 -3.723 1 96.62 91 GLN B O 1
ATOM 3305 N N . ARG B 1 92 ? 19.781 20.172 -1.722 1 94.94 92 ARG B N 1
ATOM 3306 C CA . ARG B 1 92 ? 20.484 21.234 -1.014 1 94.94 92 ARG B CA 1
ATOM 3307 C C . ARG B 1 92 ? 21.766 20.688 -0.365 1 94.94 92 ARG B C 1
ATOM 3309 O O . ARG B 1 92 ? 22.484 21.438 0.308 1 94.94 92 ARG B O 1
ATOM 3316 N N . GLY B 1 93 ? 22 19.438 -0.491 1 96.88 93 GLY B N 1
ATOM 3317 C CA . GLY B 1 93 ? 23.234 18.844 -0.016 1 96.88 93 GLY B CA 1
ATOM 3318 C C . GLY B 1 93 ? 23.156 18.406 1.437 1 96.88 93 GLY B C 1
ATOM 3319 O O . GLY B 1 93 ? 24.172 18.062 2.037 1 96.88 93 GLY B O 1
ATOM 3320 N N . ILE B 1 94 ? 21.984 18.406 2.004 1 97.81 94 ILE B N 1
ATOM 3321 C CA . ILE B 1 94 ? 21.812 17.938 3.379 1 97.81 94 ILE B CA 1
ATOM 3322 C C . ILE B 1 94 ? 22 16.438 3.449 1 97.81 94 ILE B C 1
ATOM 3324 O O . ILE B 1 94 ? 21.375 15.688 2.68 1 97.81 94 ILE B O 1
ATOM 3328 N N . ARG B 1 95 ? 22.766 15.984 4.441 1 98.19 95 ARG B N 1
ATOM 3329 C CA . ARG B 1 95 ? 23.125 14.562 4.449 1 98.19 95 ARG B CA 1
ATOM 3330 C C . ARG B 1 95 ? 22.703 13.906 5.762 1 98.19 95 ARG B C 1
ATOM 3332 O O . ARG B 1 95 ? 22.781 12.688 5.898 1 98.19 95 ARG B O 1
ATOM 3339 N N . GLU B 1 96 ? 22.281 14.695 6.711 1 98.75 96 GLU B N 1
ATOM 3340 C CA . GLU B 1 96 ? 21.797 14.195 7.992 1 98.75 96 GLU B CA 1
ATOM 3341 C C . GLU B 1 96 ? 20.547 14.961 8.445 1 98.75 96 GLU B C 1
ATOM 3343 O O . GLU B 1 96 ? 20.547 16.188 8.453 1 98.75 96 GLU B O 1
ATOM 3348 N N . ILE B 1 97 ? 19.531 14.18 8.812 1 98.88 97 ILE B N 1
ATOM 3349 C CA . ILE B 1 97 ? 18.297 14.844 9.25 1 98.88 97 ILE B CA 1
ATOM 3350 C C . ILE B 1 97 ? 17.812 14.203 10.539 1 98.88 97 ILE B C 1
ATOM 3352 O O . ILE B 1 97 ? 18.156 13.062 10.859 1 98.88 97 ILE B O 1
ATOM 3356 N N . SER B 1 98 ? 17.047 14.961 11.336 1 98.75 98 SER B N 1
ATOM 3357 C CA . SER B 1 98 ? 16.359 14.492 12.539 1 98.75 98 SER B CA 1
ATOM 3358 C C . SER B 1 98 ? 14.859 14.719 12.438 1 98.75 98 SER B C 1
ATOM 3360 O O . SER B 1 98 ? 14.406 15.617 11.727 1 98.75 98 SER B O 1
ATOM 3362 N N . GLU B 1 99 ? 14.102 13.914 12.992 1 98.31 99 GLU B N 1
ATOM 3363 C CA . GLU B 1 99 ? 12.648 13.984 13.109 1 98.31 99 GLU B CA 1
ATOM 3364 C C . GLU B 1 99 ? 12.18 13.398 14.438 1 98.31 99 GLU B C 1
ATOM 3366 O O . GLU B 1 99 ? 12.875 12.586 15.047 1 98.31 99 GLU B O 1
ATOM 3371 N N . ASP B 1 100 ? 11 13.828 14.961 1 97.31 100 ASP B N 1
ATOM 3372 C CA . ASP B 1 100 ? 10.602 13.438 16.312 1 97.31 100 ASP B CA 1
ATOM 3373 C C . ASP B 1 100 ? 9.25 12.734 16.312 1 97.31 100 ASP B C 1
ATOM 3375 O O . ASP B 1 100 ? 8.391 13.023 17.141 1 97.31 100 ASP B O 1
ATOM 3379 N N . SER B 1 101 ? 9 11.867 15.406 1 94.81 101 SER B N 1
ATOM 3380 C CA . SER B 1 101 ? 7.773 11.086 15.344 1 94.81 101 SER B CA 1
ATOM 3381 C C . SER B 1 101 ? 8.07 9.586 15.367 1 94.81 101 SER B C 1
ATOM 3383 O O . SER B 1 101 ? 8.867 9.102 14.562 1 94.81 101 SER B O 1
ATOM 3385 N N . SER B 1 102 ? 7.387 8.883 16.25 1 92.19 102 SER B N 1
ATOM 3386 C CA . SER B 1 102 ? 7.496 7.43 16.297 1 92.19 102 SER B CA 1
ATOM 3387 C C . SER B 1 102 ? 6.465 6.77 15.383 1 92.19 102 SER B C 1
ATOM 3389 O O . SER B 1 102 ? 6.352 5.543 15.352 1 92.19 102 SER B O 1
ATOM 3391 N N . GLY B 1 103 ? 5.691 7.52 14.68 1 94.56 103 GLY B N 1
ATOM 3392 C CA . GLY B 1 103 ? 4.574 6.996 13.906 1 94.56 103 GLY B CA 1
ATOM 3393 C C . GLY B 1 103 ? 4.797 7.082 12.406 1 94.56 103 GLY B C 1
ATOM 3394 O O . GLY B 1 103 ? 5.895 6.801 11.922 1 94.56 103 GLY B O 1
ATOM 3395 N N . ASN B 1 104 ? 3.73 7.445 11.695 1 97.12 104 ASN B N 1
ATOM 3396 C CA . ASN B 1 104 ? 3.725 7.434 10.234 1 97.12 104 ASN B CA 1
ATOM 3397 C C . ASN B 1 104 ? 4.711 8.445 9.664 1 97.12 104 ASN B C 1
ATOM 3399 O O . ASN B 1 104 ? 5.375 8.172 8.656 1 97.12 104 ASN B O 1
ATOM 3403 N N . ALA B 1 105 ? 4.812 9.578 10.297 1 97.94 105 ALA B N 1
ATOM 3404 C CA . ALA B 1 105 ? 5.766 10.57 9.805 1 97.94 105 ALA B CA 1
ATOM 3405 C C . ALA B 1 105 ? 7.199 10.07 9.93 1 97.94 105 ALA B C 1
ATOM 3407 O O . ALA B 1 105 ? 7.996 10.211 9 1 97.94 105 ALA B O 1
ATOM 3408 N N . GLY B 1 106 ? 7.52 9.523 11.094 1 98.12 106 GLY B N 1
ATOM 3409 C CA . GLY B 1 106 ? 8.844 8.961 11.289 1 98.12 106 GLY B CA 1
ATOM 3410 C C . GLY B 1 106 ? 9.18 7.859 10.305 1 98.12 106 GLY B C 1
ATOM 3411 O O . GLY B 1 106 ? 10.273 7.832 9.742 1 98.12 106 GLY B O 1
ATOM 3412 N N . SER B 1 107 ? 8.242 6.965 10.109 1 98.19 107 SER B N 1
ATOM 3413 C CA . SER B 1 107 ? 8.445 5.859 9.172 1 98.19 107 SER B CA 1
ATOM 3414 C C . SER B 1 107 ? 8.656 6.371 7.75 1 98.19 107 SER B C 1
ATOM 3416 O O . SER B 1 107 ? 9.531 5.887 7.031 1 98.19 107 SER B O 1
ATOM 3418 N N . SER B 1 108 ? 7.832 7.32 7.371 1 98.81 108 SER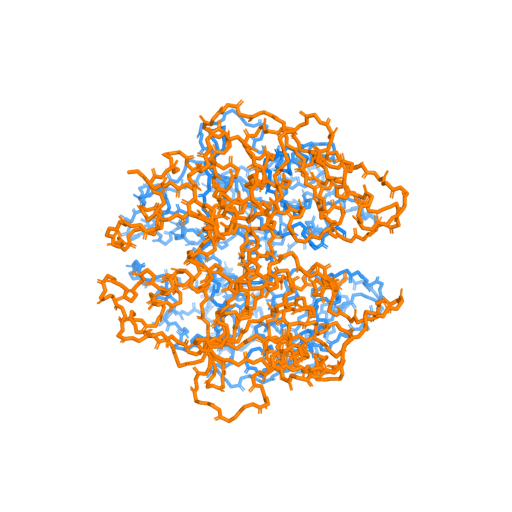 B N 1
ATOM 3419 C CA . SER B 1 108 ? 7.902 7.867 6.023 1 98.81 108 SER B CA 1
ATOM 3420 C C . SER B 1 108 ? 9.227 8.594 5.789 1 98.81 108 SER B C 1
ATOM 3422 O O . SER B 1 108 ? 9.898 8.359 4.781 1 98.81 108 SER B O 1
ATOM 3424 N N . ILE B 1 109 ? 9.617 9.43 6.699 1 98.88 109 ILE B N 1
ATOM 3425 C CA . ILE B 1 109 ? 10.867 10.188 6.578 1 98.88 109 ILE B CA 1
ATOM 3426 C C . ILE B 1 109 ? 12.055 9.227 6.578 1 98.88 109 ILE B C 1
ATOM 3428 O O . ILE B 1 109 ? 13.008 9.414 5.824 1 98.88 109 ILE B O 1
ATOM 3432 N N . ALA B 1 110 ? 11.984 8.219 7.41 1 98.88 110 ALA B N 1
ATOM 3433 C CA . ALA B 1 110 ? 13.039 7.207 7.434 1 98.88 110 ALA B CA 1
ATOM 3434 C C . ALA B 1 110 ? 13.188 6.531 6.074 1 98.88 110 ALA B C 1
ATOM 3436 O O . ALA B 1 110 ? 14.305 6.34 5.586 1 98.88 110 ALA B O 1
ATOM 3437 N N . ALA B 1 111 ? 12.109 6.211 5.465 1 98.88 111 ALA B N 1
ATOM 3438 C CA . ALA B 1 111 ? 12.125 5.516 4.18 1 98.88 111 ALA B CA 1
ATOM 3439 C C . ALA B 1 111 ? 12.727 6.402 3.088 1 98.88 111 ALA B C 1
ATOM 3441 O O . ALA B 1 111 ? 13.625 5.977 2.357 1 98.88 111 ALA B O 1
ATOM 3442 N N . TYR B 1 112 ? 12.227 7.602 2.943 1 98.94 112 TYR B N 1
ATOM 3443 C CA . TYR B 1 112 ? 12.68 8.492 1.886 1 98.94 112 TYR B CA 1
ATOM 3444 C C . TYR B 1 112 ? 14.117 8.945 2.137 1 98.94 112 TYR B C 1
ATOM 3446 O O . TYR B 1 112 ? 14.883 9.148 1.193 1 98.94 112 TYR B O 1
ATOM 3454 N N . GLY B 1 113 ? 14.438 9.141 3.439 1 98.88 113 GLY B N 1
ATOM 3455 C CA . GLY B 1 113 ? 15.828 9.383 3.764 1 98.88 113 GLY B CA 1
ATOM 3456 C C . GLY B 1 113 ? 16.75 8.25 3.336 1 98.88 113 GLY B C 1
ATOM 3457 O O . GLY B 1 113 ? 17.812 8.492 2.77 1 98.88 113 GLY B O 1
ATOM 3458 N N . ALA B 1 114 ? 16.344 7.051 3.621 1 98.75 114 ALA B N 1
ATOM 3459 C CA . ALA B 1 114 ? 17.109 5.875 3.215 1 98.75 114 ALA B CA 1
ATOM 3460 C C . ALA B 1 114 ? 17.328 5.855 1.705 1 98.75 114 ALA B C 1
ATOM 3462 O O . ALA B 1 114 ? 18.453 5.656 1.236 1 98.75 114 ALA B O 1
ATOM 3463 N N . MET B 1 115 ? 16.297 6.09 0.92 1 98.56 115 MET B N 1
ATOM 3464 C CA . MET B 1 115 ? 16.391 6.105 -0.537 1 98.56 115 MET B CA 1
ATOM 3465 C C . MET B 1 115 ? 17.344 7.199 -1.009 1 98.56 115 MET B C 1
ATOM 3467 O O . MET B 1 115 ? 18.062 7.02 -1.994 1 98.56 115 MET B O 1
ATOM 3471 N N . ALA B 1 116 ? 17.312 8.305 -0.274 1 98.56 116 ALA B N 1
ATOM 3472 C CA . ALA B 1 116 ? 18.109 9.469 -0.661 1 98.56 116 ALA B CA 1
ATOM 3473 C C . ALA B 1 116 ? 19.562 9.305 -0.224 1 98.56 116 ALA B C 1
ATOM 3475 O O . ALA B 1 116 ? 20.422 10.102 -0.607 1 98.56 116 ALA B O 1
ATOM 3476 N N . GLY B 1 117 ? 19.844 8.281 0.591 1 98.19 117 GLY B N 1
ATOM 3477 C CA . GLY B 1 117 ? 21.172 8.148 1.154 1 98.19 117 GLY B CA 1
ATOM 3478 C C . GLY B 1 117 ? 21.469 9.156 2.246 1 98.19 117 GLY B C 1
ATOM 3479 O O . GLY B 1 117 ? 22.625 9.523 2.465 1 98.19 117 GLY B O 1
ATOM 3480 N N . ILE B 1 118 ? 20.453 9.711 2.873 1 98.81 118 ILE B N 1
ATOM 3481 C CA . ILE B 1 118 ? 20.562 10.672 3.969 1 98.81 118 ILE B CA 1
ATOM 3482 C C . ILE B 1 118 ? 20.516 9.93 5.305 1 98.81 118 ILE B C 1
ATOM 3484 O O . ILE B 1 118 ? 19.703 9.016 5.484 1 98.81 118 ILE B O 1
ATOM 3488 N N . LYS B 1 119 ? 21.422 10.25 6.246 1 98.81 119 LYS B N 1
ATOM 3489 C CA . LYS B 1 119 ? 21.344 9.695 7.598 1 98.81 119 LYS B CA 1
ATOM 3490 C C . LYS B 1 119 ? 20.141 10.25 8.352 1 98.81 119 LYS B C 1
ATOM 3492 O O . LYS B 1 119 ? 19.969 11.469 8.438 1 98.81 119 LYS B O 1
ATOM 3497 N N . VAL B 1 120 ? 19.344 9.391 8.875 1 98.88 120 VAL B N 1
ATOM 3498 C CA . VAL B 1 120 ? 18.109 9.805 9.531 1 98.88 120 VAL B CA 1
ATOM 3499 C C . VAL B 1 120 ? 18.156 9.422 11.008 1 98.88 120 VAL B C 1
ATOM 3501 O O . VAL B 1 120 ? 18.422 8.266 11.352 1 98.88 120 VAL B O 1
ATOM 3504 N N . LYS B 1 121 ? 17.906 10.359 11.859 1 98.88 121 LYS B N 1
ATOM 3505 C CA . LYS B 1 121 ? 17.703 10.148 13.289 1 98.88 121 LYS B CA 1
ATOM 3506 C C . LYS B 1 121 ? 16.25 10.43 13.688 1 98.88 121 LYS B C 1
ATOM 3508 O O . LYS B 1 121 ? 15.727 11.516 13.438 1 98.88 121 LYS B O 1
ATOM 3513 N N . ILE B 1 122 ? 15.68 9.445 14.273 1 98.81 122 ILE B N 1
ATOM 3514 C CA . ILE B 1 122 ? 14.305 9.609 14.734 1 98.81 122 ILE B CA 1
ATOM 3515 C C . ILE B 1 122 ? 14.273 9.617 16.266 1 98.81 122 ILE B C 1
ATOM 3517 O O . ILE B 1 122 ? 14.617 8.625 16.906 1 98.81 122 ILE B O 1
ATOM 3521 N N . PHE B 1 123 ? 13.828 10.688 16.828 1 98.56 123 PHE B N 1
ATOM 3522 C CA . PHE B 1 123 ? 13.734 10.859 18.266 1 98.56 123 PHE B CA 1
ATOM 3523 C C . PHE B 1 123 ? 12.344 10.477 18.766 1 98.56 123 PHE B C 1
ATOM 3525 O O . PHE B 1 123 ? 11.336 10.938 18.234 1 98.56 123 PHE B O 1
ATOM 3532 N N . VAL B 1 124 ? 12.359 9.617 19.719 1 97.31 124 VAL B N 1
ATOM 3533 C CA . VAL B 1 124 ? 11.086 9.117 20.219 1 97.31 124 VAL B CA 1
ATOM 3534 C C . VAL B 1 124 ? 11.117 9.039 21.734 1 97.31 124 VAL B C 1
ATOM 3536 O O . VAL B 1 124 ? 12.188 9.023 22.344 1 97.31 124 VAL B O 1
ATOM 3539 N N . PRO B 1 125 ? 9.898 9.086 22.359 1 94.25 125 PRO B N 1
ATOM 3540 C CA . PRO B 1 125 ? 9.898 8.805 23.797 1 94.25 125 PRO B CA 1
ATOM 3541 C C . PRO B 1 125 ? 10.5 7.445 24.125 1 94.25 125 PRO B C 1
ATOM 3543 O O . PRO B 1 125 ? 10.352 6.492 23.359 1 94.25 125 PRO B O 1
ATOM 3546 N N . SER B 1 126 ? 11.086 7.316 25.266 1 94.88 126 SER B N 1
ATOM 3547 C CA . SER B 1 126 ? 11.727 6.078 25.688 1 94.88 126 SER B CA 1
ATOM 3548 C C . SER B 1 126 ? 10.727 4.93 25.766 1 94.88 126 SER B C 1
ATOM 3550 O O . SER B 1 126 ? 11.102 3.762 25.672 1 94.88 126 SER B O 1
ATOM 3552 N N . THR B 1 127 ? 9.492 5.273 25.797 1 90.62 127 THR B N 1
ATOM 3553 C CA . THR B 1 127 ? 8.438 4.277 25.953 1 90.62 127 THR B CA 1
ATOM 3554 C C . THR B 1 127 ? 7.914 3.844 24.578 1 90.62 127 THR B C 1
ATOM 3556 O O . THR B 1 127 ? 7.102 2.92 24.5 1 90.62 127 THR B O 1
ATOM 3559 N N . ALA B 1 128 ? 8.359 4.543 23.594 1 90.06 128 ALA B N 1
ATOM 3560 C CA . ALA B 1 128 ? 7.871 4.223 22.25 1 90.06 128 ALA B CA 1
ATOM 3561 C C . ALA B 1 128 ? 8.219 2.787 21.859 1 90.06 128 ALA B C 1
ATOM 3563 O O . ALA B 1 128 ? 9.336 2.324 22.125 1 90.06 128 ALA B O 1
ATOM 3564 N N . ARG B 1 129 ? 7.234 2.035 21.406 1 84 129 ARG B N 1
ATOM 3565 C CA . ARG B 1 129 ? 7.383 0.663 20.938 1 84 129 ARG B CA 1
ATOM 3566 C C . ARG B 1 129 ? 6.375 0.349 19.844 1 84 129 ARG B C 1
ATOM 3568 O O . ARG B 1 129 ? 5.582 1.21 19.453 1 84 129 ARG B O 1
ATOM 3575 N N . GLY B 1 130 ? 6.551 -0.89 19.203 1 85 130 GLY B N 1
ATOM 3576 C CA . GLY B 1 130 ? 5.512 -1.333 18.281 1 85 130 GLY B CA 1
ATOM 3577 C C . GLY B 1 130 ? 5.969 -1.375 16.844 1 85 130 GLY B C 1
ATOM 3578 O O . GLY B 1 130 ? 7.152 -1.195 16.547 1 85 130 GLY B O 1
ATOM 3579 N N . GLY B 1 131 ? 4.969 -1.697 16.031 1 84.06 131 GLY B N 1
ATOM 3580 C CA . GLY B 1 131 ? 5.211 -1.973 14.633 1 84.06 131 GLY B CA 1
ATOM 3581 C C . GLY B 1 131 ? 5.77 -0.779 13.875 1 84.06 131 GLY B C 1
ATOM 3582 O O . GLY B 1 131 ? 6.684 -0.924 13.062 1 84.06 131 GLY B O 1
ATOM 3583 N N . LYS B 1 132 ? 5.297 0.495 14.094 1 87.31 132 LYS B N 1
ATOM 3584 C CA . LYS B 1 132 ? 5.766 1.679 13.375 1 87.31 132 LYS B CA 1
ATOM 3585 C C . LYS B 1 132 ? 7.23 1.974 13.703 1 87.31 132 LYS B C 1
ATOM 3587 O O . LYS B 1 132 ? 7.988 2.402 12.828 1 87.31 132 LYS B O 1
ATOM 3592 N N . LEU B 1 133 ? 7.586 1.701 14.945 1 93.62 133 LEU B N 1
ATOM 3593 C CA . LEU B 1 133 ? 8.984 1.865 15.32 1 93.62 133 LEU B CA 1
ATOM 3594 C C . LEU B 1 133 ? 9.859 0.839 14.617 1 93.62 133 LEU B C 1
ATOM 3596 O O . LEU B 1 133 ? 10.969 1.161 14.172 1 93.62 133 LEU B O 1
ATOM 3600 N N . LYS B 1 134 ? 9.398 -0.401 14.531 1 95.12 134 LYS B N 1
ATOM 3601 C CA . LYS B 1 134 ? 10.125 -1.439 13.805 1 95.12 134 LYS B CA 1
ATOM 3602 C C . LYS B 1 134 ? 10.312 -1.062 12.336 1 95.12 134 LYS B C 1
ATOM 3604 O O . LYS B 1 134 ? 11.352 -1.351 11.742 1 95.12 134 LYS B O 1
ATOM 3609 N N . GLN B 1 135 ? 9.289 -0.489 11.766 1 97.44 135 GLN B N 1
ATOM 3610 C CA . GLN B 1 135 ? 9.367 -0.024 10.383 1 97.44 135 GLN B CA 1
ATOM 3611 C C . GLN B 1 135 ? 10.461 1.032 10.227 1 97.44 135 GLN B C 1
ATOM 3613 O O . GLN B 1 135 ? 11.234 0.991 9.266 1 97.44 135 GLN B O 1
ATOM 3618 N N . ILE B 1 136 ? 10.5 1.989 11.172 1 98.31 136 ILE B N 1
ATOM 3619 C CA . ILE B 1 136 ? 11.508 3.041 11.188 1 98.31 136 ILE B CA 1
ATOM 3620 C C . ILE B 1 136 ? 12.906 2.42 11.242 1 98.31 136 ILE B C 1
ATOM 3622 O O . ILE B 1 136 ? 13.773 2.752 10.438 1 98.31 136 ILE B O 1
ATOM 3626 N N . GLU B 1 137 ? 13.078 1.475 12.117 1 98 137 GLU B N 1
ATOM 3627 C CA . GLU B 1 137 ? 14.367 0.815 12.305 1 98 137 GLU B CA 1
ATOM 3628 C C . GLU B 1 137 ? 14.75 -0.001 11.078 1 98 137 GLU B C 1
ATOM 3630 O O . GLU B 1 137 ? 15.922 -0.043 10.695 1 98 137 GLU B O 1
ATOM 3635 N N . ALA B 1 138 ? 13.82 -0.596 10.5 1 97.94 138 ALA B N 1
ATOM 3636 C CA . ALA B 1 138 ? 14.07 -1.42 9.32 1 97.94 138 ALA B CA 1
ATOM 3637 C C . ALA B 1 138 ? 14.68 -0.593 8.195 1 97.94 138 ALA B C 1
ATOM 3639 O O . ALA B 1 138 ? 15.523 -1.084 7.441 1 97.94 138 ALA B O 1
ATOM 3640 N N . TYR B 1 139 ? 14.297 0.652 8.062 1 98.62 139 TYR B N 1
ATOM 3641 C CA . TYR B 1 139 ? 14.773 1.523 6.996 1 98.62 139 TYR B CA 1
ATOM 3642 C C . TYR B 1 139 ? 16.203 1.998 7.277 1 98.62 139 TYR B C 1
ATOM 3644 O O . TYR B 1 139 ? 16.828 2.645 6.438 1 98.62 139 TYR B O 1
ATOM 3652 N N . GLY B 1 140 ? 16.688 1.729 8.477 1 98.44 140 GLY B N 1
ATOM 3653 C CA . GLY B 1 140 ? 18.062 2.062 8.805 1 98.44 140 GLY B CA 1
ATOM 3654 C C . GLY B 1 140 ? 18.188 3.355 9.586 1 98.44 140 GLY B C 1
ATOM 3655 O O . GLY B 1 140 ? 19.297 3.816 9.852 1 98.44 140 GLY B O 1
ATOM 3656 N N . ALA B 1 141 ? 17.078 3.945 9.945 1 98.75 141 ALA B N 1
ATOM 3657 C CA . ALA B 1 141 ? 17.125 5.16 10.758 1 98.75 141 ALA B CA 1
ATOM 3658 C C . ALA B 1 141 ? 17.641 4.859 12.164 1 98.75 141 ALA B C 1
ATOM 3660 O O . ALA B 1 141 ? 17.344 3.799 12.727 1 98.75 141 ALA B O 1
ATOM 3661 N N . GLU B 1 142 ? 18.406 5.738 12.68 1 98.5 142 GLU B N 1
ATOM 3662 C CA . GLU B 1 142 ? 18.781 5.66 14.086 1 98.5 142 GLU B CA 1
ATOM 3663 C C . GLU B 1 142 ? 17.656 6.133 14.992 1 98.5 142 GLU B C 1
ATOM 3665 O O . GLU B 1 142 ? 17.172 7.262 14.867 1 98.5 142 GLU B O 1
ATOM 3670 N N . VAL B 1 143 ? 17.219 5.27 15.859 1 98.38 143 VAL B N 1
ATOM 3671 C CA . VAL B 1 143 ? 16.188 5.637 16.828 1 98.38 143 VAL B CA 1
ATOM 3672 C C . VAL B 1 143 ? 16.828 6.137 18.109 1 98.38 143 VAL B C 1
ATOM 3674 O O . VAL B 1 143 ? 17.625 5.426 18.734 1 98.38 143 VAL B O 1
ATOM 3677 N N . VAL B 1 144 ? 16.516 7.312 18.469 1 98.38 144 VAL B N 1
ATOM 3678 C CA . VAL B 1 144 ? 17.047 7.918 19.688 1 98.38 144 VAL B CA 1
ATOM 3679 C C . VAL B 1 144 ? 15.93 8.062 20.719 1 98.38 144 VAL B C 1
ATOM 3681 O O . VAL B 1 144 ? 15.016 8.875 20.547 1 98.38 144 VAL B O 1
ATOM 3684 N N . LYS B 1 145 ? 16.062 7.375 21.766 1 97.56 145 LYS B N 1
ATOM 3685 C CA . LYS B 1 145 ? 15.047 7.387 22.812 1 97.56 145 LYS B CA 1
ATOM 3686 C C . LYS B 1 145 ? 15.344 8.469 23.844 1 97.56 145 LYS B C 1
ATOM 3688 O O . LYS B 1 145 ? 16.469 8.586 24.328 1 97.56 145 LYS B O 1
ATOM 3693 N N . ILE B 1 146 ? 14.359 9.242 24.141 1 97.62 146 ILE B N 1
ATOM 3694 C CA . ILE B 1 146 ? 14.492 10.367 25.062 1 97.62 146 ILE B CA 1
ATOM 3695 C C . ILE B 1 146 ? 13.555 10.172 26.25 1 97.62 146 ILE B C 1
ATOM 3697 O O . ILE B 1 146 ? 12.359 9.922 26.062 1 97.62 146 ILE B O 1
ATOM 3701 N N . ASP B 1 147 ? 14.07 10.289 27.438 1 95.25 147 ASP B N 1
ATOM 3702 C CA . ASP B 1 147 ? 13.234 10.312 28.641 1 95.25 147 ASP B CA 1
ATOM 3703 C C . ASP B 1 147 ? 12.602 11.695 28.828 1 95.25 147 ASP B C 1
ATOM 3705 O O . ASP B 1 147 ? 13.281 12.719 28.703 1 95.25 147 ASP B O 1
ATOM 3709 N N . GLY B 1 148 ? 11.375 11.688 29.031 1 90.38 148 GLY B N 1
ATOM 3710 C CA . GLY B 1 148 ? 10.727 12.961 29.312 1 90.38 148 GLY B CA 1
ATOM 3711 C C . GLY B 1 148 ? 9.453 13.164 28.516 1 90.38 148 GLY B C 1
ATOM 3712 O O . GLY B 1 148 ? 8.789 12.195 28.125 1 90.38 148 GLY B O 1
ATOM 3713 N N . THR B 1 149 ? 9.094 14.406 28.359 1 87 149 THR B N 1
ATOM 3714 C CA . THR B 1 149 ? 7.848 14.797 27.719 1 87 149 THR B CA 1
ATOM 3715 C C . THR B 1 149 ? 8.016 14.859 26.203 1 87 149 THR B C 1
ATOM 3717 O O . THR B 1 149 ? 9.125 14.703 25.688 1 87 149 THR B O 1
ATOM 3720 N N . ARG B 1 150 ? 6.871 15.008 25.547 1 87.12 150 ARG B N 1
ATOM 3721 C CA . ARG B 1 150 ? 6.902 15.227 24.094 1 87.12 150 ARG B CA 1
ATOM 3722 C C . ARG B 1 150 ? 7.762 16.438 23.734 1 87.12 150 ARG B C 1
ATOM 3724 O O . ARG B 1 150 ? 8.438 16.438 22.703 1 87.12 150 ARG B O 1
ATOM 3731 N N . GLU B 1 151 ? 7.719 17.406 24.547 1 90.38 151 GLU B N 1
ATOM 3732 C CA . GLU B 1 151 ? 8.523 18.594 24.328 1 90.38 151 GLU B CA 1
ATOM 3733 C C . GLU B 1 151 ? 10.016 18.281 24.438 1 90.38 151 GLU B C 1
ATOM 3735 O O . GLU B 1 151 ? 10.828 18.844 23.703 1 90.38 151 GLU B O 1
ATOM 3740 N N . ASP B 1 152 ? 10.344 17.422 25.344 1 95.44 152 ASP B N 1
ATOM 3741 C CA . ASP B 1 152 ? 11.734 17 25.484 1 95.44 152 ASP B CA 1
ATOM 3742 C C . ASP B 1 152 ? 12.227 16.297 24.234 1 95.44 152 ASP B C 1
ATOM 3744 O O . ASP B 1 152 ? 13.352 16.516 23.781 1 95.44 152 ASP B O 1
ATOM 3748 N N . VAL B 1 153 ? 11.406 15.516 23.719 1 96.44 153 VAL B N 1
ATOM 3749 C CA . VAL B 1 153 ? 11.734 14.766 22.516 1 96.44 153 VAL B CA 1
ATOM 3750 C C . VAL B 1 153 ? 11.953 15.727 21.344 1 96.44 153 VAL B C 1
ATOM 3752 O O . VAL B 1 153 ? 12.953 15.625 20.641 1 96.44 153 VAL B O 1
ATOM 3755 N N . SER B 1 154 ? 11.07 16.672 21.156 1 95.31 154 SER B N 1
ATOM 3756 C CA . SER B 1 154 ? 11.18 17.625 20.078 1 95.31 154 SER B CA 1
ATOM 3757 C C . SER B 1 154 ? 12.43 18.5 20.234 1 95.31 154 SER B C 1
ATOM 3759 O O . SER B 1 154 ? 13.117 18.781 19.25 1 95.31 154 SER B O 1
ATOM 3761 N N . ARG B 1 155 ? 12.672 18.938 21.438 1 96.31 155 ARG B N 1
ATOM 3762 C CA . ARG B 1 155 ? 13.852 19.75 21.719 1 96.31 155 ARG B CA 1
ATOM 3763 C C . ARG B 1 155 ? 15.133 18.984 21.391 1 96.31 155 ARG B C 1
ATOM 3765 O O . ARG B 1 155 ? 16.062 19.547 20.812 1 96.31 155 ARG B O 1
ATOM 3772 N N . ALA B 1 156 ? 15.164 17.734 21.766 1 98 156 ALA B N 1
ATOM 3773 C CA . ALA B 1 156 ? 16.328 16.906 21.484 1 98 156 ALA B CA 1
ATOM 3774 C C . ALA B 1 156 ? 16.562 16.766 19.984 1 98 156 ALA B C 1
ATOM 3776 O O . ALA B 1 156 ? 17.688 16.828 19.5 1 98 156 ALA B O 1
ATOM 3777 N N . ALA B 1 157 ? 15.523 16.516 19.219 1 98 157 ALA B N 1
ATOM 3778 C CA . ALA B 1 157 ? 15.625 16.391 17.766 1 98 157 ALA B CA 1
ATOM 3779 C C . ALA B 1 157 ? 16.125 17.688 17.141 1 98 157 ALA B C 1
ATOM 3781 O O . ALA B 1 157 ? 17 17.672 16.266 1 98 157 ALA B O 1
ATOM 3782 N N . GLU B 1 158 ? 15.562 18.797 17.594 1 96.44 158 GLU B N 1
ATOM 3783 C CA . GLU B 1 158 ? 15.906 20.109 17.047 1 96.44 158 GLU B CA 1
ATOM 3784 C C . GLU B 1 158 ? 17.359 20.469 17.359 1 96.44 158 GLU B C 1
ATOM 3786 O O . GLU B 1 158 ? 18.031 21.109 16.547 1 96.44 158 GLU B O 1
ATOM 3791 N N . SER B 1 159 ? 17.844 20.031 18.484 1 96.88 159 SER B N 1
ATOM 3792 C CA . SER B 1 159 ? 19.188 20.391 18.938 1 96.88 159 SER B CA 1
ATOM 3793 C C . SER B 1 159 ? 20.203 19.297 18.609 1 96.88 159 SER B C 1
ATOM 3795 O O . SER B 1 159 ? 21.312 19.297 19.141 1 96.88 159 SER B O 1
ATOM 3797 N N . SER B 1 160 ? 19.891 18.391 17.781 1 97.19 160 SER B N 1
ATOM 3798 C CA . SER B 1 160 ? 20.703 17.203 17.531 1 97.19 160 SER B CA 1
ATOM 3799 C C . SER B 1 160 ? 21.922 17.531 16.688 1 97.19 160 SER B C 1
ATOM 3801 O O . SER B 1 160 ? 22.859 16.719 16.594 1 97.19 160 SER B O 1
ATOM 3803 N N . GLY B 1 161 ? 21.984 18.609 16 1 96.44 161 GLY B N 1
ATOM 3804 C CA . GLY B 1 161 ? 23.031 18.953 15.055 1 96.44 161 GLY B CA 1
ATOM 3805 C C . GLY B 1 161 ? 22.672 18.609 13.617 1 96.44 161 GLY B C 1
ATOM 3806 O O . GLY B 1 161 ? 23.234 19.172 12.68 1 96.44 161 GLY B O 1
ATOM 3807 N N . ALA B 1 162 ? 21.781 17.734 13.422 1 97.94 162 ALA B N 1
ATOM 3808 C CA . ALA B 1 162 ? 21.25 17.391 12.102 1 97.94 162 ALA B CA 1
ATOM 3809 C C . ALA B 1 162 ? 20.172 18.375 11.672 1 97.94 162 ALA B C 1
ATOM 3811 O O . ALA B 1 162 ? 19.672 19.156 12.492 1 97.94 162 ALA B O 1
ATOM 3812 N N . TYR B 1 163 ? 19.938 18.453 10.359 1 98.19 163 TYR B N 1
ATOM 3813 C CA . TYR B 1 163 ? 18.812 19.25 9.898 1 98.19 163 TYR B CA 1
ATOM 3814 C C . TYR B 1 163 ? 17.5 18.734 10.477 1 98.19 163 TYR B C 1
ATOM 3816 O O . TYR B 1 163 ? 17.141 17.578 10.281 1 98.19 163 TYR B O 1
ATOM 3824 N N . TYR B 1 164 ? 16.75 19.562 11.195 1 98.38 164 TYR B N 1
ATOM 3825 C CA . TYR B 1 164 ? 15.5 19.156 11.828 1 98.38 164 TYR B CA 1
ATOM 3826 C C . TYR B 1 164 ? 14.367 19.094 10.805 1 98.38 164 TYR B C 1
ATOM 3828 O O . TYR B 1 164 ? 13.695 20.094 10.555 1 98.38 164 TYR B O 1
ATOM 3836 N N . ALA B 1 165 ? 14.094 17.906 10.305 1 98.38 165 ALA B N 1
ATOM 3837 C CA . ALA B 1 165 ? 13.102 17.656 9.258 1 98.38 165 ALA B CA 1
ATOM 3838 C C . ALA B 1 165 ? 11.727 17.406 9.867 1 98.38 165 ALA B C 1
ATOM 3840 O O . ALA B 1 165 ? 11.062 16.422 9.547 1 98.38 165 ALA B O 1
ATOM 3841 N N . SER B 1 166 ? 11.297 18.359 10.68 1 97.75 166 SER B N 1
ATOM 3842 C CA . SER B 1 166 ? 9.984 18.266 11.32 1 97.75 166 SER B CA 1
ATOM 3843 C C . SER B 1 166 ? 8.867 18.188 10.289 1 97.75 166 SER B C 1
ATOM 3845 O O . SER B 1 166 ? 8.703 19.094 9.469 1 97.75 166 SER B O 1
ATOM 3847 N N . HIS B 1 167 ? 8.023 17.109 10.406 1 97.75 167 HIS B N 1
ATOM 3848 C CA . HIS B 1 167 ? 6.926 16.953 9.461 1 97.75 167 HIS B CA 1
ATOM 3849 C C . HIS B 1 167 ? 5.852 18.016 9.688 1 97.75 167 HIS B C 1
ATOM 3851 O O . HIS B 1 167 ? 5.027 18.266 8.805 1 97.75 167 HIS B O 1
ATOM 3857 N N . VAL B 1 168 ? 5.859 18.641 10.844 1 97.38 168 VAL B N 1
ATOM 3858 C CA . VAL B 1 168 ? 4.852 19.656 11.164 1 97.38 168 VAL B CA 1
ATOM 3859 C C . VAL B 1 168 ? 5.359 21.031 10.766 1 97.38 168 VAL B C 1
ATOM 3861 O O . VAL B 1 168 ? 4.613 21.844 10.195 1 97.38 168 VAL B O 1
ATOM 3864 N N . LEU B 1 169 ? 6.684 21.312 10.938 1 97.25 169 LEU B N 1
ATOM 3865 C CA . LEU B 1 169 ? 7.188 22.672 10.883 1 97.25 169 LEU B CA 1
ATOM 3866 C C . LEU B 1 169 ? 7.832 22.953 9.531 1 97.25 169 LEU B C 1
ATOM 3868 O O . LEU B 1 169 ? 7.957 24.109 9.125 1 97.25 169 LEU B O 1
ATOM 3872 N N . GLN B 1 170 ? 8.312 21.938 8.844 1 98 170 GLN B N 1
ATOM 3873 C CA . GLN B 1 170 ? 8.93 22.156 7.547 1 98 170 GLN B CA 1
ATOM 3874 C C . GLN B 1 170 ? 7.883 22.484 6.484 1 98 170 GLN B C 1
ATOM 3876 O O . GLN B 1 170 ? 7 21.656 6.211 1 98 170 GLN B O 1
ATOM 3881 N N . PRO B 1 171 ? 7.996 23.625 5.867 1 97.81 171 PRO B N 1
ATOM 3882 C CA . PRO B 1 171 ? 6.98 24.016 4.891 1 97.81 171 PRO B CA 1
ATOM 3883 C C . PRO B 1 171 ? 6.941 23.094 3.674 1 97.81 171 PRO B C 1
ATOM 3885 O O . PRO B 1 171 ? 5.879 22.891 3.088 1 97.81 171 PRO B O 1
ATOM 3888 N N . GLU B 1 172 ? 8.07 22.5 3.326 1 98.12 172 GLU B N 1
ATOM 3889 C CA . GLU B 1 172 ? 8.133 21.625 2.164 1 98.12 172 GLU B CA 1
ATOM 3890 C C . GLU B 1 172 ? 7.316 20.359 2.393 1 98.12 172 GLU B C 1
ATOM 3892 O O . GLU B 1 172 ? 6.707 19.828 1.46 1 98.12 172 GLU B O 1
ATOM 3897 N N . PHE B 1 173 ? 7.344 19.859 3.66 1 98.69 173 PHE B N 1
ATOM 3898 C CA . PHE B 1 173 ? 6.535 18.688 3.979 1 98.69 173 PHE B CA 1
ATOM 3899 C C . PHE B 1 173 ? 5.051 18.984 3.785 1 98.69 173 PHE B C 1
ATOM 3901 O O . PHE B 1 173 ? 4.352 18.25 3.084 1 98.69 173 PHE B O 1
ATOM 3908 N N . ARG B 1 174 ? 4.566 20.031 4.348 1 98.38 174 ARG B N 1
ATOM 3909 C CA . ARG B 1 174 ? 3.156 20.391 4.234 1 98.38 174 ARG B CA 1
ATOM 3910 C C . ARG B 1 174 ? 2.777 20.688 2.785 1 98.38 174 ARG B C 1
ATOM 3912 O O . ARG B 1 174 ? 1.685 20.328 2.344 1 98.38 174 ARG B O 1
ATOM 3919 N N . ASP B 1 175 ? 3.686 21.312 2.105 1 98.69 175 ASP B N 1
ATOM 3920 C CA . ASP B 1 175 ? 3.436 21.656 0.711 1 98.69 175 ASP B CA 1
ATOM 3921 C C . ASP B 1 175 ? 3.219 20.422 -0.142 1 98.69 175 ASP B C 1
ATOM 3923 O O . ASP B 1 175 ? 2.387 20.422 -1.052 1 98.69 175 ASP B O 1
ATOM 3927 N N . GLY B 1 176 ? 3.996 19.359 0.172 1 98.81 176 GLY B N 1
ATOM 3928 C CA . GLY B 1 176 ? 3.859 18.125 -0.577 1 98.81 176 GLY B CA 1
ATOM 3929 C C . GLY B 1 176 ? 2.453 17.562 -0.54 1 98.81 176 GLY B C 1
ATOM 3930 O O . GLY B 1 176 ? 2.023 16.891 -1.483 1 98.81 176 GLY B O 1
ATOM 3931 N N . ILE B 1 177 ? 1.707 17.891 0.472 1 98.81 177 ILE B N 1
ATOM 3932 C CA . ILE B 1 177 ? 0.386 17.312 0.701 1 98.81 177 ILE B CA 1
ATOM 3933 C C . ILE B 1 177 ? -0.631 17.969 -0.231 1 98.81 177 ILE B C 1
ATOM 3935 O O . ILE B 1 177 ? -1.726 17.438 -0.437 1 98.81 177 ILE B O 1
ATOM 3939 N N . ARG B 1 178 ? -0.271 19.094 -0.977 1 98.69 178 ARG B N 1
ATOM 3940 C CA . ARG B 1 178 ? -1.131 19.656 -2.012 1 98.69 178 ARG B CA 1
ATOM 3941 C C . ARG B 1 178 ? -1.468 18.609 -3.074 1 98.69 178 ARG B C 1
ATOM 3943 O O . ARG B 1 178 ? -2.541 18.656 -3.678 1 98.69 178 ARG B O 1
ATOM 3950 N N . SER B 1 179 ? -0.544 17.672 -3.234 1 98.88 179 SER B N 1
ATOM 3951 C CA . SER B 1 179 ? -0.711 16.641 -4.258 1 98.88 179 SER B CA 1
ATOM 3952 C C . SER B 1 179 ? -2.008 15.867 -4.051 1 98.88 179 SER B C 1
ATOM 3954 O O . SER B 1 179 ? -2.617 15.398 -5.02 1 98.88 179 SER B O 1
ATOM 3956 N N . LEU B 1 180 ? -2.406 15.719 -2.814 1 98.88 180 LEU B N 1
ATOM 3957 C CA . LEU B 1 180 ? -3.635 14.984 -2.523 1 98.88 180 LEU B CA 1
ATOM 3958 C C . LEU B 1 180 ? -4.852 15.719 -3.078 1 98.88 180 LEU B C 1
ATOM 3960 O O . LEU B 1 180 ? -5.746 15.102 -3.654 1 98.88 180 LEU B O 1
ATOM 3964 N N . ALA B 1 181 ? -4.883 17.016 -2.9 1 98.81 181 ALA B N 1
ATOM 3965 C CA . ALA B 1 181 ? -5.973 17.812 -3.457 1 98.81 181 ALA B CA 1
ATOM 3966 C C . ALA B 1 181 ? -6.02 17.688 -4.977 1 98.81 181 ALA B C 1
ATOM 3968 O O . ALA B 1 181 ? -7.102 17.594 -5.566 1 98.81 181 ALA B O 1
ATOM 3969 N N . TYR B 1 182 ? -4.871 17.719 -5.594 1 98.75 182 TYR B N 1
ATOM 3970 C CA . TYR B 1 182 ? -4.793 17.578 -7.043 1 98.75 182 TYR B CA 1
ATOM 3971 C C . TYR B 1 182 ? -5.367 16.25 -7.496 1 98.75 182 TYR B C 1
ATOM 3973 O O . TYR B 1 182 ? -6.129 16.188 -8.469 1 98.75 182 TYR B O 1
ATOM 3981 N N . GLU B 1 183 ? -5.02 15.211 -6.777 1 98.56 183 GLU B N 1
ATOM 3982 C CA . GLU B 1 183 ? -5.527 13.891 -7.129 1 98.56 183 GLU B CA 1
ATOM 3983 C C . GLU B 1 183 ? -7.039 13.812 -6.941 1 98.56 183 GLU B C 1
ATOM 3985 O O . GLU B 1 183 ? -7.742 13.211 -7.762 1 98.56 183 GLU B O 1
ATOM 3990 N N . LEU B 1 184 ? -7.477 14.352 -5.828 1 98.5 184 LEU B N 1
ATOM 3991 C CA . LEU B 1 184 ? -8.914 14.328 -5.57 1 98.5 184 LEU B CA 1
ATOM 3992 C C . LEU B 1 184 ? -9.672 15.047 -6.684 1 98.5 184 LEU B C 1
ATOM 3994 O O . LEU B 1 184 ? -10.703 14.555 -7.148 1 98.5 184 LEU B O 1
ATOM 3998 N N . ALA B 1 185 ? -9.172 16.188 -7.117 1 98.31 185 ALA B N 1
ATOM 3999 C CA . ALA B 1 185 ? -9.805 16.938 -8.211 1 98.31 185 ALA B CA 1
ATOM 4000 C C . ALA B 1 185 ? -9.734 16.141 -9.516 1 98.31 185 ALA B C 1
ATOM 4002 O O . ALA B 1 185 ? -10.734 16.031 -10.227 1 98.31 185 ALA B O 1
ATOM 4003 N N . ARG B 1 186 ? -8.555 15.594 -9.797 1 97.69 186 ARG B N 1
ATOM 4004 C CA . ARG B 1 186 ? -8.367 14.781 -11 1 97.69 186 ARG B CA 1
ATOM 4005 C C . ARG B 1 186 ? -9.336 13.609 -11.023 1 97.69 186 ARG B C 1
ATOM 4007 O O . ARG B 1 186 ? -9.992 13.352 -12.031 1 97.69 186 ARG B O 1
ATOM 4014 N N . ASP B 1 187 ? -9.438 12.945 -9.875 1 96.06 187 ASP B N 1
ATOM 4015 C CA . ASP B 1 187 ? -10.289 11.758 -9.773 1 96.06 187 ASP B CA 1
ATOM 4016 C C . ASP B 1 187 ? -11.766 12.125 -9.922 1 96.06 187 ASP B C 1
ATOM 4018 O O . ASP B 1 187 ? -12.594 11.26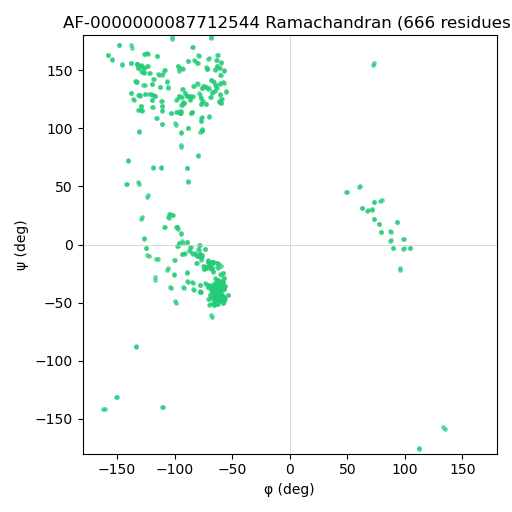6 -10.227 1 96.06 187 ASP B O 1
ATOM 4022 N N . ASN B 1 188 ? -12.062 13.328 -9.648 1 96.56 188 ASN B N 1
ATOM 4023 C CA . ASN B 1 188 ? -13.43 13.812 -9.758 1 96.56 188 ASN B CA 1
ATOM 4024 C C . ASN B 1 188 ? -13.625 14.672 -11.008 1 96.56 188 ASN B C 1
ATOM 4026 O O . ASN B 1 188 ? -14.422 15.609 -11 1 96.56 188 ASN B O 1
ATOM 4030 N N . ARG B 1 189 ? -12.852 14.5 -12.062 1 96.44 189 ARG B N 1
ATOM 4031 C CA . ARG B 1 189 ? -12.953 15.148 -13.367 1 96.44 189 ARG B CA 1
ATOM 4032 C C . ARG B 1 189 ? -12.75 16.656 -13.242 1 96.44 189 ARG B C 1
ATOM 4034 O O . ARG B 1 189 ? -13.461 17.438 -13.875 1 96.44 189 ARG B O 1
ATOM 4041 N N . TRP B 1 190 ? -11.922 16.969 -12.258 1 97.5 190 TRP B N 1
ATOM 4042 C CA . TRP B 1 190 ? -11.5 18.344 -12.016 1 97.5 190 TRP B CA 1
ATOM 4043 C C . TRP B 1 190 ? -12.664 19.203 -11.531 1 97.5 190 TRP B C 1
ATOM 4045 O O . TRP B 1 190 ? -12.75 20.391 -11.852 1 97.5 190 TRP B O 1
ATOM 4055 N N . LYS B 1 191 ? -13.531 18.562 -10.891 1 96.31 191 LYS B N 1
ATOM 4056 C CA . LYS B 1 191 ? -14.578 19.234 -10.125 1 96.31 191 LYS B CA 1
ATOM 4057 C C . LYS B 1 191 ? -14.312 19.125 -8.625 1 96.31 191 LYS B C 1
ATOM 4059 O O . LYS B 1 191 ? -13.844 18.094 -8.141 1 96.31 191 LYS B O 1
ATOM 4064 N N . SER B 1 192 ? -14.578 20.188 -7.953 1 96.31 192 SER B N 1
ATOM 4065 C CA . SER B 1 192 ? -14.406 20.156 -6.504 1 96.31 192 SER B CA 1
ATOM 4066 C C . SER B 1 192 ? -15.414 19.234 -5.844 1 96.31 192 SER B C 1
ATOM 4068 O O . SER B 1 192 ? -16.594 19.25 -6.172 1 96.31 192 SER B O 1
ATOM 4070 N N . PRO B 1 193 ? -14.93 18.344 -4.965 1 96.44 193 PRO B N 1
ATOM 4071 C CA . PRO B 1 193 ? -15.898 17.594 -4.168 1 96.44 193 PRO B CA 1
ATOM 4072 C C . PRO B 1 193 ? -16.734 18.484 -3.244 1 96.44 193 PRO B C 1
ATOM 4074 O O . PRO B 1 193 ? -16.359 19.625 -2.994 1 96.44 193 PRO B O 1
ATOM 4077 N N . GLY B 1 194 ? -17.891 17.953 -2.848 1 95.56 194 GLY B N 1
ATOM 4078 C CA . GLY B 1 194 ? -18.719 18.703 -1.901 1 95.56 194 GLY B CA 1
ATOM 4079 C C . GLY B 1 194 ? -18.094 18.797 -0.521 1 95.56 194 GLY B C 1
ATOM 4080 O O . GLY B 1 194 ? -17.828 19.891 -0.024 1 95.56 194 GLY B O 1
ATOM 4081 N N . GLU B 1 195 ? -17.875 17.688 0.094 1 97.88 195 GLU B N 1
ATOM 4082 C CA . GLU B 1 195 ? -17.266 17.594 1.414 1 97.88 195 GLU B CA 1
ATOM 4083 C C . GLU B 1 195 ? -16.078 16.625 1.399 1 97.88 195 GLU B C 1
ATOM 4085 O O . GLU B 1 195 ? -16.125 15.586 0.744 1 97.88 195 GLU B O 1
ATOM 4090 N N . VAL B 1 196 ? -15.07 17.016 2.031 1 98.75 196 VAL B N 1
ATOM 4091 C CA . VAL B 1 196 ? -13.906 16.156 2.256 1 98.75 196 VAL B CA 1
ATOM 4092 C C . VAL B 1 196 ? -13.688 15.961 3.756 1 98.75 196 VAL B C 1
ATOM 4094 O O . VAL B 1 196 ? -13.469 16.938 4.488 1 98.75 196 VAL B O 1
ATOM 4097 N N . PHE B 1 197 ? -13.766 14.742 4.234 1 98.88 197 PHE B N 1
ATOM 4098 C CA . PHE B 1 197 ? -13.578 14.438 5.648 1 98.88 197 PHE B CA 1
ATOM 4099 C C . PHE B 1 197 ? -12.141 14 5.926 1 98.88 197 PHE B C 1
ATOM 4101 O O . PHE B 1 197 ? -11.625 13.094 5.273 1 98.88 197 PHE B O 1
ATOM 4108 N N . LEU B 1 198 ? -11.523 14.641 6.891 1 98.81 198 LEU B N 1
ATOM 4109 C CA . LEU B 1 198 ? -10.102 14.484 7.141 1 98.81 198 LEU B CA 1
ATOM 4110 C C . LEU B 1 198 ? -9.836 14.172 8.609 1 98.81 198 LEU B C 1
ATOM 4112 O O . LEU B 1 198 ? -10.148 14.984 9.484 1 98.81 198 LEU B O 1
ATOM 4116 N N . PRO B 1 199 ? -9.211 12.945 8.883 1 98.81 199 PRO B N 1
ATOM 4117 C CA . PRO B 1 199 ? -8.648 12.867 10.234 1 98.81 199 PRO B CA 1
ATOM 4118 C C . PRO B 1 199 ? -7.668 14 10.531 1 98.81 199 PRO B C 1
ATOM 4120 O O . PRO B 1 199 ? -6.797 14.297 9.711 1 98.81 199 PRO B O 1
ATOM 4123 N N . THR B 1 200 ? -7.848 14.656 11.703 1 98.62 200 THR B N 1
ATOM 4124 C CA . THR B 1 200 ? -7.066 15.867 11.945 1 98.62 200 THR B CA 1
ATOM 4125 C C . THR B 1 200 ? -6.387 15.812 13.312 1 98.62 200 THR B C 1
ATOM 4127 O O . THR B 1 200 ? -7.031 15.508 14.312 1 98.62 200 THR B O 1
ATOM 4130 N N . SER B 1 201 ? -5.094 16.047 13.305 1 97.19 201 SER B N 1
ATOM 4131 C CA . SER B 1 201 ? -4.281 16.094 14.523 1 97.19 201 SER B CA 1
ATOM 4132 C C . SER B 1 201 ? -3.363 17.312 14.523 1 97.19 201 SER B C 1
ATOM 4134 O O . SER B 1 201 ? -3.811 18.438 14.773 1 97.19 201 SER B O 1
ATOM 4136 N N . ALA B 1 202 ? -2.176 17.203 13.945 1 96.69 202 ALA B N 1
ATOM 4137 C CA . ALA B 1 202 ? -1.206 18.297 13.945 1 96.69 202 ALA B CA 1
ATOM 4138 C C . ALA B 1 202 ? -1.52 19.312 12.852 1 96.69 202 ALA B C 1
ATOM 4140 O O . ALA B 1 202 ? -0.994 20.422 12.859 1 96.69 202 ALA B O 1
ATOM 4141 N N . GLY B 1 203 ? -2.336 18.938 11.922 1 97.94 203 GLY B N 1
ATOM 4142 C CA . GLY B 1 203 ? -2.875 19.906 10.984 1 97.94 203 GLY B CA 1
ATOM 4143 C C . GLY B 1 203 ? -2.227 19.828 9.617 1 97.94 203 GLY B C 1
ATOM 4144 O O . GLY B 1 203 ? -2.662 20.5 8.68 1 97.94 203 GLY B O 1
ATOM 4145 N N . THR B 1 204 ? -1.207 18.953 9.406 1 98.31 204 THR B N 1
ATOM 4146 C CA . THR B 1 204 ? -0.473 18.922 8.148 1 98.31 204 THR B CA 1
ATOM 4147 C C . THR B 1 204 ? -1.38 18.469 7.004 1 98.31 204 THR B C 1
ATOM 4149 O O . THR B 1 204 ? -1.343 19.047 5.914 1 98.31 204 THR B O 1
ATOM 4152 N N . LEU B 1 205 ? -2.236 17.5 7.254 1 98.81 205 LEU B N 1
ATOM 4153 C CA . LEU B 1 205 ? -3.156 17 6.23 1 98.81 205 LEU B CA 1
ATOM 4154 C C . LEU B 1 205 ? -4.168 18.078 5.848 1 98.81 205 LEU B C 1
ATOM 4156 O O . LEU B 1 205 ? -4.328 18.406 4.668 1 98.81 205 LEU B O 1
ATOM 4160 N N . LEU B 1 206 ? -4.793 18.672 6.836 1 98.75 206 LEU B N 1
ATOM 4161 C CA . LEU B 1 206 ? -5.816 19.703 6.625 1 98.75 206 LEU B CA 1
ATOM 4162 C C . LEU B 1 206 ? -5.246 20.891 5.871 1 98.75 206 LEU B C 1
ATOM 4164 O O . LEU B 1 206 ? -5.816 21.328 4.871 1 98.75 206 LEU B O 1
ATOM 4168 N N . LEU B 1 207 ? -4.133 21.359 6.324 1 98.62 207 LEU B N 1
ATOM 4169 C CA . LEU B 1 207 ? -3.555 22.562 5.734 1 98.62 207 LEU B CA 1
ATOM 4170 C C . LEU B 1 207 ? -3.02 22.281 4.336 1 98.62 207 LEU B C 1
ATOM 4172 O O . LEU B 1 207 ? -3.102 23.141 3.451 1 98.62 207 LEU B O 1
ATOM 4176 N N . GLY B 1 208 ? -2.453 21.078 4.16 1 98.62 208 GLY B N 1
ATOM 4177 C CA . GLY B 1 208 ? -1.973 20.703 2.84 1 98.62 208 GLY B CA 1
ATOM 4178 C C . GLY B 1 208 ? -3.076 20.625 1.802 1 98.62 208 GLY B C 1
ATOM 4179 O O . GLY B 1 208 ? -2.939 21.172 0.702 1 98.62 208 GLY B O 1
ATOM 4180 N N . ILE B 1 209 ? -4.121 19.969 2.15 1 98.62 209 ILE B N 1
ATOM 4181 C CA . ILE B 1 209 ? -5.254 19.828 1.239 1 98.62 209 ILE B CA 1
ATOM 4182 C C . ILE B 1 209 ? -5.867 21.188 0.957 1 98.62 209 ILE B C 1
ATOM 4184 O O . ILE B 1 209 ? -6.238 21.484 -0.182 1 98.62 209 ILE B O 1
ATOM 4188 N N . TYR B 1 210 ? -5.965 22.031 1.942 1 98.69 210 TYR B N 1
ATOM 4189 C CA . TYR B 1 210 ? -6.488 23.391 1.777 1 98.69 210 TYR B CA 1
ATOM 4190 C C . TYR B 1 210 ? -5.676 24.172 0.747 1 98.69 210 TYR B C 1
ATOM 4192 O O . TYR B 1 210 ? -6.238 24.766 -0.177 1 98.69 210 TYR B O 1
ATOM 4200 N N . GLU B 1 211 ? -4.375 24.141 0.925 1 98.5 211 GLU B N 1
ATOM 4201 C CA . GLU B 1 211 ? -3.51 24.875 0.01 1 98.5 211 GLU B CA 1
ATOM 4202 C C . GLU B 1 211 ? -3.609 24.328 -1.409 1 98.5 211 GLU B C 1
ATOM 4204 O O . GLU B 1 211 ? -3.498 25.078 -2.381 1 98.5 211 GLU B O 1
ATOM 4209 N N . GLY B 1 212 ? -3.775 22.984 -1.517 1 98.75 212 GLY B N 1
ATOM 4210 C CA . GLY B 1 212 ? -3.949 22.391 -2.83 1 98.75 212 GLY B CA 1
ATOM 4211 C C . GLY B 1 212 ? -5.203 22.859 -3.539 1 98.75 212 GLY B C 1
ATOM 4212 O O . GLY B 1 212 ? -5.148 23.281 -4.695 1 98.75 212 GLY B O 1
ATOM 4213 N N . PHE B 1 213 ? -6.324 22.812 -2.85 1 98.69 213 PHE B N 1
ATOM 4214 C CA . PHE B 1 213 ? -7.578 23.234 -3.453 1 98.69 213 PHE B CA 1
ATOM 4215 C C . PHE B 1 213 ? -7.574 24.75 -3.689 1 98.69 213 PHE B C 1
ATOM 4217 O O . PHE B 1 213 ? -8.156 25.234 -4.664 1 98.69 213 PHE B O 1
ATOM 4224 N N . LYS B 1 214 ? -6.941 25.484 -2.762 1 98.38 214 LYS B N 1
ATOM 4225 C CA . LYS B 1 214 ? -6.793 26.938 -2.967 1 98.38 214 LYS B CA 1
ATOM 4226 C C . LYS B 1 214 ? -6.059 27.234 -4.27 1 98.38 214 LYS B C 1
ATOM 4228 O O . LYS B 1 214 ? -6.469 28.109 -5.031 1 98.38 214 LYS B O 1
ATOM 4233 N N . HIS B 1 215 ? -4.988 26.516 -4.5 1 98.62 215 HIS B N 1
ATOM 4234 C CA . HIS B 1 215 ? -4.234 26.656 -5.742 1 98.62 215 HIS B CA 1
ATOM 4235 C C . HIS B 1 215 ? -5.109 26.344 -6.953 1 98.62 215 HIS B C 1
ATOM 4237 O O . HIS B 1 215 ? -5.145 27.125 -7.914 1 98.62 215 HIS B O 1
ATOM 4243 N N . LEU B 1 216 ? -5.84 25.234 -6.902 1 98.75 216 LEU B N 1
ATOM 4244 C CA . LEU B 1 216 ? -6.719 24.828 -7.996 1 98.75 216 LEU B CA 1
ATOM 4245 C C . LEU B 1 216 ? -7.789 25.875 -8.258 1 98.75 216 LEU B C 1
ATOM 4247 O O . LEU B 1 216 ? -8.102 26.188 -9.414 1 98.75 216 LEU B O 1
ATOM 4251 N N . LEU B 1 217 ? -8.305 26.406 -7.195 1 98.31 217 LEU B N 1
ATOM 4252 C CA . LEU B 1 217 ? -9.352 27.422 -7.293 1 98.31 217 LEU B CA 1
ATOM 4253 C C . LEU B 1 217 ? -8.805 28.703 -7.906 1 98.31 217 LEU B C 1
ATOM 4255 O O . LEU B 1 217 ? -9.422 29.281 -8.797 1 98.31 217 LEU B O 1
ATOM 4259 N N . SER B 1 218 ? -7.648 29.141 -7.426 1 98 218 SER B N 1
ATOM 4260 C CA . SER B 1 218 ? -7.043 30.375 -7.898 1 98 218 SER B CA 1
ATOM 4261 C C . SER B 1 218 ? -6.699 30.297 -9.383 1 98 218 SER B C 1
ATOM 4263 O O . SER B 1 218 ? -6.719 31.312 -10.086 1 98 218 SER B O 1
ATOM 4265 N N . GLU B 1 219 ? -6.406 29.125 -9.828 1 98.19 219 GLU B N 1
ATOM 4266 C CA . GLU B 1 219 ? -6.016 28.922 -11.219 1 98.19 219 GLU B CA 1
ATOM 4267 C C . GLU B 1 219 ? -7.219 28.547 -12.086 1 98.19 219 GLU B C 1
ATOM 4269 O O . GLU B 1 219 ? -7.062 28.219 -13.258 1 98.19 219 GLU B O 1
ATOM 4274 N N . GLY B 1 220 ? -8.359 28.516 -11.516 1 97.94 220 GLY B N 1
ATOM 4275 C CA . GLY B 1 220 ? -9.594 28.312 -12.25 1 97.94 220 GLY B CA 1
ATOM 4276 C C . GLY B 1 220 ? -9.828 26.875 -12.648 1 97.94 220 GLY B C 1
ATOM 4277 O O . GLY B 1 220 ? -10.586 26.594 -13.578 1 97.94 220 GLY B O 1
ATOM 4278 N N . ILE B 1 221 ? -9.125 25.953 -12.008 1 98.19 221 ILE B N 1
ATOM 4279 C CA . ILE B 1 221 ? -9.258 24.547 -12.352 1 98.19 221 ILE B CA 1
ATOM 4280 C C . ILE B 1 221 ? -10.539 23.984 -11.734 1 98.19 221 ILE B C 1
ATOM 4282 O O . ILE B 1 221 ? -11.203 23.141 -12.336 1 98.19 221 ILE B O 1
ATOM 4286 N N . VAL B 1 222 ? -10.812 24.422 -10.461 1 97.81 222 VAL B N 1
ATOM 4287 C CA . VAL B 1 222 ? -12.078 24.094 -9.812 1 97.81 222 VAL B CA 1
ATOM 4288 C C . VAL B 1 222 ? -12.883 25.375 -9.57 1 97.81 222 VAL B C 1
ATOM 4290 O O . VAL B 1 222 ? -12.32 26.469 -9.578 1 97.81 222 VAL B O 1
ATOM 4293 N N . ASP B 1 223 ? -14.18 25.203 -9.336 1 96.31 223 ASP B N 1
ATOM 4294 C CA . ASP B 1 223 ? -15.055 26.375 -9.312 1 96.31 223 ASP B CA 1
ATOM 4295 C C . ASP B 1 223 ? -15.352 26.797 -7.879 1 96.31 223 ASP B C 1
ATOM 4297 O O . ASP B 1 223 ? -15.836 27.922 -7.648 1 96.31 223 ASP B O 1
ATOM 4301 N N . ARG B 1 224 ? -15.055 25.969 -6.988 1 97.5 224 ARG B N 1
ATOM 4302 C CA . ARG B 1 224 ? -15.32 26.297 -5.586 1 97.5 224 ARG B CA 1
ATOM 4303 C C . ARG B 1 224 ? -14.367 25.531 -4.664 1 97.5 224 ARG B C 1
ATOM 4305 O O . ARG B 1 224 ? -13.766 24.531 -5.066 1 97.5 224 ARG B O 1
ATOM 4312 N N . MET B 1 225 ? -14.219 26.031 -3.459 1 98.12 225 MET B N 1
ATOM 4313 C CA . MET B 1 225 ? -13.539 25.328 -2.381 1 98.12 225 MET B CA 1
ATOM 4314 C C . MET B 1 225 ? -14.43 24.25 -1.779 1 98.12 225 MET B C 1
ATOM 4316 O O . MET B 1 225 ? -15.609 24.5 -1.501 1 98.12 225 MET B O 1
ATOM 4320 N N . PRO B 1 226 ? -13.953 23.031 -1.723 1 98.06 226 PRO B N 1
ATOM 4321 C CA . PRO B 1 226 ? -14.773 22.047 -1.007 1 98.06 226 PRO B CA 1
ATOM 4322 C C . PRO B 1 226 ? -14.938 22.391 0.474 1 98.06 226 PRO B C 1
ATOM 4324 O O . PRO B 1 226 ? -14.109 23.109 1.041 1 98.06 226 PRO B O 1
ATOM 4327 N N . LYS B 1 227 ? -15.992 21.938 1.013 1 98 227 LYS B N 1
ATOM 4328 C CA . LYS B 1 227 ? -16.125 21.984 2.467 1 98 227 LYS B CA 1
ATOM 4329 C C . LYS B 1 227 ? -15.164 20.984 3.133 1 98 227 LYS B C 1
ATOM 4331 O O . LYS B 1 227 ? -15.297 19.781 2.957 1 98 227 LYS B O 1
ATOM 4336 N N . LEU B 1 228 ? -14.188 21.484 3.773 1 98.56 228 LEU B N 1
ATOM 4337 C CA . LEU B 1 228 ? -13.266 20.625 4.516 1 98.56 228 LEU B CA 1
ATOM 4338 C C . LEU B 1 228 ? -13.789 20.359 5.922 1 98.56 228 LEU B C 1
ATOM 4340 O O . LEU B 1 228 ? -14.125 21.297 6.656 1 98.56 228 LEU B O 1
ATOM 4344 N N . VAL B 1 229 ? -13.906 19.125 6.281 1 98.69 229 VAL B N 1
ATOM 4345 C CA . VAL B 1 229 ? -14.422 18.75 7.594 1 98.69 229 VAL B CA 1
ATOM 4346 C C . VAL B 1 229 ? -13.328 18.031 8.391 1 98.69 229 VAL B C 1
ATOM 4348 O O . VAL B 1 229 ? -12.953 16.906 8.055 1 98.69 229 VAL B O 1
ATOM 4351 N N . ALA B 1 230 ? -12.828 18.703 9.383 1 98.75 230 ALA B N 1
ATOM 4352 C CA . ALA B 1 230 ? -11.875 18.078 10.297 1 98.75 230 ALA B CA 1
ATOM 4353 C C . ALA B 1 230 ? -12.578 17.141 11.266 1 98.75 230 ALA B C 1
ATOM 4355 O O . ALA B 1 230 ? -13.648 17.453 11.789 1 98.75 230 ALA B O 1
ATOM 4356 N N . VAL B 1 231 ? -12.023 15.984 11.453 1 98.81 231 VAL B N 1
ATOM 4357 C CA . VAL B 1 231 ? -12.594 15.031 12.398 1 98.81 231 VAL B CA 1
ATOM 4358 C C . VAL B 1 231 ? -11.57 14.711 13.484 1 98.81 231 VAL B C 1
ATOM 4360 O O . VAL B 1 231 ? -10.438 14.32 13.188 1 98.81 231 VAL B O 1
ATOM 4363 N N . GLN B 1 232 ? -11.906 14.891 14.719 1 98.69 232 GLN B N 1
ATOM 4364 C CA . GLN B 1 232 ? -11.055 14.586 15.867 1 98.69 232 GLN B CA 1
ATOM 4365 C C . GLN B 1 232 ? -11.75 13.625 16.828 1 98.69 232 GLN B C 1
ATOM 4367 O O . GLN B 1 232 ? -12.945 13.344 16.672 1 98.69 232 GLN B O 1
ATOM 4372 N N . THR B 1 233 ? -11.016 13.039 17.719 1 97.81 233 THR B N 1
ATOM 4373 C CA . THR B 1 233 ? -11.539 12.078 18.688 1 97.81 233 THR B CA 1
ATOM 4374 C C . THR B 1 233 ? -12.023 12.789 19.938 1 97.81 233 THR B C 1
ATOM 4376 O O . THR B 1 233 ? -11.586 13.898 20.25 1 97.81 233 THR B O 1
ATOM 4379 N N . GLU B 1 234 ? -12.867 12.148 20.641 1 95.88 234 GLU B N 1
ATOM 4380 C CA . GLU B 1 234 ? -13.391 12.695 21.891 1 95.88 234 GLU B CA 1
ATOM 4381 C C . GLU B 1 234 ? -12.273 12.953 22.891 1 95.88 234 GLU B C 1
ATOM 4383 O O . GLU B 1 234 ? -12.32 13.922 23.641 1 95.88 234 GLU B O 1
ATOM 4388 N N . GLN B 1 235 ? -11.328 12.156 22.859 1 94.56 235 GLN B N 1
ATOM 4389 C CA . GLN B 1 235 ? -10.258 12.258 23.844 1 94.56 235 GLN B CA 1
ATOM 4390 C C . GLN B 1 235 ? -9.289 13.383 23.5 1 94.56 235 GLN B C 1
ATOM 4392 O O . GLN B 1 235 ? -8.672 13.977 24.391 1 94.56 235 GLN B O 1
ATOM 4397 N N . VAL B 1 236 ? -9.047 13.617 22.266 1 96.44 236 VAL B N 1
ATOM 4398 C CA . VAL B 1 236 ? -8.125 14.641 21.797 1 96.44 236 VAL B CA 1
ATOM 4399 C C . VAL B 1 236 ? -8.789 15.492 20.719 1 96.44 236 VAL B C 1
ATOM 4401 O O . VAL B 1 236 ? -8.727 15.156 19.531 1 96.44 236 VAL B O 1
ATOM 4404 N N . SER B 1 237 ? -9.32 16.641 21.156 1 97.62 237 SER B N 1
ATOM 4405 C CA . SER B 1 237 ? -10.078 17.438 20.203 1 97.62 237 SER B CA 1
ATOM 4406 C C . SER B 1 237 ? -9.82 18.938 20.406 1 97.62 237 SER B C 1
ATOM 4408 O O . SER B 1 237 ? -10.758 19.734 20.484 1 97.62 237 SER B O 1
ATOM 4410 N N . PRO B 1 238 ? -8.539 19.328 20.438 1 97.62 238 PRO B N 1
ATOM 4411 C CA . PRO B 1 238 ? -8.258 20.75 20.688 1 97.62 238 PRO B CA 1
ATOM 4412 C C . PRO B 1 238 ? -8.82 21.656 19.594 1 97.62 238 PRO B C 1
ATOM 4414 O O . PRO B 1 238 ? -9.352 22.719 19.906 1 97.62 238 PRO B O 1
ATOM 4417 N N . LEU B 1 239 ? -8.758 21.281 18.359 1 98.31 239 LEU B N 1
ATOM 4418 C CA . LEU B 1 239 ? -9.219 22.109 17.25 1 98.31 239 LEU B CA 1
ATOM 4419 C C . LEU B 1 239 ? -10.742 22.219 17.266 1 98.31 239 LEU B C 1
ATOM 4421 O O . LEU B 1 239 ? -11.297 23.312 17.203 1 98.31 239 LEU B O 1
ATOM 4425 N N . CYS B 1 240 ? -11.383 21.094 17.328 1 98.06 240 CYS B N 1
ATOM 4426 C CA . CYS B 1 240 ? -12.836 21.078 17.297 1 98.06 240 CYS B CA 1
ATOM 4427 C C . CYS B 1 240 ? -13.414 21.812 18.5 1 98.06 240 CYS B C 1
ATOM 4429 O O . CYS B 1 240 ? -14.438 22.484 18.391 1 98.06 240 CYS B O 1
ATOM 4431 N N . SER B 1 241 ? -12.836 21.672 19.609 1 97.44 241 SER B N 1
ATOM 4432 C CA . SER B 1 241 ? -13.297 22.359 20.812 1 97.44 241 SER B CA 1
ATOM 4433 C C . SER B 1 241 ? -13.195 23.875 20.641 1 97.44 241 SER B C 1
ATOM 4435 O O . SER B 1 241 ? -14.109 24.609 21.031 1 97.44 241 SER B O 1
ATOM 4437 N N . ARG B 1 242 ? -12.078 24.266 20.109 1 96.56 242 ARG B N 1
ATOM 4438 C CA . ARG B 1 242 ? -11.906 25.688 19.875 1 96.56 242 ARG B CA 1
ATOM 4439 C C . ARG B 1 242 ? -12.961 26.219 18.906 1 96.56 242 ARG B C 1
ATOM 4441 O O . ARG B 1 242 ? -13.578 27.266 19.156 1 96.56 242 ARG B O 1
ATOM 4448 N N . ILE B 1 243 ? -13.172 25.531 17.828 1 96.69 243 ILE B N 1
ATOM 4449 C CA . ILE B 1 243 ? -14.094 25.953 16.781 1 96.69 243 ILE B CA 1
ATOM 4450 C C . ILE B 1 243 ? -15.516 25.984 17.328 1 96.69 243 ILE B C 1
ATOM 4452 O O . ILE B 1 243 ? -16.297 26.875 17.016 1 96.69 243 ILE B O 1
ATOM 4456 N N . ARG B 1 244 ? -15.766 25.078 18.203 1 95.38 244 ARG B N 1
ATOM 4457 C CA . ARG B 1 244 ? -17.141 24.922 18.688 1 95.38 244 ARG B CA 1
ATOM 4458 C C . ARG B 1 244 ? -17.328 25.656 20.016 1 95.38 244 ARG B C 1
ATOM 4460 O O . ARG B 1 244 ? -18.438 25.672 20.562 1 95.38 244 ARG B O 1
ATOM 4467 N N . GLY B 1 245 ? -16.344 26.234 20.484 1 94.94 245 GLY B N 1
ATOM 4468 C CA . GLY B 1 245 ? -16.438 26.953 21.75 1 94.94 245 GLY B CA 1
ATOM 4469 C C . GLY B 1 245 ? -16.578 26.047 22.953 1 94.94 245 GLY B C 1
ATOM 4470 O O . GLY B 1 245 ? -17.312 26.375 23.891 1 94.94 245 GLY B O 1
ATOM 4471 N N . LEU B 1 246 ? -16.016 24.906 22.844 1 95 246 LEU B N 1
ATOM 4472 C CA . LEU B 1 246 ? -16.047 23.938 23.922 1 95 246 LEU B CA 1
ATOM 4473 C C . LEU B 1 246 ? -14.781 24.016 24.766 1 95 246 LEU B C 1
ATOM 4475 O O . LEU B 1 246 ? -13.727 24.391 24.266 1 95 246 LEU B O 1
ATOM 4479 N N . LYS B 1 247 ? -15.039 23.672 26.047 1 94.12 247 LYS B N 1
ATOM 4480 C CA . LYS B 1 247 ? -13.859 23.562 26.891 1 94.12 247 LYS B CA 1
ATOM 4481 C C . LYS B 1 247 ? -13.055 22.312 26.562 1 94.12 247 LYS B C 1
ATOM 4483 O O . LYS B 1 247 ? -13.625 21.25 26.312 1 94.12 247 LYS B O 1
ATOM 4488 N N . TYR B 1 248 ? -11.734 22.5 26.484 1 93.25 248 TYR B N 1
ATOM 4489 C CA . TYR B 1 248 ? -10.836 21.375 26.188 1 93.25 248 TYR B CA 1
ATOM 4490 C C . TYR B 1 248 ? -9.609 21.422 27.109 1 93.25 248 TYR B C 1
ATOM 4492 O O . TYR B 1 248 ? -9 22.469 27.281 1 93.25 248 TYR B O 1
ATOM 4500 N N . SER B 1 249 ? -9.398 20.312 27.797 1 92.06 249 SER B N 1
ATOM 4501 C CA . SER B 1 249 ? -8.156 20.047 28.516 1 92.06 249 SER B CA 1
ATOM 4502 C C . SER B 1 249 ? -7.543 18.719 28.109 1 92.06 249 SER B C 1
ATOM 4504 O O . SER B 1 249 ? -8.227 17.688 28.109 1 92.06 249 SER B O 1
ATOM 4506 N N . PRO B 1 250 ? -6.277 18.766 27.781 1 89.56 250 PRO B N 1
ATOM 4507 C CA . PRO B 1 250 ? -5.641 17.5 27.391 1 89.56 250 PRO B CA 1
ATOM 4508 C C . PRO B 1 250 ? -5.738 16.438 28.469 1 89.56 250 PRO B C 1
ATOM 4510 O O . PRO B 1 250 ? -5.586 16.734 29.656 1 89.56 250 PRO B O 1
ATOM 4513 N N . PRO B 1 251 ? -5.992 15.273 28.016 1 88.94 251 PRO B N 1
ATOM 4514 C CA . PRO B 1 251 ? -6.012 14.195 29.016 1 88.94 251 PRO B CA 1
ATOM 4515 C C . PRO B 1 251 ? -4.617 13.836 29.516 1 88.94 251 PRO B C 1
ATOM 4517 O O . PRO B 1 251 ? -3.639 13.953 28.766 1 88.94 251 PRO B O 1
ATOM 4520 N N . PRO B 1 252 ? -4.586 13.344 30.734 1 85.19 252 PRO B N 1
ATOM 4521 C CA . PRO B 1 252 ? -3.287 12.906 31.25 1 85.19 252 PRO B CA 1
ATOM 4522 C C . PRO B 1 252 ? -2.74 11.68 30.516 1 85.19 252 PRO B C 1
ATOM 4524 O O . PRO B 1 252 ? -1.521 11.508 30.422 1 85.19 252 PRO B O 1
ATOM 4527 N N . ARG B 1 253 ? -3.664 10.812 30.188 1 87.25 253 ARG B N 1
ATOM 4528 C CA . ARG B 1 253 ? -3.285 9.617 29.438 1 87.25 253 ARG B CA 1
ATOM 4529 C C . ARG B 1 253 ? -4.18 9.414 28.219 1 87.25 253 ARG B C 1
ATOM 4531 O O . ARG B 1 253 ? -5.406 9.516 28.328 1 87.25 253 ARG B O 1
ATOM 4538 N N . ILE B 1 254 ? -3.566 9.234 27.141 1 88.12 254 ILE B N 1
ATOM 4539 C CA . ILE B 1 254 ? -4.32 8.992 25.906 1 88.12 254 ILE B CA 1
ATOM 4540 C C . ILE B 1 254 ? -4.605 7.5 25.766 1 88.12 254 ILE B C 1
ATOM 4542 O O . ILE B 1 254 ? -3.689 6.68 25.797 1 88.12 254 ILE B O 1
ATOM 4546 N N . THR B 1 255 ? -5.863 7.074 25.547 1 90.38 255 THR B N 1
ATOM 4547 C CA . THR B 1 255 ? -6.258 5.672 25.453 1 90.38 255 THR B CA 1
ATOM 4548 C C . THR B 1 255 ? -6.98 5.395 24.141 1 90.38 255 THR B C 1
ATOM 4550 O O . THR B 1 255 ? -7.336 4.25 23.859 1 90.38 255 THR B O 1
ATOM 4553 N N . SER B 1 256 ? -7.152 6.449 23.406 1 93.06 256 SER B N 1
ATOM 4554 C CA . SER B 1 256 ? -7.875 6.273 22.141 1 93.06 256 SER B CA 1
ATOM 4555 C C . SER B 1 256 ? -7.156 5.289 21.234 1 93.06 256 SER B C 1
ATOM 4557 O O . SER B 1 256 ? -5.926 5.297 21.141 1 93.06 256 SER B O 1
ATOM 4559 N N . VAL B 1 257 ? -7.949 4.461 20.406 1 94.56 257 VAL B N 1
ATOM 4560 C CA . VAL B 1 257 ? -7.387 3.525 19.438 1 94.56 257 VAL B CA 1
ATOM 4561 C C . VAL B 1 257 ? -6.797 4.293 18.25 1 94.56 257 VAL B C 1
ATOM 4563 O O . VAL B 1 257 ? -5.988 3.754 17.5 1 94.56 257 VAL B O 1
ATOM 4566 N N . ALA B 1 258 ? -7.27 5.523 18.125 1 95.19 258 ALA B N 1
ATOM 4567 C CA . ALA B 1 258 ? -6.734 6.379 17.062 1 95.19 258 ALA B CA 1
ATOM 4568 C C . ALA B 1 258 ? -5.395 6.98 17.469 1 95.19 258 ALA B C 1
ATOM 4570 O O . ALA B 1 258 ? -5.277 8.195 17.625 1 95.19 258 ALA B O 1
ATOM 4571 N N . ASP B 1 259 ? -4.398 6.238 17.422 1 91.62 259 ASP B N 1
ATOM 4572 C CA . ASP B 1 259 ? -3.104 6.531 18.031 1 91.62 259 ASP B CA 1
ATOM 4573 C C . ASP B 1 259 ? -2.324 7.551 17.203 1 91.62 259 ASP B C 1
ATOM 4575 O O . ASP B 1 259 ? -1.343 8.125 17.688 1 91.62 259 ASP B O 1
ATOM 4579 N N . ALA B 1 260 ? -2.779 7.781 15.984 1 91.75 260 ALA B N 1
ATOM 4580 C CA . ALA B 1 260 ? -2.076 8.742 15.141 1 91.75 260 ALA B CA 1
ATOM 4581 C C . ALA B 1 260 ? -2.656 10.148 15.305 1 91.75 260 ALA B C 1
ATOM 4583 O O . ALA B 1 260 ? -2.129 11.117 14.75 1 91.75 260 ALA B O 1
ATOM 4584 N N . LEU B 1 261 ? -3.744 10.312 16.016 1 94.69 261 LEU B N 1
ATOM 4585 C CA . LEU B 1 261 ? -4.414 11.594 16.203 1 94.69 261 LEU B CA 1
ATOM 4586 C C . LEU B 1 261 ? -4.289 12.055 17.656 1 94.69 261 LEU B C 1
ATOM 4588 O O . LEU B 1 261 ? -5.301 12.266 18.328 1 94.69 261 LEU B O 1
ATOM 4592 N N . VAL B 1 262 ? -3.016 12.352 18.094 1 90.06 262 VAL B N 1
ATOM 4593 C CA . VAL B 1 262 ? -2.84 12.547 19.531 1 90.06 262 VAL B CA 1
ATOM 4594 C C . VAL B 1 262 ? -2.127 13.867 19.797 1 90.06 262 VAL B C 1
ATOM 4596 O O . VAL B 1 262 ? -1.497 14.047 20.844 1 90.06 262 VAL B O 1
ATOM 4599 N N . SER B 1 263 ? -2.219 14.781 18.875 1 92.5 263 SER B N 1
ATOM 4600 C CA . SER B 1 263 ? -1.664 16.109 19.125 1 92.5 263 SER B CA 1
ATOM 4601 C C . SER B 1 263 ? -2.574 16.922 20.031 1 92.5 263 SER B C 1
ATOM 4603 O O . SER B 1 263 ? -3.564 17.5 19.578 1 92.5 263 SER B O 1
ATOM 4605 N N . THR B 1 264 ? -2.146 17.156 21.281 1 93.62 264 THR B N 1
ATOM 4606 C CA . THR B 1 264 ? -3.01 17.766 22.281 1 93.62 264 THR B CA 1
ATOM 4607 C C . THR B 1 264 ? -2.893 19.297 22.234 1 93.62 264 THR B C 1
ATOM 4609 O O . THR B 1 264 ? -3.789 20 22.688 1 93.62 264 THR B O 1
ATOM 4612 N N . ASN B 1 265 ? -1.829 19.828 21.766 1 93.25 265 ASN B N 1
ATOM 4613 C CA . ASN B 1 265 ? -1.566 21.25 21.594 1 93.25 265 ASN B CA 1
ATOM 4614 C C . ASN B 1 265 ? -0.836 21.531 20.297 1 93.25 265 ASN B C 1
ATOM 4616 O O . ASN B 1 265 ? 0.337 21.906 20.297 1 93.25 265 ASN B O 1
ATOM 4620 N N . PRO B 1 266 ? -1.553 21.406 19.219 1 95.5 266 PRO B N 1
ATOM 4621 C CA . PRO B 1 266 ? -0.893 21.531 17.922 1 95.5 266 PRO B CA 1
ATOM 4622 C C . PRO B 1 266 ? -0.326 22.938 17.672 1 95.5 266 PRO B C 1
ATOM 4624 O O . PRO B 1 266 ? -1.011 23.922 17.922 1 95.5 266 PRO B O 1
ATOM 4627 N N . VAL B 1 267 ? 0.86 22.984 17.141 1 94.56 267 VAL B N 1
ATOM 4628 C CA . VAL B 1 267 ? 1.549 24.25 16.875 1 94.56 267 VAL B CA 1
ATOM 4629 C C . VAL B 1 267 ? 0.818 25.016 15.766 1 94.56 267 VAL B C 1
ATOM 4631 O O . VAL B 1 267 ? 0.87 26.234 15.719 1 94.56 267 VAL B O 1
ATOM 4634 N N . LEU B 1 268 ? 0.017 24.328 14.969 1 97.56 268 LEU B N 1
ATOM 4635 C CA . LEU B 1 268 ? -0.649 24.938 13.828 1 97.56 268 LEU B CA 1
ATOM 4636 C C . LEU B 1 268 ? -2.109 25.234 14.148 1 97.56 268 LEU B C 1
ATOM 4638 O O . LEU B 1 268 ? -2.941 25.328 13.242 1 97.56 268 LEU B O 1
ATOM 4642 N N . MET B 1 269 ? -2.391 25.406 15.391 1 97.19 269 MET B N 1
ATOM 4643 C CA . MET B 1 269 ? -3.764 25.578 15.859 1 97.19 269 MET B CA 1
ATOM 4644 C C . MET B 1 269 ? -4.422 26.781 15.188 1 97.19 269 MET B C 1
ATOM 4646 O O . MET B 1 269 ? -5.551 26.672 14.695 1 97.19 269 MET B O 1
ATOM 4650 N N . ASP B 1 270 ? -3.746 27.906 15.141 1 96.94 270 ASP B N 1
ATOM 4651 C CA . ASP B 1 270 ? -4.32 29.125 14.586 1 96.94 270 ASP B CA 1
ATOM 4652 C C . ASP B 1 270 ? -4.598 28.969 13.094 1 96.94 270 ASP B C 1
ATOM 4654 O O . ASP B 1 270 ? -5.637 29.422 12.594 1 96.94 270 ASP B O 1
ATOM 4658 N N . GLN B 1 271 ? -3.689 28.375 12.414 1 97.31 271 GLN B N 1
ATOM 4659 C CA . GLN B 1 271 ? -3.832 28.172 10.977 1 97.31 271 GLN B CA 1
ATOM 4660 C C . GLN B 1 271 ? -4.984 27.219 10.664 1 97.31 271 GLN B C 1
ATOM 4662 O O . GLN B 1 271 ? -5.777 27.469 9.758 1 97.31 271 GLN B O 1
ATOM 4667 N N . MET B 1 272 ? -5.062 26.109 11.406 1 98.5 272 MET B N 1
ATOM 4668 C CA . MET B 1 272 ? -6.156 25.172 11.227 1 98.5 272 MET B CA 1
ATOM 4669 C C . MET B 1 272 ? -7.504 25.828 11.492 1 98.5 272 MET B C 1
ATOM 4671 O O . MET B 1 272 ? -8.461 25.625 10.742 1 98.5 272 MET B O 1
ATOM 4675 N N . THR B 1 273 ? -7.559 26.656 12.539 1 98.12 273 THR B N 1
ATOM 4676 C CA . THR B 1 273 ? -8.789 27.344 12.914 1 98.12 273 THR B CA 1
ATOM 4677 C C . THR B 1 273 ? -9.258 28.25 11.781 1 98.12 273 THR B C 1
ATOM 4679 O O . THR B 1 273 ? -10.43 28.234 11.406 1 98.12 273 THR B O 1
ATOM 4682 N N . ARG B 1 274 ? -8.367 29 11.266 1 97.31 274 ARG B N 1
ATOM 4683 C CA . ARG B 1 274 ? -8.695 29.938 10.188 1 97.31 274 ARG B CA 1
ATOM 4684 C C . ARG B 1 274 ? -9.242 29.188 8.969 1 97.31 274 ARG B C 1
ATOM 4686 O O . ARG B 1 274 ? -10.219 29.625 8.359 1 97.31 274 ARG B O 1
ATOM 4693 N N . VAL B 1 275 ? -8.586 28.062 8.625 1 97.94 275 VAL B N 1
ATOM 4694 C CA . VAL B 1 275 ? -8.977 27.281 7.457 1 97.94 275 VAL B CA 1
ATOM 4695 C C . VAL B 1 275 ? -10.391 26.75 7.641 1 97.94 275 VAL B C 1
ATOM 4697 O O . VAL B 1 275 ? -11.211 26.812 6.723 1 97.94 275 VAL B O 1
ATOM 4700 N N . LEU B 1 276 ? -10.695 26.25 8.82 1 98.06 276 LEU B N 1
ATOM 4701 C CA . LEU B 1 276 ? -12.008 25.656 9.047 1 98.06 276 LEU B CA 1
ATOM 4702 C C . LEU B 1 276 ? -13.086 26.719 9.133 1 98.06 276 LEU B C 1
ATOM 4704 O O . LEU B 1 276 ? -14.227 26.5 8.719 1 98.06 276 LEU B O 1
ATOM 4708 N N . GLU B 1 277 ? -12.766 27.875 9.672 1 97.19 277 GLU B N 1
ATOM 4709 C CA . GLU B 1 277 ? -13.711 28.984 9.68 1 97.19 277 GLU B CA 1
ATOM 4710 C C . GLU B 1 277 ? -14.047 29.438 8.258 1 97.19 277 GLU B C 1
ATOM 4712 O O . GLU B 1 277 ? -15.18 29.844 7.988 1 97.19 277 GLU B O 1
ATOM 4717 N N . GLU B 1 278 ? -13.094 29.281 7.391 1 96.12 278 GLU B N 1
ATOM 4718 C CA . GLU B 1 278 ? -13.258 29.719 6.008 1 96.12 278 GLU B CA 1
ATOM 4719 C C . GLU B 1 278 ? -13.969 28.656 5.176 1 96.12 278 GLU B C 1
ATOM 4721 O O . GLU B 1 278 ? -14.734 28.984 4.266 1 96.12 278 GLU B O 1
ATOM 4726 N N . THR B 1 279 ? -13.703 27.406 5.383 1 93.94 279 THR B N 1
ATOM 4727 C CA . THR B 1 279 ? -14.047 26.391 4.391 1 93.94 279 THR B CA 1
ATOM 4728 C C . THR B 1 279 ? -15.062 25.406 4.957 1 93.94 279 THR B C 1
ATOM 4730 O O . THR B 1 279 ? -15.758 24.719 4.207 1 93.94 279 THR B O 1
ATOM 4733 N N . GLY B 1 280 ? -14.914 25.25 6.336 1 92 280 GLY B N 1
ATOM 4734 C CA . GLY B 1 280 ? -15.695 24.062 6.621 1 92 280 GLY B CA 1
ATOM 4735 C C . GLY B 1 280 ? -16.078 23.938 8.086 1 92 280 GLY B C 1
ATOM 4736 O O . GLY B 1 280 ? -16.578 24.891 8.68 1 92 280 GLY B O 1
ATOM 4737 N N . ASP B 1 281 ? -16.031 22.625 8.578 1 96.12 281 ASP B N 1
ATOM 4738 C CA . ASP B 1 281 ? -16.562 22.234 9.875 1 96.12 281 ASP B CA 1
ATOM 4739 C C . ASP B 1 281 ? -15.625 21.281 10.609 1 96.12 281 ASP B C 1
ATOM 4741 O O . ASP B 1 281 ? -14.555 20.953 10.094 1 96.12 281 ASP B O 1
ATOM 4745 N N . CYS B 1 282 ? -15.938 21.078 11.82 1 97.5 282 CYS B N 1
ATOM 4746 C CA . CYS B 1 282 ? -15.203 20.125 12.648 1 97.5 282 CYS B CA 1
ATOM 4747 C C . CYS B 1 282 ? -16.156 19.203 13.406 1 97.5 282 CYS B C 1
ATOM 4749 O O . CYS B 1 282 ? -17.203 19.641 13.883 1 97.5 282 CYS B O 1
ATOM 4751 N N . VAL B 1 283 ? -15.805 17.938 13.484 1 97.69 283 VAL B N 1
ATOM 4752 C CA . VAL B 1 283 ? -16.672 16.969 14.141 1 97.69 283 VAL B CA 1
ATOM 4753 C C . VAL B 1 283 ? -15.852 16.094 15.078 1 97.69 283 VAL B C 1
ATOM 4755 O O . VAL B 1 283 ? -14.695 15.766 14.781 1 97.69 283 VAL B O 1
ATOM 4758 N N . ILE B 1 284 ? -16.422 15.781 16.234 1 98 284 ILE B N 1
ATOM 4759 C CA . ILE B 1 284 ? -15.789 14.914 17.234 1 98 284 ILE B CA 1
ATOM 4760 C C . ILE B 1 284 ? -16.469 13.547 17.234 1 98 284 ILE B C 1
ATOM 4762 O O . ILE B 1 284 ? -17.688 13.453 17.172 1 98 284 ILE B O 1
ATOM 4766 N N . VAL B 1 285 ? -15.688 12.5 17.25 1 98.38 285 VAL B N 1
ATOM 4767 C CA . VAL B 1 285 ? -16.219 11.141 17.25 1 98.38 285 VAL B CA 1
ATOM 4768 C C . VAL B 1 285 ? -15.703 10.367 18.453 1 98.38 285 VAL B C 1
ATOM 4770 O O . VAL B 1 285 ? -14.641 10.695 19 1 98.38 285 VAL B O 1
ATOM 4773 N N . ASN B 1 286 ? -16.422 9.367 18.938 1 98 286 ASN B N 1
ATOM 4774 C CA . ASN B 1 286 ? -16 8.562 20.078 1 98 286 ASN B CA 1
ATOM 4775 C C . ASN B 1 286 ? -15.445 7.211 19.641 1 98 286 ASN B C 1
ATOM 4777 O O . ASN B 1 286 ? -15.398 6.914 18.453 1 98 286 ASN B O 1
ATOM 4781 N N . GLU B 1 287 ? -15.008 6.43 20.609 1 98 287 GLU B N 1
ATOM 4782 C CA . GLU B 1 287 ? -14.32 5.172 20.344 1 98 287 GLU B CA 1
ATOM 4783 C C . GLU B 1 287 ? -15.234 4.18 19.625 1 98 287 GLU B C 1
ATOM 4785 O O . GLU B 1 287 ? -14.797 3.465 18.719 1 98 287 GLU B O 1
ATOM 4790 N N . LYS B 1 288 ? -16.5 4.102 20.062 1 98.44 288 LYS B N 1
ATOM 4791 C CA . LYS B 1 288 ? -17.453 3.189 19.453 1 98.44 288 LYS B CA 1
ATOM 4792 C C . LYS B 1 288 ? -17.672 3.525 17.984 1 98.44 288 LYS B C 1
ATOM 4794 O O . LYS B 1 288 ? -17.688 2.633 17.125 1 98.44 288 LYS B O 1
ATOM 4799 N N . GLU B 1 289 ? -17.844 4.828 17.672 1 98.69 289 GLU B N 1
ATOM 4800 C CA . GLU B 1 289 ? -18.016 5.293 16.297 1 98.69 289 GLU B CA 1
ATOM 4801 C C . GLU B 1 289 ? -16.812 4.953 15.438 1 98.69 289 GLU B C 1
ATOM 4803 O O . GLU B 1 289 ? -16.953 4.547 14.281 1 98.69 289 GLU B O 1
ATOM 4808 N N . ILE B 1 290 ? -15.641 5.129 15.977 1 98.62 290 ILE B N 1
ATOM 4809 C CA . ILE B 1 290 ? -14.398 4.824 15.266 1 98.62 290 ILE B CA 1
ATOM 4810 C C . ILE B 1 290 ? -14.336 3.332 14.953 1 98.62 290 ILE B C 1
ATOM 4812 O O . ILE B 1 290 ? -14.102 2.943 13.805 1 98.62 290 ILE B O 1
ATOM 4816 N N . MET B 1 291 ? -14.617 2.479 15.922 1 98.44 291 MET B N 1
ATOM 4817 C CA . MET B 1 291 ? -14.508 1.033 15.758 1 98.44 291 MET B CA 1
ATOM 4818 C C . MET B 1 291 ? -15.555 0.512 14.781 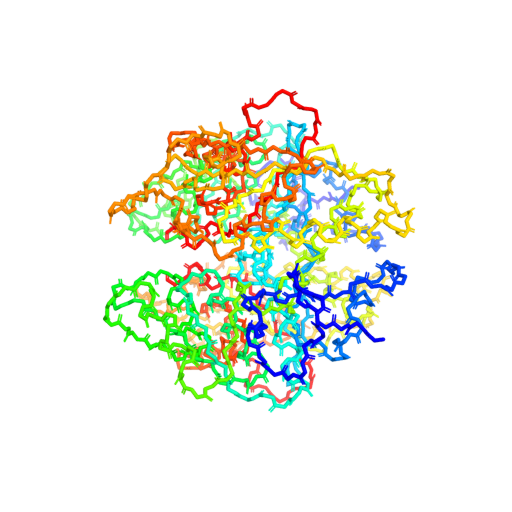1 98.44 291 MET B C 1
ATOM 4820 O O . MET B 1 291 ? -15.273 -0.39 13.984 1 98.44 291 MET B O 1
ATOM 4824 N N . GLU B 1 292 ? -16.766 1.051 14.852 1 98.69 292 GLU B N 1
ATOM 4825 C CA . GLU B 1 292 ? -17.828 0.666 13.914 1 98.69 292 GLU B CA 1
ATOM 4826 C C . GLU B 1 292 ? -17.438 1.027 12.484 1 98.69 292 GLU B C 1
ATOM 4828 O O . GLU B 1 292 ? -17.688 0.251 11.555 1 98.69 292 G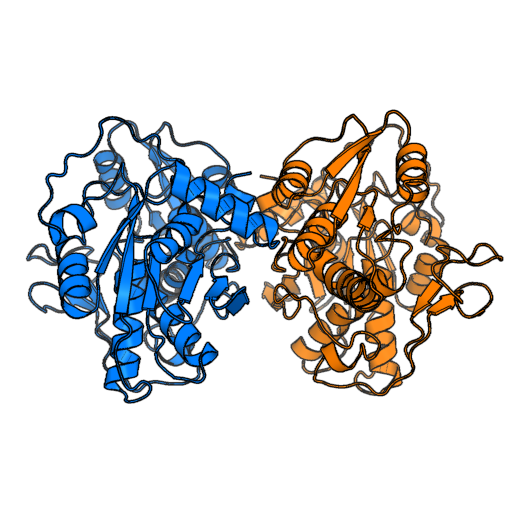LU B O 1
ATOM 4833 N N . SER B 1 293 ? -16.875 2.223 12.336 1 98.75 293 SER B N 1
ATOM 4834 C CA . SER B 1 293 ? -16.438 2.662 11.016 1 98.75 293 SER B CA 1
ATOM 4835 C C . SER B 1 293 ? -15.273 1.823 10.5 1 98.75 293 SER B C 1
ATOM 4837 O O . SER B 1 293 ? -15.219 1.483 9.32 1 98.75 293 SER B O 1
ATOM 4839 N N . TRP B 1 294 ? -14.375 1.486 11.414 1 98.62 294 TRP B N 1
ATOM 4840 C CA . TRP B 1 294 ? -13.258 0.621 11.055 1 98.62 294 TRP B CA 1
ATOM 4841 C C . TRP B 1 294 ? -13.758 -0.745 10.594 1 98.62 294 TRP B C 1
ATOM 4843 O O . TRP B 1 294 ? -13.328 -1.248 9.547 1 98.62 294 TRP B O 1
ATOM 4853 N N . THR B 1 295 ? -14.688 -1.347 11.32 1 98.44 295 THR B N 1
ATOM 4854 C CA . THR B 1 295 ? -15.25 -2.652 10.992 1 98.44 295 THR B CA 1
ATOM 4855 C C . THR B 1 295 ? -15.969 -2.613 9.648 1 98.44 295 THR B C 1
ATOM 4857 O O . THR B 1 295 ? -15.805 -3.52 8.828 1 98.44 295 THR B O 1
ATOM 4860 N N . TYR B 1 296 ? -16.734 -1.521 9.453 1 98.69 296 TYR B N 1
ATOM 4861 C CA . TYR B 1 296 ? -17.438 -1.363 8.188 1 98.69 296 TYR B CA 1
ATOM 4862 C C . TYR B 1 296 ? -16.469 -1.382 7.012 1 98.69 296 TYR B C 1
ATOM 4864 O O . TYR B 1 296 ? -16.688 -2.102 6.035 1 98.69 296 TYR B O 1
ATOM 4872 N N . LEU B 1 297 ? -15.359 -0.621 7.082 1 98.81 297 LEU B N 1
ATOM 4873 C CA . LEU B 1 297 ? -14.367 -0.564 6.016 1 98.81 297 LEU B CA 1
ATOM 4874 C C . LEU B 1 297 ? -13.711 -1.926 5.809 1 98.81 297 LEU B C 1
ATOM 4876 O O . LEU B 1 297 ? -13.578 -2.391 4.676 1 98.81 297 LEU B O 1
ATOM 4880 N N . ALA B 1 298 ? -13.305 -2.543 6.914 1 98.5 298 ALA B N 1
ATOM 4881 C CA . ALA B 1 298 ? -12.656 -3.852 6.836 1 98.5 298 ALA B CA 1
ATOM 4882 C C . ALA B 1 298 ? -13.562 -4.871 6.152 1 98.5 298 ALA B C 1
ATOM 4884 O O . ALA B 1 298 ? -13.102 -5.676 5.344 1 98.5 298 ALA B O 1
ATOM 4885 N N . ARG B 1 299 ? -14.852 -4.777 6.391 1 98.19 299 ARG B N 1
ATOM 4886 C CA . ARG B 1 299 ? -15.828 -5.703 5.82 1 98.19 299 ARG B CA 1
ATOM 4887 C C . ARG B 1 299 ? -16.125 -5.359 4.363 1 98.19 299 ARG B C 1
ATOM 4889 O O . ARG B 1 299 ? -16.906 -6.051 3.707 1 98.19 299 ARG B O 1
ATOM 4896 N N . LYS B 1 300 ? -15.5 -4.336 3.881 1 98.38 300 LYS B N 1
ATOM 4897 C CA . LYS B 1 300 ? -15.516 -4.02 2.455 1 98.38 300 LYS B CA 1
ATOM 4898 C C . LYS B 1 300 ? -14.156 -4.289 1.821 1 98.38 300 LYS B C 1
ATOM 4900 O O . LYS B 1 300 ? -13.883 -3.846 0.704 1 98.38 300 LYS B O 1
ATOM 4905 N N . GLY B 1 301 ? -13.336 -5.012 2.516 1 98.5 301 GLY B N 1
ATOM 4906 C CA . GLY B 1 301 ? -12.023 -5.375 1.997 1 98.5 301 GLY B CA 1
ATOM 4907 C C . GLY B 1 301 ? -11.008 -4.254 2.109 1 98.5 301 GLY B C 1
ATOM 4908 O O . GLY B 1 301 ? -9.93 -4.32 1.514 1 98.5 301 GLY B O 1
ATOM 4909 N N . ILE B 1 302 ? -11.328 -3.197 2.84 1 98.69 302 ILE B N 1
ATOM 4910 C CA . ILE B 1 302 ? -10.469 -2.027 2.986 1 98.69 302 ILE B CA 1
ATOM 4911 C C . ILE B 1 302 ? -9.938 -1.955 4.414 1 98.69 302 ILE B C 1
ATOM 4913 O O . ILE B 1 302 ? -10.648 -1.553 5.332 1 98.69 302 ILE B O 1
ATOM 4917 N N . LEU B 1 303 ? -8.68 -2.332 4.598 1 98.56 303 LEU B N 1
ATOM 4918 C CA . LEU B 1 303 ? -8.07 -2.383 5.922 1 98.56 303 LEU B CA 1
ATOM 4919 C C . LEU B 1 303 ? -7.234 -1.134 6.184 1 98.56 303 LEU B C 1
ATOM 4921 O O . LEU B 1 303 ? -6.191 -0.94 5.559 1 98.56 303 LEU B O 1
ATOM 4925 N N . VAL B 1 304 ? -7.676 -0.335 7.137 1 98.62 304 VAL B N 1
ATOM 4926 C CA . VAL B 1 304 ? -6.984 0.914 7.441 1 98.62 304 VAL B CA 1
ATOM 4927 C C . VAL B 1 304 ? -6.633 0.96 8.93 1 98.62 304 VAL B C 1
ATOM 4929 O O . VAL B 1 304 ? -7.109 0.136 9.711 1 98.62 304 VAL B O 1
ATOM 4932 N N . GLU B 1 305 ? -5.699 1.891 9.305 1 98 305 GLU B N 1
ATOM 4933 C CA . GLU B 1 305 ? -5.496 2.18 10.719 1 98 305 GLU B CA 1
ATOM 4934 C C . GLU B 1 305 ? -6.777 2.701 11.367 1 98 305 GLU B C 1
ATOM 4936 O O . GLU B 1 305 ? -7.605 3.32 10.703 1 98 305 GLU B O 1
ATOM 4941 N N . TYR B 1 306 ? -6.863 2.551 12.68 1 98 306 TYR B N 1
ATOM 4942 C CA . TYR B 1 306 ? -8.031 3.066 13.391 1 98 306 TYR B CA 1
ATOM 4943 C C . TYR B 1 306 ? -8.141 4.578 13.227 1 98 306 TYR B C 1
ATOM 4945 O O . TYR B 1 306 ? -9.242 5.109 13.062 1 98 306 TYR B O 1
ATOM 4953 N N . SER B 1 307 ? -6.996 5.273 13.266 1 98.06 307 SER B N 1
ATOM 4954 C CA . SER B 1 307 ? -6.965 6.719 13.078 1 98.06 307 SER B CA 1
ATOM 4955 C C . SER B 1 307 ? -7.551 7.113 11.719 1 98.06 307 SER B C 1
ATOM 4957 O O . SER B 1 307 ? -8.141 8.188 11.586 1 98.06 307 SER B O 1
ATOM 4959 N N . SER B 1 308 ? -7.367 6.281 10.75 1 98.44 308 SER B N 1
ATOM 4960 C CA . SER B 1 308 ? -7.879 6.527 9.406 1 98.44 308 SER B CA 1
ATOM 4961 C C . SER B 1 308 ? -9.398 6.422 9.367 1 98.44 308 SER B C 1
ATOM 4963 O O . SER B 1 308 ? -10.062 7.191 8.664 1 98.44 308 SER B O 1
ATOM 4965 N N . ALA B 1 309 ? -9.961 5.539 10.141 1 98.69 309 ALA B N 1
ATOM 4966 C CA . ALA B 1 309 ? -11.406 5.285 10.156 1 98.69 309 ALA B CA 1
ATOM 4967 C C . ALA B 1 309 ? -12.156 6.453 10.781 1 98.69 309 ALA B C 1
ATOM 4969 O O . ALA B 1 309 ? -13.375 6.566 10.633 1 98.69 309 ALA B O 1
ATOM 4970 N N . VAL B 1 310 ? -11.438 7.32 11.445 1 98.81 310 VAL B N 1
ATOM 4971 C CA . VAL B 1 310 ? -12.016 8.492 12.094 1 98.81 310 VAL B CA 1
ATOM 4972 C C . VAL B 1 310 ? -12.727 9.359 11.055 1 98.81 310 VAL B C 1
ATOM 4974 O O . VAL B 1 310 ? -13.789 9.93 11.336 1 98.81 310 VAL B O 1
ATOM 4977 N N . ALA B 1 311 ? -12.195 9.445 9.836 1 98.81 311 ALA B N 1
ATOM 4978 C CA . ALA B 1 311 ? -12.797 10.25 8.773 1 98.81 311 ALA B CA 1
ATOM 4979 C C . ALA B 1 311 ? -14.203 9.75 8.438 1 98.81 311 ALA B C 1
ATOM 4981 O O . ALA B 1 311 ? -15.141 10.539 8.344 1 98.81 311 ALA B O 1
ATOM 4982 N N . LEU B 1 312 ? -14.336 8.422 8.289 1 98.75 312 LEU B N 1
ATOM 4983 C CA . LEU B 1 312 ? -15.641 7.844 7.988 1 98.75 312 LEU B CA 1
ATOM 4984 C C . LEU B 1 312 ? -16.594 8.031 9.164 1 98.75 312 LEU B C 1
ATOM 4986 O O . LEU B 1 312 ? -17.781 8.328 8.961 1 98.75 312 LEU B O 1
ATOM 4990 N N . ALA B 1 313 ? -16.062 7.793 10.359 1 98.75 313 ALA B N 1
ATOM 4991 C CA . ALA B 1 313 ? -16.891 8 11.547 1 98.75 313 ALA B CA 1
ATOM 4992 C C . ALA B 1 313 ? -17.484 9.406 11.562 1 98.75 313 ALA B C 1
ATOM 4994 O O . ALA B 1 313 ? -18.672 9.586 11.883 1 98.75 313 ALA B O 1
ATOM 4995 N N . GLY B 1 314 ? -16.688 10.43 11.234 1 98.62 314 GLY B N 1
ATOM 4996 C CA . GLY B 1 314 ? -17.172 11.797 11.141 1 98.62 314 GLY B CA 1
ATOM 4997 C C . GLY B 1 314 ? -18.203 11.992 10.055 1 98.62 314 GLY B C 1
ATOM 4998 O O . GLY B 1 314 ? -19.219 12.664 10.273 1 98.62 314 GLY B O 1
ATOM 4999 N N . ALA B 1 315 ? -17.984 11.43 8.898 1 98.38 315 ALA B N 1
ATOM 5000 C CA . ALA B 1 315 ? -18.891 11.578 7.758 1 98.38 315 ALA B CA 1
ATOM 5001 C C . ALA B 1 315 ? -20.266 11.016 8.078 1 98.38 315 ALA B C 1
ATOM 5003 O O . ALA B 1 315 ? -21.281 11.547 7.617 1 98.38 315 ALA B O 1
ATOM 5004 N N . ARG B 1 316 ? -20.297 9.992 8.836 1 97.69 316 ARG B N 1
ATOM 5005 C CA . ARG B 1 316 ? -21.531 9.297 9.156 1 97.69 316 ARG B CA 1
ATOM 5006 C C . ARG B 1 316 ? -22.453 10.172 10.016 1 97.69 316 ARG B C 1
ATOM 5008 O O . ARG B 1 316 ? -23.641 9.891 10.156 1 97.69 316 ARG B O 1
ATOM 5015 N N . LYS B 1 317 ? -21.875 11.211 10.547 1 96.44 317 LYS B N 1
ATOM 5016 C CA . LYS B 1 317 ? -22.672 12.117 11.367 1 96.44 317 LYS B CA 1
ATOM 5017 C C . LYS B 1 317 ? -23.344 13.188 10.508 1 96.44 317 LYS B C 1
ATOM 5019 O O . LYS B 1 317 ? -24.109 14 11.023 1 96.44 317 LYS B O 1
ATOM 5024 N N . TYR B 1 318 ? -23.031 13.188 9.227 1 91.88 318 TYR B N 1
ATOM 5025 C CA . TYR B 1 318 ? -23.594 14.156 8.289 1 91.88 318 TYR B CA 1
ATOM 5026 C C . TYR B 1 318 ? -24.562 13.484 7.32 1 91.88 318 TYR B C 1
ATOM 5028 O O . TYR B 1 318 ? -24.438 12.281 7.055 1 91.88 318 TYR B O 1
ATOM 5036 N N . GLU B 1 319 ? -25.531 14.18 6.934 1 86.94 319 GLU B N 1
ATOM 5037 C CA . GLU B 1 319 ? -26.359 13.781 5.797 1 86.94 319 GLU B CA 1
ATOM 5038 C C . GLU B 1 319 ? -25.875 14.445 4.508 1 86.94 319 GLU B C 1
ATOM 5040 O O . GLU B 1 319 ? -26.266 15.57 4.199 1 86.94 319 GLU B O 1
ATOM 5045 N N . VAL B 1 320 ? -24.891 13.844 3.875 1 85.31 320 VAL B N 1
ATOM 5046 C CA . VAL B 1 320 ? -24.312 14.422 2.67 1 85.31 320 VAL B CA 1
ATOM 5047 C C . VAL B 1 320 ? -24.281 13.375 1.557 1 85.31 320 VAL B C 1
ATOM 5049 O O . VAL B 1 320 ? -24.344 12.172 1.824 1 85.31 320 VAL B O 1
ATOM 5052 N N . THR B 1 321 ? -24.312 13.977 0.37 1 87.62 321 THR B N 1
ATOM 5053 C CA . THR B 1 321 ? -24.297 13.125 -0.81 1 87.62 321 THR B CA 1
ATOM 5054 C C . THR B 1 321 ? -22.891 13.031 -1.389 1 87.62 321 THR B C 1
ATOM 5056 O O . THR B 1 321 ? -22.25 14.055 -1.633 1 87.62 321 THR B O 1
ATOM 5059 N N . ASP B 1 322 ? -22.312 11.938 -1.576 1 91.62 322 ASP B N 1
ATOM 5060 C CA . ASP B 1 322 ? -21.047 11.586 -2.223 1 91.62 322 ASP B CA 1
ATOM 5061 C C . ASP B 1 322 ? -19.875 12.25 -1.525 1 91.62 322 ASP B C 1
ATOM 5063 O O . ASP B 1 322 ? -19.062 12.922 -2.17 1 91.62 322 ASP B O 1
ATOM 5067 N N . PRO B 1 323 ? -19.797 12.125 -0.218 1 97.44 323 PRO B N 1
ATOM 5068 C CA . PRO B 1 323 ? -18.625 12.672 0.469 1 97.44 323 PRO B CA 1
ATOM 5069 C C . PRO B 1 323 ? -17.328 11.969 0.081 1 97.44 323 PRO B C 1
ATOM 5071 O O . PRO B 1 323 ? -17.359 10.812 -0.357 1 97.44 323 PRO B O 1
ATOM 5074 N N . VAL B 1 324 ? -16.266 12.734 0.151 1 98.69 324 VAL B N 1
ATOM 5075 C CA . VAL B 1 324 ? -14.93 12.141 0.017 1 98.69 324 VAL B CA 1
ATOM 5076 C C . VAL B 1 324 ? -14.367 11.82 1.398 1 98.69 324 VAL B C 1
ATOM 5078 O O . VAL B 1 324 ? -14.281 12.695 2.262 1 98.69 324 VAL B O 1
ATOM 5081 N N . ILE B 1 325 ? -14.078 10.586 1.648 1 98.88 325 ILE B N 1
ATOM 5082 C CA . ILE B 1 325 ? -13.453 10.109 2.879 1 98.88 325 ILE B CA 1
ATOM 5083 C C . ILE B 1 325 ? -11.977 9.812 2.629 1 98.88 325 ILE B C 1
ATOM 5085 O O . ILE B 1 325 ? -11.641 8.914 1.856 1 98.88 325 ILE B O 1
ATOM 5089 N N . VAL B 1 326 ? -11.07 10.578 3.234 1 98.94 326 VAL B N 1
ATOM 5090 C CA . VAL B 1 326 ? -9.641 10.359 3.035 1 98.94 326 VAL B CA 1
ATOM 5091 C C . VAL B 1 326 ? -9.141 9.305 4.016 1 98.94 326 VAL B C 1
ATOM 5093 O O . VAL B 1 326 ? -9.125 9.531 5.227 1 98.94 326 VAL B O 1
ATOM 5096 N N . LEU B 1 327 ? -8.742 8.164 3.5 1 98.88 327 LEU B N 1
ATOM 5097 C CA . LEU B 1 327 ? -8.188 7.082 4.305 1 98.88 327 LEU B CA 1
ATOM 5098 C C . LEU B 1 327 ? -6.668 7.141 4.332 1 98.88 327 LEU B C 1
ATOM 5100 O O . LEU B 1 327 ? -6.012 6.871 3.324 1 98.88 327 LEU B O 1
ATOM 5104 N N . THR B 1 328 ? -6.059 7.391 5.484 1 98.62 328 THR B N 1
ATOM 5105 C CA . THR B 1 328 ? -4.742 8.016 5.551 1 98.62 328 THR B CA 1
ATOM 5106 C C . THR B 1 328 ? -3.662 6.984 5.855 1 98.62 328 THR B C 1
ATOM 5108 O O . THR B 1 328 ? -2.504 7.16 5.477 1 98.62 328 THR B O 1
ATOM 5111 N N . GLY B 1 329 ? -3.932 5.988 6.699 1 98.25 329 GLY B N 1
ATOM 5112 C CA . GLY B 1 329 ? -2.922 5.023 7.102 1 98.25 329 GLY B CA 1
ATOM 5113 C C . GLY B 1 329 ? -3.35 3.586 6.883 1 98.25 329 GLY B C 1
ATOM 5114 O O . GLY B 1 329 ? -4.535 3.266 6.969 1 98.25 329 GLY B O 1
ATOM 5115 N N . ASN B 1 330 ? -2.375 2.717 6.672 1 98.12 330 ASN B N 1
ATOM 5116 C CA . ASN B 1 330 ? -2.611 1.32 6.32 1 98.12 330 ASN B CA 1
ATOM 5117 C C . ASN B 1 330 ? -2.861 0.464 7.555 1 98.12 330 ASN B C 1
ATOM 5119 O O . ASN B 1 330 ? -2.156 0.591 8.555 1 98.12 330 ASN B O 1
ATOM 5123 N N . GLY B 1 331 ? -3.828 -0.376 7.461 1 97.12 331 GLY B N 1
ATOM 5124 C CA . GLY B 1 331 ? -4.227 -1.199 8.594 1 97.12 331 GLY B CA 1
ATOM 5125 C C . GLY B 1 331 ? -3.207 -2.264 8.945 1 97.12 331 GLY B C 1
ATOM 5126 O O . GLY B 1 331 ? -3.221 -2.803 10.055 1 97.12 331 GLY B O 1
ATOM 5127 N N . LEU B 1 332 ? -2.318 -2.609 8.07 1 96.31 332 LEU B N 1
ATOM 5128 C CA . LEU B 1 332 ? -1.272 -3.588 8.352 1 96.31 332 LEU B CA 1
ATOM 5129 C C . LEU B 1 332 ? -0.348 -3.092 9.453 1 96.31 332 LEU B C 1
ATOM 5131 O O . LEU B 1 332 ? 0.379 -3.881 10.062 1 96.31 332 LEU B O 1
ATOM 5135 N N . LYS B 1 333 ? -0.395 -1.83 9.742 1 93.88 333 LYS B N 1
ATOM 5136 C CA . LYS B 1 333 ? 0.479 -1.24 10.758 1 93.88 333 LYS B CA 1
ATOM 5137 C C . LYS B 1 333 ? -0.103 -1.413 12.156 1 93.88 333 LYS B C 1
ATOM 5139 O O . LYS B 1 333 ? 0.577 -1.156 13.148 1 93.88 333 LYS B O 1
ATOM 5144 N N . VAL B 1 334 ? -1.323 -1.885 12.266 1 86.19 334 VAL B N 1
ATOM 5145 C CA . VAL B 1 334 ? -1.941 -1.943 13.586 1 86.19 334 VAL B CA 1
ATOM 5146 C C . VAL B 1 334 ? -2.449 -3.357 13.859 1 86.19 334 VAL B C 1
ATOM 5148 O O . VAL B 1 334 ? -3.158 -3.594 14.844 1 86.19 334 VAL B O 1
ATOM 5151 N N . LEU B 1 335 ? -2.174 -4.301 12.992 1 83.31 335 LEU B N 1
ATOM 5152 C CA . LEU B 1 335 ? -2.578 -5.684 13.227 1 83.31 335 LEU B CA 1
ATOM 5153 C C . LEU B 1 335 ? -1.584 -6.398 14.133 1 83.31 335 LEU B C 1
ATOM 5155 O O . LEU B 1 335 ? -0.383 -6.125 14.078 1 83.31 335 LEU B O 1
#

Sequence (670 aa):
MMKAVCMKCGKQREGNEIRCKCGGVFKIDVDIPFSKELRENFPYVRKWISLREWNTPSIKVQGMTLKLDFLNPTGSYKDRGSVTLVSSLAQRGIREISEDSSGNAGSSIAAYGAMAGIKVKIFVPSTARGGKLKQIEAYGAEVVKIDGTREDVSRAAESSGAYYASHVLQPEFRDGIRSLAYELARDNRWKSPGEVFLPTSAGTLLLGIYEGFKHLLSEGIVDRMPKLVAVQTEQVSPLCSRIRGLKYSPPPRITSVADALVSTNPVLMDQMTRVLEETGDCVIVNEKEIMESWTYLARKGILVEYSSAVALAGARKYEVTDPVIVLTGNGLKVLMMKAVCMKCGKQREGNEIRCKCGGVFKIDVDIPFSKELRENFPYVRKWISLREWNTPSIKVQGMTLKLDFLNPTGSYKDRGSVTLVSSLAQRGIREISEDSSGNAGSSIAAYGAMAGIKVKIFVPSTARGGKLKQIEAYGAEVVKIDGTREDVSRAAESSGAYYASHVLQPEFRDGIRSLAYELARDNRWKSPGEVFLPTSAGTLLLGIYEGFKHLLSEGIVDRMPKLVAVQTEQVSPLCSRIRGLKYSPPPRITSVADALVSTNPVLMDQMTRVLEETGDCVIVNEKEIMESWTYLARKGILVEYSSAVALAGARKYEVTDPVIVLTGNGLKVL

InterPro domains:
  IPR001926 Tryptophan synthase beta chain-like, PALP domain [PF00291] (49-327)
  IPR036052 Tryptophan synthase beta chain-like, PALP domain superfamily [G3DSA:3.40.50.1100] (53-333)
  IPR036052 Tryptophan synthase beta chain-like, PALP domain superfamily [G3DSA:3.40.50.1100] (77-169)
  IPR036052 Tryptophan synthase beta chain-like, PALP domain superfamily [SSF53686] (8-333)
  IPR050147 Serine/Threonine Dehydratase [PTHR48078] (63-329)

Foldseek 3Di:
DWFKAFPPPGHTDDDLDLADPVRGFIATDQDDADDLVLCVSLVLQPDWLDPPQFDFDWDDDPQAIEGCNLPGPLRFVLLLLLRQLLSNCLVVVAAEEEEEDLADNLLNNLQSSLSSNHAYEYFYAQPDDALSNVSNVVSPHHYHHDHDDSVRRQVCRVPVPGRYSYCLRDNRSLQSLLSVLSSVCVNVVLEEDAEEFDADALCSNVSSNLVNVVSCCVNVSYVDAHAYEYEAEPQADPQQCVLVVHDDDHDPDDDAQLVVRRHRDHPCNVVNNVSNVPGHHYYYAYRVLLVVQQVVCVVVVAAARSSLSRRVSRCVVDDDGHYYRYRTGGNVRPD/DWFKAFPPPGHTDDDLDLADPVRGFIATDQDDADDLVLVVSLVLQPDWLDPPQFDFDWDDDPQAIEGCNLPGPLRFVLLLLLRQLLSNCLVVVAAEEEEEDLADNLLNNLQSSLSSNHAYEYFYAQPDDALSNVSNVVSPHHYHHDHDDSVRRQVCRVPVPGRYSYCLRDNRSLQSLLSVLSSVCVNVVLEEDAEEFDADALCSNVSSNLVNVVSCCVNPSYVDAHAYEYEAEPQADPQQCVLVVHDDDHDPDDDAQLVVRRHNDHPCSVVSNVSNVVGHHYYYAYRVLLVVQQVVCVVVVAAARSSLSRRVSRCVVDDDGHYYRYRTGGNVRPD

Radius of gyration: 25.14 Å; Cα contacts (8 Å, |Δi|>4): 1567; chains: 2; bounding box: 52×75×63 Å

Solvent-accessible surface area (backbone atoms only — not comparable to full-atom values): 34134 Å² total; per-residue (Å²): 129,75,44,42,24,22,74,71,81,55,51,66,64,87,71,85,68,63,51,40,95,88,67,25,48,41,34,58,48,86,83,71,79,80,49,91,55,65,70,65,63,42,73,81,50,83,57,81,52,69,81,72,54,71,87,54,55,71,46,78,55,97,66,26,35,39,32,42,34,18,58,24,79,78,28,20,49,42,42,38,13,26,37,41,31,45,18,40,37,48,77,72,64,53,51,43,34,17,27,55,36,59,40,63,58,28,29,22,41,18,19,42,23,19,54,65,69,27,48,35,36,32,19,24,48,61,79,66,71,60,48,41,41,50,52,19,46,53,15,63,26,44,76,43,67,30,84,70,52,75,65,48,21,45,51,49,22,57,66,61,79,35,50,56,58,35,66,80,48,33,28,49,17,28,52,25,28,19,55,56,29,52,48,52,23,55,76,47,76,42,35,54,56,60,35,39,24,32,50,41,39,58,35,45,63,59,55,9,32,48,53,20,41,50,49,35,35,76,63,63,57,23,90,52,78,40,29,40,29,38,18,25,38,67,75,36,36,52,65,46,20,58,76,68,71,43,91,73,72,74,60,95,68,86,78,66,78,34,69,78,39,67,43,60,76,38,90,41,46,69,61,49,49,54,50,29,75,74,42,40,47,61,36,74,35,48,70,67,47,24,51,52,33,35,49,54,37,13,38,46,38,44,63,49,21,50,35,20,18,32,7,49,32,38,50,69,76,49,94,71,77,51,34,33,29,42,30,35,29,29,20,58,63,72,98,128,77,46,44,22,22,75,70,82,56,51,68,66,88,72,85,68,63,52,40,95,87,66,23,49,41,33,59,48,88,84,71,78,80,49,92,56,65,70,65,62,41,72,81,49,85,58,82,52,72,82,72,54,71,86,54,55,70,45,80,55,97,63,27,33,40,33,41,32,19,58,24,79,80,27,21,49,43,42,38,13,27,36,41,31,44,19,42,38,49,78,72,65,52,52,41,34,16,27,57,36,59,41,61,58,27,28,22,40,18,19,40,23,19,53,66,69,27,48,33,37,32,19,25,48,61,79,67,71,60,48,41,40,49,51,19,45,54,15,62,27,45,77,43,69,31,84,70,52,74,64,48,23,44,50,50,22,58,67,61,80,36,48,58,58,35,66,80,47,34,28,48,18,26,52,26,29,18,55,56,30,51,47,53,22,56,77,47,77,41,35,54,57,62,37,39,24,31,50,41,41,58,34,44,63,60,53,8,32,48,53,22,43,49,50,34,35,75,63,63,58,24,90,52,77,41,29,40,28,40,17,27,39,68,74,36,34,51,66,45,21,58,76,68,70,43,90,73,72,74,59,94,69,88,79,68,78,35,71,79,39,68,45,59,76,38,90,42,48,67,61,49,50,54,51,31,75,73,41,41,45,61,39,73,36,49,70,68,46,25,52,53,33,35,49,54,37,12,40,46,38,44,63,50,22,50,34,21,19,32,6,49,32,39,50,69,75,50,95,69,79,51,36,35,30,43,32,36,28,28,20,58,61,71,97

Secondary structure (DSSP, 8-state):
---EEETTT-PBP-SS-SS-TTSPPEEE---S---SSGGGG-TT--S---SS-----EEEETTEEEEEGGGSTTSBTHHHHHHHHHHHHHHTT--EEEE--SSHHHHHHHHHHHHHT-EEEEEEETT--SHHHHHHHHTTPEEEEE-S-HHHHHHHHHTSSSEE--TTT-HHHHHHTHHHHHHHHHHTTT---SEEEEE-SSSHHHHHHHHHHHHHHHTTSSSS--EEEEEEESSS-HHHHHHHT------SS---S-TT---SS-TTHHHHHHHHHHH-EEEEE-HHHHHHHHHHHHTTT--B-HHHHHHHHHHTTS--SS-EEEE-BBGGG--/---EEETTT-PBP-SS-SS-TTSPPEEE---S---SSGGGG-TT--S---SS-----EEEETTEEEEEGGGSTTSBTTHHHHHHHHHHHHHTT--EEEE--SSHHHHHHHHHHHHHT-EEEEEEETT--SHHHHHHHHTTPEEEEE-S-HHHHHHHHHTSSSEE--TTT-HHHHHHTHHHHHHHHHHTTT---SEEEEE-SSSHHHHHHHHHHHHHHHTTSSSS--EEEEEEESSS-HHHHHHHT------SS---S-TT---SS-TTHHHHHHHHHHH-EEEEE-HHHHHHHHHHHHTTT--B-HHHHHHHHHHTTS--SS-EEEE-BBGGG--